Protein AF-A0A2E2U931-F1 (afdb_monomer_lite)

Secondary structure (DSSP, 8-state):
-----------PPPP----------PPPP--------------------HHHHHHHHHHHHHHHHHHHSPPPTT-EEEE-SB-TTS-BB-EEEEE-SSSEEEEEEEEEEEE-TT-TTHHHHHHHHHHHHHHHHHHHT-B-TT--EEEEEEE-HHHHHTS-GGGPPPEEEEEE-SSSPPBTTEE-TT--HHHHHHHHHHTBT----S--TTSEEEEEE-TTT--EEEEE-HHHHHHS-HHHHHHHHT-TTEEEEE-B-TT----SS--HHHHHHHHHHHHS-EEEEEEESSTTHHHHHHTS-HHHHHHHHHHHHHHHHHHTTTTTEEEEEEEEEEEE--TT-THHHH--SEEEEEEETTEEEEEEEEEEEETTTTEEEEEEEEEEEE--TT-HHHHHHHHHHHHHHHHSS-SS----PPTTEEEE--S---HHHHHT--TTTEEEEEE--SS---SS-HHHHHHHHSTT-GGGSHHHHHHHTTTT-BTT--GGGS-GGGGSTHHHH---

Structure (mmCIF, N/CA/C/O backbone):
data_AF-A0A2E2U931-F1
#
_entry.id   AF-A0A2E2U931-F1
#
loop_
_atom_site.group_PDB
_atom_site.id
_atom_site.type_symbol
_atom_site.label_atom_id
_atom_site.label_alt_id
_atom_site.label_comp_id
_atom_site.label_asym_id
_atom_site.label_entity_id
_atom_site.label_seq_id
_atom_site.pdbx_PDB_ins_code
_atom_site.Cartn_x
_atom_site.Cartn_y
_atom_site.Cartn_z
_atom_site.occupancy
_atom_site.B_iso_or_equiv
_atom_site.auth_seq_id
_atom_site.auth_comp_id
_atom_site.auth_asym_id
_atom_site.auth_atom_id
_atom_site.pdbx_PDB_model_num
ATOM 1 N N . MET A 1 1 ? -16.164 47.206 23.983 1.00 39.41 1 MET A N 1
ATOM 2 C CA . MET A 1 1 ? -15.256 47.864 24.946 1.00 39.41 1 MET A CA 1
ATOM 3 C C . MET A 1 1 ? -15.519 47.291 26.338 1.00 39.41 1 MET A C 1
ATOM 5 O O . MET A 1 1 ? -16.489 47.682 26.968 1.00 39.41 1 MET A O 1
ATOM 9 N N . LYS A 1 2 ? -14.732 46.284 26.739 1.00 32.84 2 LYS A N 1
ATOM 10 C CA . LYS A 1 2 ? -14.487 45.797 28.114 1.00 32.84 2 LYS A CA 1
ATOM 11 C C . LYS A 1 2 ? -13.520 44.616 27.976 1.00 32.84 2 LYS A C 1
ATOM 13 O O . LYS A 1 2 ? -13.927 43.493 27.707 1.00 32.84 2 LYS A O 1
ATOM 18 N N . LEU A 1 3 ? -12.233 44.949 28.019 1.00 25.91 3 LEU A N 1
ATOM 19 C CA . LEU A 1 3 ? -11.108 44.021 28.019 1.00 25.91 3 LEU A CA 1
ATOM 20 C C . LEU A 1 3 ? -10.835 43.662 29.486 1.00 25.91 3 LEU A C 1
ATOM 22 O O . LEU A 1 3 ? -10.627 44.568 30.293 1.00 25.91 3 LEU A O 1
ATOM 26 N N . LEU A 1 4 ? -10.860 42.376 29.831 1.00 26.67 4 LEU A N 1
ATOM 27 C CA . LEU A 1 4 ? -10.372 41.875 31.114 1.00 26.67 4 LEU A CA 1
ATOM 28 C C . LEU A 1 4 ? -8.997 41.253 30.853 1.00 26.67 4 LEU A C 1
ATOM 30 O O . LEU A 1 4 ? -8.890 40.252 30.150 1.00 26.67 4 LEU A O 1
ATOM 34 N N . VAL A 1 5 ? -7.949 41.892 31.368 1.00 26.77 5 VAL A N 1
ATOM 35 C CA . VAL A 1 5 ? -6.565 41.410 31.314 1.00 26.77 5 VAL A CA 1
ATOM 36 C C . VAL A 1 5 ? -6.304 40.645 32.607 1.00 26.77 5 VAL A C 1
ATOM 38 O O . VAL A 1 5 ? -6.325 41.235 33.686 1.00 26.77 5 VAL A O 1
ATOM 41 N N . MET A 1 6 ? -6.084 39.334 32.503 1.00 26.05 6 MET A N 1
ATOM 42 C CA . MET A 1 6 ? -5.569 38.508 33.595 1.00 26.05 6 MET A CA 1
ATOM 43 C C . MET A 1 6 ? -4.050 38.399 33.467 1.00 26.05 6 MET A C 1
ATOM 45 O O . MET A 1 6 ? -3.524 37.950 32.452 1.00 26.05 6 MET A O 1
ATOM 49 N N . VAL A 1 7 ? -3.369 38.834 34.522 1.00 25.05 7 VAL A N 1
ATOM 50 C CA . VAL A 1 7 ? -1.927 38.723 34.741 1.00 25.05 7 VAL A CA 1
ATOM 51 C C . VAL A 1 7 ? -1.658 37.375 35.409 1.00 25.05 7 VAL A C 1
ATOM 53 O O . VAL A 1 7 ? -2.205 37.117 36.478 1.00 25.05 7 VAL A O 1
ATOM 56 N N . PHE A 1 8 ? -0.802 36.539 34.817 1.00 27.98 8 PHE A N 1
ATOM 57 C CA . PHE A 1 8 ? -0.220 35.381 35.498 1.00 27.98 8 PHE A CA 1
ATOM 58 C C . PHE A 1 8 ? 1.285 35.581 35.681 1.00 27.98 8 PHE A C 1
ATOM 60 O O . PHE A 1 8 ? 2.025 35.853 34.738 1.00 27.98 8 PHE A O 1
ATOM 67 N N . LEU A 1 9 ? 1.695 35.469 36.944 1.00 27.62 9 LEU A N 1
ATOM 68 C CA . LEU A 1 9 ? 3.065 35.483 37.439 1.00 27.62 9 LEU A CA 1
ATOM 69 C C . LEU A 1 9 ? 3.806 34.222 36.975 1.00 27.62 9 LEU A C 1
ATOM 71 O O . LEU A 1 9 ? 3.361 33.105 37.234 1.00 27.62 9 LEU A O 1
ATOM 75 N N . VAL A 1 10 ? 4.954 34.416 36.328 1.00 30.61 10 VAL A N 1
ATOM 76 C CA . VAL A 1 10 ? 5.904 33.356 35.972 1.00 30.61 10 VAL A CA 1
ATOM 77 C C . VAL A 1 10 ? 6.866 33.155 37.143 1.00 30.61 10 VAL A C 1
ATOM 79 O O . VAL A 1 10 ? 7.601 34.069 37.511 1.00 30.61 10 VAL A O 1
ATOM 82 N N . TYR A 1 11 ? 6.861 31.954 37.721 1.00 30.12 11 TYR A N 1
ATOM 83 C CA . TYR A 1 11 ? 7.889 31.475 38.644 1.00 30.12 11 TYR A CA 1
ATOM 84 C C . TYR A 1 11 ? 8.982 30.751 37.845 1.00 30.12 11 TYR A C 1
ATOM 86 O O . TYR A 1 11 ? 8.728 29.710 37.243 1.00 30.12 11 TYR A O 1
ATOM 94 N N . SER A 1 12 ? 10.199 31.297 37.860 1.00 30.75 12 SER A N 1
ATOM 95 C CA . SER A 1 12 ? 11.424 30.611 37.428 1.00 30.75 12 SER A CA 1
ATOM 96 C C . SER A 1 12 ? 11.946 29.697 38.540 1.00 30.75 12 SER A C 1
ATOM 98 O O . SER A 1 12 ? 12.056 30.161 39.677 1.00 30.75 12 SER A O 1
ATOM 100 N N . PRO A 1 13 ? 12.392 28.463 38.247 1.00 40.00 13 PRO A N 1
ATOM 101 C CA . PRO A 1 13 ? 13.339 27.769 39.098 1.00 40.00 13 PRO A CA 1
ATOM 102 C C . PRO A 1 13 ? 14.777 27.991 38.618 1.00 40.00 13 PRO A C 1
ATOM 104 O O . PRO A 1 13 ? 15.112 27.887 37.439 1.00 40.00 13 PRO A O 1
ATOM 107 N N . LEU A 1 14 ? 15.608 28.322 39.602 1.00 32.38 14 LEU A N 1
ATOM 108 C CA . LEU A 1 14 ? 17.047 28.518 39.537 1.00 32.38 14 LEU A CA 1
ATOM 109 C C . LEU A 1 14 ? 17.797 27.281 39.028 1.00 32.38 14 LEU A C 1
ATOM 111 O O . LEU A 1 14 ? 17.578 26.157 39.475 1.00 32.38 14 LEU A O 1
ATOM 115 N N . VAL A 1 15 ? 18.767 27.557 38.161 1.00 33.50 15 VAL A N 1
ATOM 116 C CA . VAL A 1 15 ? 19.855 26.670 37.749 1.00 33.50 15 VAL A CA 1
ATOM 117 C C . VAL A 1 15 ? 20.831 26.511 38.919 1.00 33.50 15 VAL A C 1
ATOM 119 O O . VAL A 1 15 ? 21.451 27.488 39.338 1.00 33.50 15 VAL A O 1
ATOM 122 N N . PHE A 1 16 ? 21.006 25.288 39.423 1.00 33.59 16 PHE A N 1
ATOM 123 C CA . PHE A 1 16 ? 22.144 24.930 40.273 1.00 33.59 16 PHE A CA 1
ATOM 124 C C . PHE A 1 16 ? 23.172 24.159 39.444 1.00 33.59 16 PHE A C 1
ATOM 126 O O . PHE A 1 16 ? 22.945 23.027 39.027 1.00 33.59 16 PHE A O 1
ATOM 133 N N . SER A 1 17 ? 24.314 24.806 39.218 1.00 33.59 17 SER A N 1
ATOM 134 C CA . SER A 1 17 ? 25.535 24.196 38.702 1.00 33.59 17 SER A CA 1
ATOM 135 C C . SER A 1 17 ? 26.338 23.648 39.881 1.00 33.59 17 SER A C 1
ATOM 137 O O . SER A 1 17 ? 26.719 24.409 40.770 1.00 33.59 17 SER A O 1
ATOM 139 N N . PHE A 1 18 ? 26.605 22.342 39.892 1.00 38.25 18 PHE A N 1
ATOM 140 C CA . PHE A 1 18 ? 27.620 21.740 40.754 1.00 38.25 18 PHE A CA 1
ATOM 141 C C . PHE A 1 18 ? 28.687 21.081 39.884 1.00 38.25 18 PHE A C 1
ATOM 143 O O . PHE A 1 18 ? 28.498 20.002 39.328 1.00 38.25 18 PHE A O 1
ATOM 150 N N . GLY A 1 19 ? 29.832 21.755 39.790 1.00 36.78 19 GLY A N 1
ATOM 151 C CA . GLY A 1 19 ? 31.088 21.145 39.381 1.00 36.78 19 GLY A CA 1
ATOM 152 C C . GLY A 1 19 ? 31.621 20.248 40.498 1.00 36.78 19 GLY A C 1
ATOM 153 O O . GLY A 1 19 ? 31.734 20.675 41.646 1.00 36.78 19 GLY A O 1
ATOM 154 N N . GLY A 1 20 ? 31.974 19.010 40.158 1.00 36.03 20 GLY A N 1
ATOM 155 C CA . GLY A 1 20 ? 32.554 18.035 41.078 1.00 36.03 20 GLY A CA 1
ATOM 156 C C . GLY A 1 20 ? 33.670 17.254 40.398 1.00 36.03 20 GLY A C 1
ATOM 157 O O . GLY A 1 20 ? 33.433 16.483 39.476 1.00 36.03 20 GLY A O 1
ATOM 158 N N . ARG A 1 21 ? 34.900 17.511 40.843 1.00 39.47 21 ARG A N 1
ATOM 159 C CA . ARG A 1 21 ? 36.171 16.961 40.356 1.00 39.47 21 ARG A CA 1
ATOM 160 C C . ARG A 1 21 ? 36.221 15.430 40.384 1.00 39.47 21 ARG A C 1
ATOM 162 O O . ARG A 1 21 ? 35.921 14.808 41.397 1.00 39.47 21 ARG A O 1
ATOM 169 N N . SER A 1 22 ? 36.758 14.868 39.303 1.00 41.06 22 SER A N 1
ATOM 170 C CA . SER A 1 22 ? 37.237 13.488 39.209 1.00 41.06 22 SER A CA 1
ATOM 171 C C . SER A 1 22 ? 38.433 13.269 40.144 1.00 41.06 22 SER A C 1
ATOM 173 O O . SER A 1 22 ? 39.433 13.987 40.064 1.00 41.06 22 SER A O 1
ATOM 175 N N . ARG A 1 23 ? 38.332 12.283 41.042 1.00 43.75 23 ARG A N 1
ATOM 176 C CA . ARG A 1 23 ? 39.439 11.789 41.869 1.00 43.75 23 ARG A CA 1
ATOM 177 C C . ARG A 1 23 ? 39.557 10.286 41.625 1.00 43.75 23 ARG A C 1
ATOM 179 O O . ARG A 1 23 ? 38.701 9.521 42.052 1.00 43.75 23 ARG A O 1
ATOM 186 N N . LYS A 1 24 ? 40.611 9.886 40.908 1.00 50.19 24 LYS A N 1
ATOM 187 C CA . LYS A 1 24 ? 41.070 8.494 40.844 1.00 50.19 24 LYS A CA 1
ATOM 188 C C . LYS A 1 24 ? 41.458 8.065 42.257 1.00 50.19 24 LYS A C 1
ATOM 190 O O . LYS A 1 24 ? 42.284 8.727 42.883 1.00 50.19 24 LYS A O 1
ATOM 195 N N . GLN A 1 25 ? 40.858 6.987 42.742 1.00 41.16 25 GLN A N 1
ATOM 196 C CA . GLN A 1 25 ? 41.272 6.321 43.967 1.00 41.16 25 GLN A CA 1
ATOM 197 C C . GLN A 1 25 ? 41.581 4.869 43.608 1.00 41.16 25 GLN A C 1
ATOM 199 O O . GLN A 1 25 ? 40.703 4.122 43.185 1.00 41.16 25 GLN A O 1
ATOM 204 N N . GLU A 1 26 ? 42.864 4.534 43.697 1.00 50.62 26 GLU A N 1
ATOM 205 C CA . GLU A 1 26 ? 43.392 3.177 43.622 1.00 50.62 26 GLU A CA 1
ATOM 206 C C . GLU A 1 26 ? 42.851 2.376 44.810 1.00 50.62 26 GLU A C 1
ATOM 208 O O . GLU A 1 26 ? 42.974 2.791 45.965 1.00 50.62 26 GLU A O 1
ATOM 213 N N . THR A 1 27 ? 42.224 1.239 44.529 1.00 41.94 27 THR A N 1
ATOM 214 C CA . THR A 1 27 ? 41.834 0.257 45.542 1.00 41.94 27 THR A CA 1
ATOM 215 C C . THR A 1 27 ? 42.960 -0.757 45.749 1.00 41.94 27 THR A C 1
ATOM 217 O O . THR A 1 27 ? 43.464 -1.287 44.758 1.00 41.94 27 THR A O 1
ATOM 220 N N . PRO A 1 28 ? 43.337 -1.065 47.003 1.00 48.62 28 PRO A N 1
ATOM 221 C CA . PRO A 1 28 ? 44.331 -2.082 47.308 1.00 48.62 28 PRO A CA 1
ATOM 222 C C . PRO A 1 28 ? 43.729 -3.489 47.216 1.00 48.62 28 PRO A C 1
ATOM 224 O O . PRO A 1 28 ? 42.587 -3.723 47.619 1.00 48.62 28 PRO A O 1
ATOM 227 N N . GLU A 1 29 ? 44.538 -4.431 46.733 1.00 48.88 29 GLU A N 1
ATOM 228 C CA . GLU A 1 29 ? 44.297 -5.868 46.832 1.00 48.88 29 GLU A CA 1
ATOM 229 C C . GLU A 1 29 ? 44.112 -6.266 48.303 1.00 48.88 29 GLU A C 1
ATOM 231 O O . GLU A 1 29 ? 45.015 -6.129 49.131 1.00 48.88 29 GLU A O 1
ATOM 236 N N . ARG A 1 30 ? 42.919 -6.766 48.637 1.00 42.91 30 ARG A N 1
ATOM 237 C CA . ARG A 1 30 ? 42.651 -7.478 49.887 1.00 42.91 30 ARG A CA 1
ATOM 238 C C . ARG A 1 30 ? 42.214 -8.894 49.547 1.00 42.91 30 ARG A C 1
ATOM 240 O O . ARG A 1 30 ? 41.118 -9.115 49.040 1.00 42.91 30 ARG A O 1
ATOM 247 N N . SER A 1 31 ? 43.097 -9.835 49.854 1.00 51.81 31 SER A N 1
ATOM 248 C CA . SER A 1 31 ? 42.817 -11.260 49.973 1.00 51.81 31 SER A CA 1
ATOM 249 C C . SER A 1 31 ? 41.702 -11.484 50.999 1.00 51.81 31 SER A C 1
ATOM 251 O O . SER A 1 31 ? 41.895 -11.203 52.183 1.00 51.81 31 SER A O 1
ATOM 253 N N . PHE A 1 32 ? 40.549 -11.979 50.549 1.00 43.22 32 PHE A N 1
ATOM 254 C CA . PHE A 1 32 ? 39.515 -12.516 51.430 1.00 43.22 32 PHE A CA 1
ATOM 255 C C . PHE A 1 32 ? 39.615 -14.039 51.450 1.00 43.22 32 PHE A C 1
ATOM 257 O O . PHE A 1 32 ? 39.385 -14.718 50.449 1.00 43.22 32 PHE A O 1
ATOM 264 N N . GLU A 1 33 ? 39.999 -14.541 52.618 1.00 50.69 33 GLU A N 1
ATOM 265 C CA . GLU A 1 33 ? 39.883 -15.933 53.018 1.00 50.69 33 GLU A CA 1
ATOM 266 C C . GLU A 1 33 ? 38.402 -16.333 53.139 1.00 50.69 33 GLU A C 1
ATOM 268 O O . GLU A 1 33 ? 37.569 -15.589 53.648 1.00 50.69 33 GLU A O 1
ATOM 273 N N . THR A 1 34 ? 38.118 -17.531 52.628 1.00 58.47 34 THR A N 1
ATOM 274 C CA . THR A 1 34 ? 37.073 -18.491 53.023 1.00 58.47 34 THR A CA 1
ATOM 275 C C . THR A 1 34 ? 35.973 -18.034 53.993 1.00 58.47 34 THR A C 1
ATOM 277 O O . THR A 1 34 ? 36.130 -18.177 55.201 1.00 58.47 34 THR A O 1
ATOM 280 N N . GLU A 1 35 ? 34.784 -17.720 53.464 1.00 46.97 35 GLU A N 1
ATOM 281 C CA . GLU A 1 35 ? 33.516 -17.850 54.198 1.00 46.97 35 GLU A CA 1
ATOM 282 C C . GLU A 1 35 ? 32.407 -18.476 53.327 1.00 46.97 35 GLU A C 1
ATOM 284 O O . GLU A 1 35 ? 32.108 -18.040 52.219 1.00 46.97 35 GLU A O 1
ATOM 289 N N . SER A 1 36 ? 31.842 -19.562 53.867 1.00 49.22 36 SER A N 1
ATOM 290 C CA . SER A 1 36 ? 30.553 -20.212 53.581 1.00 49.22 36 SER A CA 1
ATOM 291 C C . SER A 1 36 ? 30.035 -20.272 52.133 1.00 49.22 36 SER A C 1
ATOM 293 O O . SER A 1 36 ? 29.427 -19.340 51.610 1.00 49.22 36 SER A O 1
ATOM 295 N N . ARG A 1 37 ? 30.109 -21.475 51.542 1.00 45.47 37 ARG A N 1
ATOM 296 C CA . ARG A 1 37 ? 29.261 -21.891 50.414 1.00 45.47 37 ARG A CA 1
ATOM 297 C C . ARG A 1 37 ? 27.787 -21.801 50.822 1.00 45.47 37 ARG A C 1
ATOM 299 O O . ARG A 1 37 ? 27.275 -22.708 51.475 1.00 45.47 37 ARG A O 1
ATOM 306 N N . ILE A 1 38 ? 27.099 -20.745 50.399 1.00 44.59 38 ILE A N 1
ATOM 307 C CA . ILE A 1 38 ? 25.638 -20.741 50.319 1.00 44.59 38 ILE A CA 1
ATOM 308 C C . ILE A 1 38 ? 25.278 -21.795 49.270 1.00 44.59 38 ILE A C 1
ATOM 310 O O . ILE A 1 38 ? 25.551 -21.626 48.083 1.00 44.59 38 ILE A O 1
ATOM 314 N N . GLN A 1 39 ? 24.735 -22.929 49.715 1.00 49.03 39 GLN A N 1
ATOM 315 C CA . GLN A 1 39 ? 24.112 -23.878 48.805 1.00 49.03 39 GLN A CA 1
ATOM 316 C C . GLN A 1 39 ? 22.917 -23.173 48.166 1.00 49.03 39 GLN A C 1
ATOM 318 O O . GLN A 1 39 ? 21.953 -22.837 48.853 1.00 49.03 39 GLN A O 1
ATOM 323 N N . CYS A 1 40 ? 22.987 -22.937 46.857 1.00 51.66 40 CYS A N 1
ATOM 324 C CA . CYS A 1 40 ? 21.820 -22.575 46.072 1.00 51.66 40 CYS A CA 1
ATOM 325 C C . CYS A 1 40 ? 20.788 -23.692 46.252 1.00 51.66 40 CYS A C 1
ATOM 327 O O . CYS A 1 40 ? 20.960 -24.798 45.737 1.00 51.66 40 CYS A O 1
ATOM 329 N N . VAL A 1 41 ? 19.741 -23.422 47.029 1.00 41.81 41 VAL A N 1
ATOM 330 C CA . VAL A 1 41 ? 18.572 -24.292 47.094 1.00 41.81 41 VAL A CA 1
ATOM 331 C C . VAL A 1 41 ? 17.957 -24.237 45.703 1.00 41.81 41 VAL A C 1
ATOM 333 O O . VAL A 1 41 ? 17.505 -23.178 45.271 1.00 41.81 41 VAL A O 1
ATOM 336 N N . ASN A 1 42 ? 18.002 -25.357 44.976 1.00 50.03 42 ASN A N 1
ATOM 337 C CA . ASN A 1 42 ? 17.232 -25.506 43.746 1.00 50.03 42 ASN A CA 1
ATOM 338 C C . ASN A 1 42 ? 15.790 -25.111 44.081 1.00 50.03 42 ASN A C 1
ATOM 340 O O . ASN A 1 42 ? 15.228 -25.735 44.988 1.00 50.03 42 ASN A O 1
ATOM 344 N N . PRO A 1 43 ? 15.201 -24.094 43.422 1.00 49.97 43 PRO A N 1
ATOM 345 C CA . PRO A 1 43 ? 13.805 -23.770 43.646 1.00 49.97 43 PRO A CA 1
ATOM 346 C C . PRO A 1 43 ? 13.032 -25.062 43.427 1.00 49.97 43 PRO A C 1
ATOM 348 O O . PRO A 1 43 ? 13.134 -25.687 42.367 1.00 49.97 43 PRO A O 1
ATOM 351 N N . ILE A 1 44 ? 12.356 -25.515 44.484 1.00 47.94 44 ILE A N 1
ATOM 352 C CA . ILE A 1 44 ? 11.460 -26.657 44.420 1.00 47.94 44 ILE A CA 1
ATOM 353 C C . ILE A 1 44 ? 10.552 -26.347 43.243 1.00 47.94 44 ILE A C 1
ATOM 355 O O . ILE A 1 44 ? 9.863 -25.329 43.234 1.00 47.94 44 ILE A O 1
ATOM 359 N N . ARG A 1 45 ? 10.653 -27.175 42.204 1.00 49.16 45 ARG A N 1
ATOM 360 C CA . ARG A 1 45 ? 9.794 -27.136 41.032 1.00 49.16 45 ARG A CA 1
ATOM 361 C C . ARG A 1 45 ? 8.406 -27.465 41.570 1.00 49.16 45 ARG A C 1
ATOM 363 O O . ARG A 1 45 ? 8.059 -28.640 41.658 1.00 49.16 45 ARG A O 1
ATOM 370 N N . GLU A 1 46 ? 7.694 -26.450 42.064 1.00 57.44 46 GLU A N 1
ATOM 371 C CA . GLU A 1 46 ? 6.309 -26.565 42.494 1.00 57.44 46 GLU A CA 1
ATOM 372 C C . GLU A 1 46 ? 5.583 -27.193 41.316 1.00 57.44 46 GLU A C 1
ATOM 374 O O . GLU A 1 46 ? 5.456 -26.596 40.246 1.00 57.44 46 GLU A O 1
ATOM 379 N N . GLN A 1 47 ? 5.214 -28.464 41.475 1.00 60.00 47 GLN A N 1
ATOM 380 C CA . GLN A 1 47 ? 4.315 -29.115 40.548 1.00 60.00 47 GLN A CA 1
ATOM 381 C C . GLN A 1 47 ? 3.049 -28.277 40.602 1.00 60.00 47 GLN A C 1
ATOM 383 O O . GLN A 1 47 ? 2.340 -28.294 41.609 1.00 60.00 47 GLN A O 1
ATOM 388 N N . SER A 1 48 ? 2.826 -27.480 39.557 1.00 60.66 48 SER A N 1
ATOM 389 C CA . SER A 1 48 ? 1.608 -26.707 39.390 1.00 60.66 48 SER A CA 1
ATOM 390 C C . SER A 1 48 ? 0.451 -27.658 39.651 1.00 60.66 48 SER A C 1
ATOM 392 O O . SER A 1 48 ? 0.302 -28.653 38.936 1.00 60.66 48 SER A O 1
ATOM 394 N N . SER A 1 49 ? -0.296 -27.410 40.730 1.00 79.81 49 SER A N 1
ATOM 395 C CA . SER A 1 49 ? -1.419 -28.260 41.112 1.00 79.81 49 SER A CA 1
ATOM 396 C C . SER A 1 49 ? -2.304 -28.481 39.879 1.00 79.81 49 SER A C 1
ATOM 398 O O . SER A 1 49 ? -2.569 -27.508 39.167 1.00 79.81 49 SER A O 1
ATOM 400 N N . PRO A 1 50 ? -2.794 -29.706 39.617 1.00 82.50 50 PRO A N 1
ATOM 401 C CA . PRO A 1 50 ? -3.709 -29.983 38.507 1.00 82.50 50 PRO A CA 1
ATOM 402 C C . PRO A 1 50 ? -4.892 -29.003 38.430 1.00 82.50 50 PRO A C 1
ATOM 404 O O . PRO A 1 50 ? -5.397 -28.721 37.346 1.00 82.50 50 PRO A O 1
ATOM 407 N N . ALA A 1 51 ? -5.298 -28.430 39.570 1.00 82.69 51 ALA A N 1
ATOM 408 C CA . ALA A 1 51 ? -6.318 -27.389 39.648 1.00 82.69 51 ALA A CA 1
ATOM 409 C C . ALA A 1 51 ? -5.906 -26.063 38.974 1.00 82.69 51 ALA A C 1
ATOM 411 O O . ALA A 1 51 ? -6.733 -25.444 38.311 1.00 82.69 51 ALA A O 1
ATOM 412 N N . ILE A 1 52 ? -4.642 -25.638 39.100 1.00 81.38 52 ILE A N 1
ATOM 413 C CA . ILE A 1 52 ? -4.121 -24.413 38.468 1.00 81.38 52 ILE A CA 1
ATOM 414 C C . ILE A 1 52 ? -4.041 -24.602 36.951 1.00 81.38 52 ILE A C 1
ATOM 416 O O . ILE A 1 52 ? -4.478 -23.730 36.205 1.00 81.38 52 ILE A O 1
ATOM 420 N N . SER A 1 53 ? -3.552 -25.757 36.489 1.00 81.06 53 SER A N 1
ATOM 421 C CA . SER A 1 53 ? -3.521 -26.086 35.057 1.00 81.06 53 SER A CA 1
ATOM 422 C C . SER A 1 53 ? -4.928 -26.171 34.456 1.00 81.06 53 SER A C 1
ATOM 424 O O . SER A 1 53 ? -5.161 -25.648 33.373 1.00 81.06 53 SER A O 1
ATOM 426 N N . SER A 1 54 ? -5.887 -26.767 35.174 1.00 84.62 54 SER A N 1
ATOM 427 C CA . SER A 1 54 ? -7.291 -26.826 34.746 1.00 84.62 54 SER A CA 1
ATOM 428 C C . SER A 1 54 ? -7.934 -25.436 34.658 1.00 84.62 54 SER A C 1
ATOM 430 O O . SER A 1 54 ? -8.571 -25.111 33.659 1.00 84.62 54 SER A O 1
ATOM 432 N N . LEU A 1 55 ? -7.708 -24.568 35.653 1.00 84.94 55 LEU A N 1
ATOM 433 C CA . LEU A 1 55 ? -8.199 -23.188 35.621 1.00 84.94 55 LEU A CA 1
ATOM 434 C C . LEU A 1 55 ? -7.592 -22.387 34.461 1.00 84.94 55 LEU A C 1
ATOM 436 O O . LEU A 1 55 ? -8.317 -21.658 33.788 1.00 84.94 55 LEU A O 1
ATOM 440 N N . ALA A 1 56 ? -6.289 -22.536 34.210 1.00 82.44 56 ALA A N 1
ATOM 441 C CA . ALA A 1 56 ? -5.620 -21.887 33.087 1.00 82.44 56 ALA A CA 1
ATOM 442 C C . ALA A 1 56 ? -6.212 -22.329 31.738 1.00 82.44 56 ALA A C 1
ATOM 444 O O . ALA A 1 56 ? -6.510 -21.478 30.903 1.00 82.44 56 ALA A O 1
ATOM 445 N N . ASN A 1 57 ? -6.466 -23.631 31.562 1.00 81.62 57 ASN A N 1
ATOM 446 C CA . ASN A 1 57 ? -7.104 -24.162 30.355 1.00 81.62 57 ASN A CA 1
ATOM 447 C C . ASN A 1 57 ? -8.528 -23.616 30.177 1.00 81.62 57 ASN A C 1
ATOM 449 O O . ASN A 1 57 ? -8.864 -23.139 29.099 1.00 81.62 57 ASN A O 1
ATOM 453 N N . ASN A 1 58 ? -9.342 -23.598 31.239 1.00 84.00 58 ASN A N 1
ATOM 454 C CA . ASN A 1 58 ? -10.704 -23.057 31.175 1.00 84.00 58 ASN A CA 1
ATOM 455 C C . ASN A 1 58 ? -10.714 -21.553 30.848 1.00 84.00 58 ASN A C 1
ATOM 457 O O . ASN A 1 58 ? -11.550 -21.091 30.077 1.00 84.00 58 ASN A O 1
ATOM 461 N N . LEU A 1 59 ? -9.782 -20.774 31.411 1.00 83.88 59 LEU A N 1
ATOM 462 C CA . LEU A 1 59 ? -9.638 -19.351 31.084 1.00 83.88 59 LEU A CA 1
ATOM 463 C C . LEU A 1 59 ? -9.235 -19.151 29.621 1.00 83.88 59 LEU A C 1
ATOM 465 O O . LEU A 1 59 ? -9.783 -18.273 28.955 1.00 83.88 59 LEU A O 1
ATOM 469 N N . GLN A 1 60 ? -8.327 -19.980 29.109 1.00 80.38 60 GLN A N 1
ATOM 470 C CA . GLN A 1 60 ? -7.936 -19.957 27.704 1.00 80.38 60 GLN A CA 1
ATOM 471 C C . GLN A 1 60 ? -9.109 -20.332 26.783 1.00 80.38 60 GLN A C 1
ATOM 473 O O . GLN A 1 60 ? -9.300 -19.689 25.751 1.00 80.38 60 GLN A O 1
ATOM 478 N N . GLU A 1 61 ? -9.936 -21.308 27.167 1.00 81.75 61 GLU A N 1
ATOM 479 C CA . GLU A 1 61 ? -11.150 -21.672 26.430 1.00 81.75 61 GLU A CA 1
ATOM 480 C C . GLU A 1 61 ? -12.160 -20.520 26.394 1.00 81.75 61 GLU A C 1
ATOM 482 O O . GLU A 1 61 ? -12.639 -20.168 25.315 1.00 81.75 61 GLU A O 1
ATOM 487 N N . VAL A 1 62 ? -12.432 -19.868 27.530 1.00 84.38 62 VAL A N 1
ATOM 488 C CA . VAL A 1 62 ? -13.335 -18.703 27.591 1.00 84.38 62 VAL A CA 1
ATOM 489 C C . VAL A 1 62 ? -12.815 -17.559 26.720 1.00 84.38 62 VAL A C 1
ATOM 491 O O . VAL A 1 62 ? -13.569 -17.019 25.910 1.00 84.38 62 VAL A O 1
ATOM 494 N N . GLN A 1 63 ? -11.522 -17.237 26.812 1.00 83.38 63 GLN A N 1
ATOM 495 C CA . GLN A 1 63 ? -10.893 -16.220 25.965 1.00 83.38 63 GLN A CA 1
ATOM 496 C C . GLN A 1 63 ? -10.997 -16.572 24.476 1.00 83.38 63 GLN A C 1
ATOM 498 O O . GLN A 1 63 ? -11.288 -15.702 23.654 1.00 83.38 63 GLN A O 1
ATOM 503 N N . SER A 1 64 ? -10.809 -17.847 24.118 1.00 83.38 64 SER A N 1
ATOM 504 C CA . SER A 1 64 ? -10.962 -18.307 22.735 1.00 83.38 64 SER A CA 1
ATOM 505 C C . SER A 1 64 ? -12.412 -18.182 22.251 1.00 83.38 64 SER A C 1
ATOM 507 O O . SER A 1 64 ? -12.660 -17.747 21.127 1.00 83.38 64 SER A O 1
ATOM 509 N N . HIS A 1 65 ? -13.386 -18.470 23.117 1.00 88.75 65 HIS A N 1
ATOM 510 C CA . HIS A 1 65 ? -14.801 -18.373 22.789 1.00 88.75 65 HIS A CA 1
ATOM 511 C C . HIS A 1 65 ? -15.241 -16.912 22.594 1.00 88.75 65 HIS A C 1
ATOM 513 O O . HIS A 1 65 ? -15.947 -16.598 21.632 1.00 88.75 65 HIS A O 1
ATOM 519 N N . GLU A 1 66 ? -14.789 -15.992 23.452 1.00 90.25 66 GLU A N 1
ATOM 520 C CA . GLU A 1 66 ? -15.059 -14.555 23.299 1.00 90.25 66 GLU A CA 1
ATOM 521 C C . GLU A 1 66 ? -14.412 -13.962 22.042 1.00 90.25 66 GLU A C 1
ATOM 523 O O . GLU A 1 66 ? -15.037 -13.156 21.344 1.00 90.25 66 GLU A O 1
ATOM 528 N N . ALA A 1 67 ? -13.194 -14.400 21.711 1.00 90.19 67 ALA A N 1
ATOM 529 C CA . ALA A 1 67 ? -12.495 -14.033 20.483 1.00 90.19 67 ALA A CA 1
ATOM 530 C C . ALA A 1 67 ? -13.249 -14.480 19.215 1.00 90.19 67 ALA A C 1
ATOM 532 O O . ALA A 1 67 ? -13.270 -13.764 18.213 1.00 90.19 67 ALA A O 1
ATOM 533 N N . CYS A 1 68 ? -13.909 -15.640 19.263 1.00 94.88 68 CYS A N 1
ATOM 534 C CA . CYS A 1 68 ? -14.624 -16.233 18.130 1.00 94.88 68 CYS A CA 1
ATOM 535 C C . CYS A 1 68 ? -16.069 -15.748 17.936 1.00 94.88 68 CYS A C 1
ATOM 537 O O . CYS A 1 68 ? -16.677 -16.008 16.884 1.00 94.88 68 CYS A O 1
ATOM 539 N N . ARG A 1 69 ? -16.648 -15.068 18.932 1.00 96.44 69 ARG A N 1
ATOM 540 C CA . ARG A 1 69 ? -18.035 -14.595 18.867 1.00 96.44 69 ARG A CA 1
ATOM 541 C C . ARG A 1 69 ? -18.186 -13.440 17.860 1.00 96.44 69 ARG A C 1
ATOM 543 O O . ARG A 1 69 ? -17.339 -12.548 17.833 1.00 96.44 69 ARG A O 1
ATOM 550 N N . PRO A 1 70 ? -19.248 -13.398 17.038 1.00 96.94 70 PRO A N 1
ATOM 551 C CA . PRO A 1 70 ? -19.550 -12.222 16.220 1.00 96.94 70 PRO A CA 1
ATOM 552 C C . PRO A 1 70 ? -19.793 -10.980 17.082 1.00 96.94 70 PRO A C 1
ATOM 554 O O . PRO A 1 70 ? -20.404 -11.077 18.145 1.00 96.94 70 PRO A O 1
ATOM 557 N N . LEU A 1 71 ? -19.332 -9.822 16.608 1.00 97.62 71 LEU A N 1
ATOM 558 C CA . LEU A 1 71 ? -19.653 -8.535 17.224 1.00 97.62 71 LEU A CA 1
ATOM 559 C C . LEU A 1 71 ? -21.082 -8.114 16.878 1.00 97.62 71 LEU A C 1
ATOM 561 O O . LEU A 1 71 ? -21.507 -8.222 15.717 1.00 97.62 71 LEU A O 1
ATOM 565 N N . GLU A 1 72 ? -21.786 -7.575 17.866 1.00 98.00 72 GLU A N 1
ATOM 566 C CA . GLU A 1 72 ? -23.030 -6.835 17.662 1.00 98.00 72 GLU A CA 1
ATOM 567 C C . GLU A 1 72 ? -22.751 -5.399 17.195 1.00 98.00 72 GLU A C 1
ATOM 569 O O . GLU A 1 72 ? -21.650 -4.874 17.359 1.00 98.00 72 GLU A O 1
ATOM 574 N N . ILE A 1 73 ? -23.731 -4.738 16.569 1.00 98.44 73 ILE A N 1
ATOM 575 C CA . ILE A 1 73 ? -23.554 -3.343 16.130 1.00 98.44 73 ILE A CA 1
ATOM 576 C C . ILE A 1 73 ? -23.362 -2.441 17.359 1.00 98.44 73 ILE A C 1
ATOM 578 O O . ILE A 1 73 ? -24.169 -2.457 18.284 1.00 98.44 73 ILE A O 1
ATOM 582 N N . GLY A 1 74 ? -22.299 -1.637 17.341 1.00 98.06 74 GLY A N 1
ATOM 583 C CA . GLY A 1 74 ? -21.849 -0.793 18.448 1.00 98.06 74 GLY A CA 1
ATOM 584 C C . GLY A 1 74 ? -20.919 -1.505 19.431 1.00 98.06 74 GLY A C 1
ATOM 585 O O . GLY A 1 74 ? -20.343 -0.849 20.294 1.00 98.06 74 GLY A O 1
ATOM 586 N N . GLU A 1 75 ? -20.745 -2.819 19.302 1.00 98.19 75 GLU A N 1
ATOM 587 C CA . GLU A 1 75 ? -19.838 -3.581 20.147 1.00 98.19 75 GLU A CA 1
ATOM 588 C C . GLU A 1 75 ? -18.384 -3.400 19.694 1.00 98.19 75 GLU A C 1
ATOM 590 O O . GLU A 1 75 ? -18.085 -3.450 18.495 1.00 98.19 75 GLU A O 1
ATOM 595 N N . THR A 1 76 ? -17.485 -3.231 20.666 1.00 98.31 76 THR A N 1
ATOM 596 C CA . THR A 1 76 ? -16.038 -3.137 20.463 1.00 98.31 76 THR A CA 1
ATOM 597 C C . THR A 1 76 ? -15.337 -4.317 21.120 1.00 98.31 76 THR A C 1
ATOM 599 O O . THR A 1 76 ? -15.620 -4.657 22.267 1.00 98.31 76 THR A O 1
ATOM 602 N N . ARG A 1 77 ? -14.358 -4.887 20.420 1.00 97.38 77 ARG A N 1
ATOM 603 C CA . ARG A 1 77 ? -13.387 -5.836 20.971 1.00 97.38 77 ARG A CA 1
ATOM 604 C C . ARG A 1 77 ? -12.015 -5.185 21.011 1.00 97.38 77 ARG A C 1
ATOM 606 O O . ARG A 1 77 ? -11.554 -4.679 19.993 1.00 97.38 77 ARG A O 1
ATOM 613 N N . VAL A 1 78 ? -11.355 -5.230 22.163 1.00 97.19 78 VAL A N 1
ATOM 614 C CA . VAL A 1 78 ? -9.961 -4.798 22.332 1.00 97.19 78 VAL A CA 1
ATOM 615 C C . VAL A 1 78 ? -9.062 -6.029 22.299 1.00 97.19 78 VAL A C 1
ATOM 617 O O . VAL A 1 78 ? -9.365 -7.035 22.937 1.00 97.19 78 VAL A O 1
ATOM 620 N N . THR A 1 79 ? -7.971 -5.961 21.541 1.00 94.94 79 THR A N 1
ATOM 621 C CA . THR A 1 79 ? -6.968 -7.027 21.442 1.00 94.94 79 THR A CA 1
ATOM 622 C C . THR A 1 79 ? -5.594 -6.461 21.749 1.00 94.94 79 THR A C 1
ATOM 624 O O . THR A 1 79 ? -5.214 -5.440 21.180 1.00 94.94 79 THR A O 1
ATOM 627 N N . GLU A 1 80 ? -4.864 -7.140 22.632 1.00 94.44 80 GLU A N 1
ATOM 628 C CA . GLU A 1 80 ? -3.508 -6.773 23.042 1.00 94.44 80 GLU A CA 1
ATOM 629 C C . GLU A 1 80 ? -2.612 -8.001 23.164 1.00 94.44 80 GLU A C 1
ATOM 631 O O . GLU A 1 80 ? -2.992 -8.977 23.818 1.00 94.44 80 GLU A O 1
ATOM 636 N N . GLY A 1 81 ? -1.401 -7.924 22.613 1.00 88.81 81 GLY A N 1
ATOM 637 C CA . GLY A 1 81 ? -0.338 -8.920 22.757 1.00 88.81 81 GLY A CA 1
ATOM 638 C C . GLY A 1 81 ? -0.053 -9.674 21.463 1.00 88.81 81 GLY A C 1
ATOM 639 O O . GLY A 1 81 ? -0.563 -9.339 20.401 1.00 88.81 81 GLY A O 1
ATOM 640 N N . GLN A 1 82 ? 0.777 -10.712 21.522 1.00 81.25 82 GLN A N 1
ATOM 641 C CA . GLN A 1 82 ? 1.106 -11.497 20.330 1.00 81.25 82 GLN A CA 1
ATOM 642 C C . GLN A 1 82 ? -0.051 -12.432 19.943 1.00 81.25 82 GLN A C 1
ATOM 644 O O . GLN A 1 82 ? -0.763 -12.965 20.799 1.00 81.25 82 GLN A O 1
ATOM 649 N N . ALA A 1 83 ? -0.258 -12.610 18.641 1.00 75.06 83 ALA A N 1
ATOM 650 C CA . ALA A 1 83 ? -0.975 -13.749 18.091 1.00 75.06 83 ALA A CA 1
ATOM 651 C C . ALA A 1 83 ? -0.149 -15.029 18.293 1.00 75.06 83 ALA A C 1
ATOM 653 O O . ALA A 1 83 ? 1.048 -14.984 18.581 1.00 75.06 83 ALA A O 1
ATOM 654 N N . LEU A 1 84 ? -0.784 -16.186 18.092 1.00 66.81 84 LEU A N 1
ATOM 655 C CA . LEU A 1 84 ? -0.158 -17.506 18.255 1.00 66.81 84 LEU A CA 1
ATOM 656 C C . LEU A 1 84 ? 1.079 -17.724 17.358 1.00 66.81 84 LEU A C 1
ATOM 658 O O . LEU A 1 84 ? 1.886 -18.602 17.633 1.00 66.81 84 LEU A O 1
ATOM 662 N N . ASN A 1 85 ? 1.252 -16.903 16.324 1.00 72.25 85 ASN A N 1
ATOM 663 C CA . ASN A 1 85 ? 2.346 -16.933 15.351 1.00 72.25 85 ASN A CA 1
ATOM 664 C C . ASN A 1 85 ? 3.364 -15.785 15.514 1.00 72.25 85 ASN A C 1
ATOM 666 O O . ASN A 1 85 ? 4.195 -15.573 14.636 1.00 72.25 85 ASN A O 1
ATOM 670 N N . GLY A 1 86 ? 3.335 -15.052 16.633 1.00 78.62 86 GLY A N 1
ATOM 671 C CA . GLY A 1 86 ? 4.369 -14.069 16.989 1.00 78.62 86 GLY A CA 1
ATOM 672 C C . GLY A 1 86 ? 4.156 -12.650 16.452 1.00 78.62 86 GLY A C 1
ATOM 673 O O . GLY A 1 86 ? 4.894 -11.746 16.841 1.00 78.62 86 GLY A O 1
ATOM 674 N N . VAL A 1 87 ? 3.129 -12.413 15.629 1.00 86.25 87 VAL A N 1
ATOM 675 C CA . VAL A 1 87 ? 2.753 -11.057 15.190 1.00 86.25 87 VAL A CA 1
ATOM 676 C C . VAL A 1 87 ? 1.919 -10.372 16.258 1.00 86.25 87 VAL A C 1
ATOM 678 O O . VAL A 1 87 ? 0.991 -10.965 16.802 1.00 86.25 87 VAL A O 1
ATOM 681 N N . ALA A 1 88 ? 2.233 -9.118 16.564 1.00 88.69 88 ALA A N 1
ATOM 682 C CA . ALA A 1 88 ? 1.464 -8.335 17.519 1.00 88.69 88 ALA A CA 1
ATOM 683 C C . ALA A 1 88 ? 0.022 -8.090 17.034 1.00 88.69 88 ALA A C 1
ATOM 685 O O . ALA A 1 88 ? -0.223 -7.822 15.864 1.00 88.69 88 ALA A O 1
ATOM 686 N N . GLN A 1 89 ? -0.934 -8.149 17.954 1.00 93.56 89 GLN A N 1
ATOM 687 C CA . GLN A 1 89 ? -2.320 -7.749 17.755 1.00 93.56 89 GLN A CA 1
ATOM 688 C C . GLN A 1 89 ? -2.654 -6.688 18.799 1.00 93.56 89 GLN A C 1
ATOM 690 O O . GLN A 1 89 ? -3.014 -7.025 19.923 1.00 93.56 89 GLN A O 1
ATOM 695 N N . ASN A 1 90 ? -2.485 -5.418 18.432 1.00 96.62 90 ASN A N 1
ATOM 696 C CA . ASN A 1 90 ? -2.613 -4.270 19.332 1.00 96.62 90 ASN A CA 1
ATOM 697 C C . ASN A 1 90 ? -3.567 -3.235 18.725 1.00 96.62 90 ASN A C 1
ATOM 699 O O . ASN A 1 90 ? -3.141 -2.240 18.138 1.00 96.62 90 ASN A O 1
ATOM 703 N N . TYR A 1 91 ? -4.868 -3.499 18.825 1.00 98.12 91 TYR A N 1
ATOM 704 C CA . TYR A 1 91 ? -5.917 -2.647 18.263 1.00 98.12 91 TYR A CA 1
ATOM 705 C C . TYR A 1 91 ? -7.255 -2.898 18.960 1.00 98.12 91 TYR A C 1
ATOM 707 O O . TYR A 1 91 ? -7.425 -3.875 19.693 1.00 98.12 91 TYR A O 1
ATOM 715 N N . SER A 1 92 ? -8.230 -2.028 18.720 1.00 98.31 92 SER A N 1
ATOM 716 C CA . SER A 1 92 ? -9.635 -2.342 18.974 1.00 98.31 92 SER A CA 1
ATOM 717 C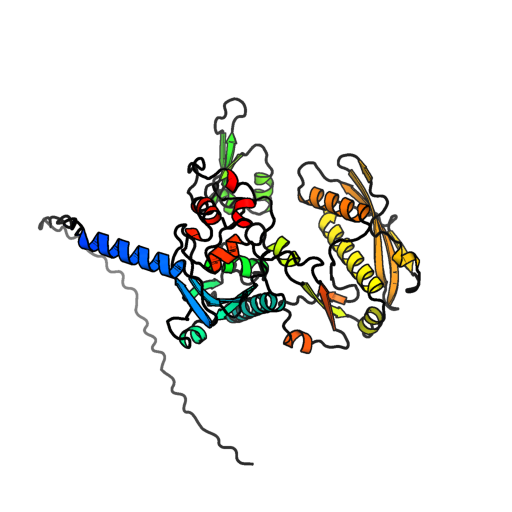 C . SER A 1 92 ? -10.407 -2.398 17.664 1.00 98.31 92 SER A C 1
ATOM 719 O O . SER A 1 92 ? -10.029 -1.748 16.696 1.00 98.31 92 SER A O 1
ATOM 721 N N . ILE A 1 93 ? -11.478 -3.183 17.600 1.00 98.38 93 ILE A N 1
ATOM 722 C CA . ILE A 1 93 ? -12.359 -3.233 16.435 1.00 98.38 93 ILE A CA 1
ATOM 723 C C . ILE A 1 93 ? -13.812 -3.123 16.865 1.00 98.38 93 ILE A C 1
ATOM 725 O O . ILE A 1 93 ? -14.270 -3.851 17.744 1.00 98.38 93 ILE A O 1
ATOM 729 N N . THR A 1 94 ? -14.525 -2.181 16.253 1.00 98.56 94 THR A N 1
ATOM 730 C CA . THR A 1 94 ? -15.933 -1.890 16.536 1.00 98.56 94 THR A CA 1
ATOM 731 C C . THR A 1 94 ? -16.776 -2.189 15.312 1.00 98.56 94 THR A C 1
ATOM 733 O O . THR A 1 94 ? -16.444 -1.737 14.218 1.00 98.56 94 THR A O 1
ATOM 736 N N . LYS A 1 95 ? -17.896 -2.896 15.470 1.00 98.62 95 LYS A N 1
ATOM 737 C CA . LYS A 1 95 ? -18.851 -3.079 14.369 1.00 98.62 95 LYS A CA 1
ATOM 738 C C . LYS A 1 95 ? -19.768 -1.861 14.280 1.00 98.62 95 LYS A C 1
ATOM 740 O O . LYS A 1 95 ? -20.632 -1.664 15.126 1.00 98.62 95 LYS A O 1
ATOM 745 N N . THR A 1 96 ? -19.588 -1.025 13.264 1.00 98.38 96 THR A N 1
ATOM 746 C CA . THR A 1 96 ? -20.320 0.246 13.101 1.00 98.38 96 THR A CA 1
ATOM 747 C C . THR A 1 96 ? -21.551 0.126 12.201 1.00 98.38 96 THR A C 1
ATOM 749 O O . THR A 1 96 ? -22.393 1.021 12.179 1.00 98.38 96 THR A O 1
ATOM 752 N N . GLY A 1 97 ? -21.695 -0.990 11.482 1.00 97.88 97 GLY A N 1
ATOM 753 C CA . GLY A 1 97 ? -22.862 -1.311 10.661 1.00 97.88 97 GLY A CA 1
ATOM 754 C C . GLY A 1 97 ? -22.968 -2.812 10.393 1.00 97.88 97 GLY A C 1
ATOM 755 O O . GLY A 1 97 ? -22.206 -3.601 10.946 1.00 97.88 97 GLY A O 1
ATOM 756 N N . SER A 1 98 ? -23.897 -3.229 9.530 1.00 97.38 98 SER A N 1
ATOM 757 C CA . SER A 1 98 ? -24.076 -4.652 9.191 1.00 97.38 98 SER A CA 1
ATOM 758 C C . SER A 1 98 ? -22.795 -5.285 8.634 1.00 97.38 98 SER A C 1
ATOM 760 O O . SER A 1 98 ? -22.378 -6.329 9.129 1.00 97.38 98 SER A O 1
ATOM 762 N N . ASN A 1 99 ? -22.145 -4.597 7.689 1.00 97.12 99 ASN A N 1
ATOM 763 C CA . ASN A 1 99 ? -20.903 -5.009 7.023 1.00 97.12 99 ASN A CA 1
ATOM 764 C C . ASN A 1 99 ? -19.789 -3.956 7.167 1.00 97.12 99 ASN A C 1
ATOM 766 O O . ASN A 1 99 ? -18.939 -3.835 6.289 1.00 97.12 99 ASN A O 1
ATOM 770 N N . ARG A 1 100 ? -19.813 -3.138 8.227 1.00 98.31 100 ARG A N 1
ATOM 771 C CA . ARG A 1 100 ? -18.830 -2.063 8.428 1.00 98.31 100 ARG A CA 1
ATOM 772 C C . ARG A 1 100 ? -18.196 -2.156 9.805 1.00 98.31 100 ARG A C 1
ATOM 774 O O . ARG A 1 100 ? -18.901 -2.297 10.806 1.00 98.31 100 ARG A O 1
ATOM 781 N N . PHE A 1 101 ? -16.877 -2.044 9.829 1.00 98.50 101 PHE A N 1
ATOM 782 C CA . PHE A 1 101 ? -16.047 -2.129 11.019 1.00 98.50 101 PHE A CA 1
ATOM 783 C C . PHE A 1 101 ? -15.114 -0.914 11.088 1.00 98.50 101 PHE A C 1
ATOM 785 O O . PHE A 1 101 ? -14.698 -0.395 10.055 1.00 98.50 101 PHE A O 1
ATOM 792 N N . GLU A 1 102 ? -14.795 -0.455 12.295 1.00 98.44 102 GLU A N 1
ATOM 793 C CA . GLU A 1 102 ? -13.784 0.577 12.561 1.00 98.44 102 GLU A CA 1
ATOM 794 C C . GLU A 1 102 ? -12.692 -0.034 13.448 1.00 98.44 102 GLU A C 1
ATOM 796 O O . GLU A 1 102 ? -12.967 -0.419 14.587 1.00 98.44 102 GLU A O 1
ATOM 801 N N . ALA A 1 103 ? -11.474 -0.142 12.917 1.00 98.44 103 ALA A N 1
ATOM 802 C CA . ALA A 1 103 ? -10.284 -0.565 13.641 1.00 98.44 103 ALA A CA 1
ATOM 803 C C . ALA A 1 103 ? -9.564 0.659 14.231 1.00 98.44 103 ALA A C 1
ATOM 805 O O . ALA A 1 103 ? -9.121 1.550 13.503 1.00 98.44 103 ALA A O 1
ATOM 806 N N . GLY A 1 104 ? -9.470 0.713 15.558 1.00 98.38 104 GLY A N 1
ATOM 807 C CA . GLY A 1 104 ? -8.818 1.771 16.317 1.00 98.38 104 GLY A CA 1
ATOM 808 C C . GLY A 1 104 ? -7.400 1.395 16.742 1.00 98.38 104 GLY A C 1
ATOM 809 O O . GLY A 1 104 ? -7.181 0.309 17.273 1.00 98.38 104 GLY A O 1
ATOM 810 N N . PHE A 1 105 ? -6.460 2.325 16.586 1.00 98.50 105 PHE A N 1
ATOM 811 C CA . PHE A 1 105 ? -5.052 2.164 16.958 1.00 98.50 105 PHE A CA 1
ATOM 812 C C . PHE A 1 105 ? -4.593 3.332 17.825 1.00 98.50 105 PHE A C 1
ATOM 814 O O . PHE A 1 105 ? -4.782 4.486 17.440 1.00 98.50 105 PHE A O 1
ATOM 821 N N . THR A 1 106 ? -3.953 3.059 18.961 1.00 98.56 106 THR A N 1
ATOM 822 C CA . THR A 1 106 ? -3.291 4.099 19.758 1.00 98.56 106 THR A CA 1
ATOM 823 C C . THR A 1 106 ? -1.815 4.120 19.381 1.00 98.56 106 THR A C 1
ATOM 825 O O . THR A 1 106 ? -1.039 3.313 19.884 1.00 98.56 106 THR A O 1
ATOM 828 N N . LEU A 1 107 ? -1.419 5.016 18.477 1.00 98.25 107 LEU A N 1
ATOM 829 C CA . LEU A 1 107 ? -0.043 5.082 17.976 1.00 98.25 107 LEU A CA 1
ATOM 830 C C . LEU A 1 107 ? 0.718 6.202 18.684 1.00 98.25 107 LEU A C 1
ATOM 832 O O . LEU A 1 107 ? 0.314 7.365 18.647 1.00 98.25 107 LEU A O 1
ATOM 836 N N . ASN A 1 108 ? 1.824 5.856 19.337 1.00 98.19 108 ASN A N 1
ATOM 837 C CA . ASN A 1 108 ? 2.712 6.812 19.978 1.00 98.19 108 ASN A CA 1
ATOM 838 C C . ASN A 1 108 ? 4.010 6.934 19.184 1.00 98.19 108 ASN A C 1
ATOM 840 O O . ASN A 1 108 ? 4.932 6.138 19.343 1.00 98.19 108 ASN A O 1
ATOM 844 N N . PHE A 1 109 ? 4.100 7.966 18.352 1.00 97.81 109 PHE A N 1
ATOM 845 C CA . PHE A 1 109 ? 5.338 8.241 17.639 1.00 97.81 109 PHE A CA 1
ATOM 846 C C . PHE A 1 109 ? 6.372 8.865 18.580 1.00 97.81 109 PHE A C 1
ATOM 848 O O . PHE A 1 109 ? 6.106 9.879 19.242 1.00 97.81 109 PHE A O 1
ATOM 855 N N . ILE A 1 110 ? 7.549 8.249 18.626 1.00 97.25 110 ILE A N 1
ATOM 856 C CA . ILE A 1 110 ? 8.720 8.688 19.381 1.00 97.25 110 ILE A CA 1
ATOM 857 C C . ILE A 1 110 ? 9.685 9.317 18.366 1.00 97.25 110 ILE A C 1
ATOM 859 O O . ILE A 1 110 ? 10.317 8.586 17.598 1.00 97.25 110 ILE A O 1
ATOM 863 N N . PRO A 1 111 ? 9.757 10.659 18.283 1.00 95.00 111 PRO A N 1
ATOM 864 C CA . PRO A 1 111 ? 10.617 11.327 17.318 1.00 95.00 111 PRO A CA 1
ATOM 865 C C . PRO A 1 111 ? 12.087 11.148 17.695 1.00 95.00 111 PRO A C 1
ATOM 867 O O . PRO A 1 111 ? 12.427 11.072 18.876 1.00 95.00 111 PRO A O 1
ATOM 870 N N . ASN A 1 112 ? 12.962 11.162 16.693 1.00 90.00 112 ASN A N 1
ATOM 871 C CA . ASN A 1 112 ? 14.383 11.352 16.940 1.00 90.00 112 ASN A CA 1
ATOM 872 C C . ASN A 1 112 ? 14.641 12.772 17.489 1.00 90.00 112 ASN A C 1
ATOM 874 O O . ASN A 1 112 ? 13.983 13.728 17.064 1.00 90.00 112 ASN A O 1
ATOM 878 N N . GLU A 1 113 ? 15.595 12.930 18.411 1.00 90.56 113 GLU A N 1
ATOM 879 C CA . GLU A 1 113 ? 15.857 14.199 19.115 1.00 90.56 113 GLU A CA 1
ATOM 880 C C . GLU A 1 113 ? 16.169 15.359 18.155 1.00 90.56 113 GLU A C 1
ATOM 882 O O . GLU A 1 113 ? 15.836 16.511 18.433 1.00 90.56 113 GLU A O 1
ATOM 887 N N . GLN A 1 114 ? 16.759 15.064 16.994 1.00 91.00 114 GLN A N 1
ATOM 888 C CA . GLN A 1 114 ? 17.128 16.064 15.991 1.00 91.00 114 GLN A CA 1
ATOM 889 C C . GLN A 1 114 ? 15.933 16.559 15.159 1.00 91.00 114 GLN A C 1
ATOM 891 O O . GLN A 1 114 ? 16.057 17.578 14.482 1.00 91.00 114 GLN A O 1
ATOM 896 N N . ASN A 1 115 ? 14.777 15.882 15.195 1.00 91.12 115 ASN A N 1
ATOM 897 C CA . ASN A 1 115 ? 13.591 16.272 14.427 1.00 91.12 115 ASN A CA 1
ATOM 898 C C . ASN A 1 115 ? 12.286 16.121 15.238 1.00 91.12 115 ASN A C 1
ATOM 900 O O . ASN A 1 115 ? 11.466 15.241 14.958 1.00 91.12 115 ASN A O 1
ATOM 904 N N . PRO A 1 116 ? 12.023 17.014 16.210 1.00 90.62 116 PRO A N 1
ATOM 905 C CA . PRO A 1 116 ? 10.803 16.962 17.019 1.00 90.62 116 PRO A CA 1
ATOM 906 C C . PRO A 1 116 ? 9.513 17.151 16.200 1.00 90.62 116 PRO A C 1
ATOM 908 O O . PRO A 1 116 ? 8.448 16.713 16.630 1.00 90.62 116 PRO A O 1
ATOM 911 N N . GLN A 1 117 ? 9.592 17.762 15.010 1.00 93.12 117 GLN A N 1
ATOM 912 C CA . GLN A 1 117 ? 8.444 17.928 14.109 1.00 93.12 117 GLN A CA 1
ATOM 913 C C . GLN A 1 117 ? 8.054 16.625 13.395 1.00 93.12 117 GLN A C 1
ATOM 915 O O . GLN A 1 117 ? 6.947 16.528 12.869 1.00 93.12 117 GLN A O 1
ATOM 920 N N . ALA A 1 118 ? 8.909 15.596 13.415 1.00 92.88 118 ALA A N 1
ATOM 921 C CA . ALA A 1 118 ? 8.601 14.306 12.805 1.00 92.88 118 ALA A CA 1
ATOM 922 C C . ALA A 1 118 ? 7.338 13.666 13.405 1.00 92.88 118 ALA A C 1
ATOM 924 O O . ALA A 1 118 ? 6.544 13.086 12.668 1.00 92.88 118 ALA A O 1
ATOM 925 N N . LYS A 1 119 ? 7.112 13.826 14.719 1.00 95.12 119 LYS A N 1
ATOM 926 C CA . LYS A 1 119 ? 5.930 13.293 15.413 1.00 95.12 119 LYS A CA 1
ATOM 927 C C . LYS A 1 119 ? 4.612 13.871 14.878 1.00 95.12 119 LYS A C 1
ATOM 929 O O . LYS A 1 119 ? 3.838 13.091 14.331 1.00 95.12 119 LYS A O 1
ATOM 934 N N . PRO A 1 120 ? 4.332 15.185 14.996 1.00 95.56 120 PRO A N 1
ATOM 935 C CA . PRO A 1 120 ? 3.066 15.738 14.515 1.00 95.56 120 PRO A CA 1
ATOM 936 C C . PRO A 1 120 ? 2.886 15.545 13.003 1.00 95.56 120 PRO A C 1
ATOM 938 O O . PRO A 1 120 ? 1.769 15.315 12.547 1.00 95.56 120 PRO A O 1
ATOM 941 N N . ASN A 1 121 ? 3.975 15.563 12.225 1.00 92.38 121 ASN A N 1
ATOM 942 C CA . ASN A 1 121 ? 3.913 15.289 10.790 1.00 92.38 121 ASN A CA 1
ATOM 943 C C . ASN A 1 121 ? 3.462 13.851 10.498 1.00 92.38 121 ASN A C 1
ATOM 945 O O . ASN A 1 121 ? 2.575 13.653 9.670 1.00 92.38 121 ASN A O 1
ATOM 949 N N . MET A 1 122 ? 4.032 12.854 11.185 1.00 95.31 122 MET A N 1
ATOM 950 C CA . MET A 1 122 ? 3.638 11.454 11.008 1.00 95.31 122 MET A CA 1
ATOM 951 C C . MET A 1 122 ? 2.226 11.183 11.542 1.00 95.31 122 MET A C 1
ATOM 953 O O . MET A 1 122 ? 1.453 10.492 10.883 1.00 95.31 122 MET A O 1
ATOM 957 N N . GLU A 1 123 ? 1.850 11.770 12.684 1.00 96.25 123 GLU A N 1
ATOM 958 C CA . GLU A 1 123 ? 0.486 11.678 13.225 1.00 96.25 123 GLU A CA 1
ATOM 959 C C . GLU A 1 123 ? -0.552 12.189 12.218 1.00 96.25 123 GLU A C 1
ATOM 961 O O . GLU A 1 123 ? -1.542 11.507 11.944 1.00 96.25 123 GLU A O 1
ATOM 966 N N . ASN A 1 124 ? -0.315 13.364 11.630 1.00 93.38 124 ASN A N 1
ATOM 967 C CA . ASN A 1 124 ? -1.192 13.920 10.602 1.00 93.38 124 ASN A CA 1
ATOM 968 C C . ASN A 1 124 ? -1.221 13.026 9.361 1.00 93.38 124 ASN A C 1
ATOM 970 O O . ASN A 1 124 ? -2.303 12.651 8.912 1.00 93.38 124 ASN A O 1
ATOM 974 N N . LYS A 1 125 ? -0.052 12.593 8.876 1.00 92.19 125 LYS A N 1
ATOM 975 C CA . LYS A 1 125 ? 0.052 11.734 7.694 1.00 92.19 125 LYS A CA 1
ATOM 976 C C . LYS A 1 125 ? -0.737 10.436 7.850 1.00 92.19 125 LYS A C 1
ATOM 978 O O . LYS A 1 125 ? -1.496 10.077 6.957 1.00 92.19 125 LYS A O 1
ATOM 983 N N . VAL A 1 126 ? -0.622 9.758 8.993 1.00 95.38 126 VAL A N 1
ATOM 984 C CA . VAL A 1 126 ? -1.360 8.515 9.274 1.00 95.38 126 VAL A CA 1
ATOM 985 C C . VAL A 1 126 ? -2.868 8.762 9.305 1.00 95.38 126 VAL A C 1
ATOM 987 O O . VAL A 1 126 ? -3.621 8.014 8.677 1.00 95.38 126 VAL A O 1
ATOM 990 N N . ARG A 1 127 ? -3.329 9.827 9.982 1.00 94.94 127 ARG A N 1
ATOM 991 C CA . ARG A 1 127 ? -4.757 10.198 9.996 1.00 94.94 127 ARG A CA 1
ATOM 992 C C . ARG A 1 127 ? -5.292 10.439 8.597 1.00 94.94 127 ARG A C 1
ATOM 994 O O . ARG A 1 127 ? -6.393 10.000 8.276 1.00 94.94 127 ARG A O 1
ATOM 1001 N N . GLU A 1 128 ? -4.524 11.134 7.777 1.00 87.12 128 GLU A N 1
ATOM 1002 C CA . GLU A 1 128 ? -4.916 11.447 6.418 1.00 87.12 128 GLU A CA 1
ATOM 1003 C C . GLU A 1 128 ? -4.949 10.193 5.528 1.00 87.12 128 GLU A C 1
ATOM 1005 O O . GLU A 1 128 ? -5.936 9.995 4.816 1.00 87.12 128 GLU A O 1
ATOM 1010 N N . CYS A 1 129 ? -3.967 9.288 5.639 1.00 90.94 129 CYS A N 1
ATOM 1011 C CA . CYS A 1 129 ? -3.995 7.994 4.949 1.00 90.94 129 CYS A CA 1
ATOM 1012 C C . CYS A 1 129 ? -5.254 7.188 5.322 1.00 90.94 129 CYS A C 1
ATOM 1014 O O . CYS A 1 129 ? -5.952 6.665 4.449 1.00 90.94 129 CYS A O 1
ATOM 1016 N N . PHE A 1 130 ? -5.590 7.133 6.615 1.00 94.75 130 PHE A N 1
ATOM 1017 C CA . PHE A 1 130 ? -6.780 6.437 7.114 1.00 94.75 130 PHE A CA 1
ATOM 1018 C C . PHE A 1 130 ? -8.084 7.098 6.652 1.00 94.75 130 PHE A C 1
ATOM 1020 O O . PHE A 1 130 ? -9.032 6.408 6.272 1.00 94.75 130 PHE A O 1
ATOM 1027 N N . GLN A 1 131 ? -8.136 8.432 6.619 1.00 88.38 131 GLN A N 1
ATOM 1028 C CA . GLN A 1 131 ? -9.283 9.158 6.076 1.00 88.38 131 GLN A CA 1
ATOM 1029 C C . GLN A 1 131 ? -9.460 8.879 4.578 1.00 88.38 131 GLN A C 1
ATOM 1031 O O . GLN A 1 131 ? -10.590 8.692 4.123 1.00 88.38 131 GLN A O 1
ATOM 1036 N N . GLY A 1 132 ? -8.359 8.797 3.825 1.00 85.06 132 GLY A N 1
ATOM 1037 C CA . GLY A 1 132 ? -8.363 8.358 2.434 1.00 85.06 132 GLY A CA 1
ATOM 1038 C C . GLY A 1 132 ? -9.021 6.986 2.287 1.00 85.06 132 GLY A C 1
ATOM 1039 O O . GLY A 1 132 ? -9.978 6.850 1.527 1.00 85.06 132 GLY A O 1
ATOM 1040 N N . MET A 1 133 ? -8.580 5.989 3.062 1.00 89.81 133 MET A N 1
ATOM 1041 C CA . MET A 1 133 ? -9.164 4.635 3.049 1.00 89.81 133 MET A CA 1
ATOM 1042 C C . MET A 1 133 ? -10.662 4.632 3.378 1.00 89.81 133 MET A C 1
ATOM 1044 O O . MET A 1 133 ? -11.461 3.956 2.725 1.00 89.81 133 MET A O 1
ATOM 1048 N N . ARG A 1 134 ? -11.064 5.429 4.371 1.00 89.50 134 ARG A N 1
ATOM 1049 C CA . ARG A 1 134 ? -12.465 5.559 4.779 1.00 89.50 134 ARG A CA 1
ATOM 1050 C C . ARG A 1 134 ? -13.350 6.129 3.673 1.00 89.50 134 ARG A C 1
ATOM 1052 O O . ARG A 1 134 ? -14.485 5.680 3.503 1.00 89.50 134 ARG A O 1
ATOM 1059 N N . ASN A 1 135 ? -12.847 7.113 2.927 1.00 83.69 135 ASN A N 1
ATOM 1060 C CA . ASN A 1 135 ? -13.588 7.752 1.837 1.00 83.69 135 ASN A CA 1
ATOM 1061 C C . ASN A 1 135 ? -13.892 6.774 0.693 1.00 83.69 135 ASN A C 1
ATOM 1063 O O . ASN A 1 135 ? -14.916 6.911 0.026 1.00 83.69 135 ASN A O 1
ATOM 1067 N N . VAL A 1 136 ? -13.025 5.782 0.478 1.00 84.12 136 VAL A N 1
ATOM 1068 C CA . VAL A 1 136 ? -13.166 4.818 -0.625 1.00 84.12 136 VAL A CA 1
ATOM 1069 C C . VAL A 1 136 ? -13.971 3.584 -0.231 1.00 84.12 136 VAL A C 1
ATOM 1071 O O . VAL A 1 136 ? -14.506 2.899 -1.101 1.00 84.12 136 VAL A O 1
ATOM 1074 N N . GLY A 1 137 ? -14.075 3.311 1.074 1.00 87.50 137 GLY A N 1
ATOM 1075 C CA . GLY A 1 137 ? -14.676 2.091 1.601 1.00 87.50 137 GLY A CA 1
ATOM 1076 C C . GLY A 1 137 ? -13.795 0.873 1.338 1.00 87.50 137 GLY A C 1
ATOM 1077 O O . GLY A 1 137 ? -14.217 -0.047 0.634 1.00 87.50 137 GLY A O 1
ATOM 1078 N N . ALA A 1 138 ? -12.576 0.881 1.894 1.00 91.19 138 ALA A N 1
ATOM 1079 C CA . ALA A 1 138 ? -11.645 -0.244 1.827 1.00 91.19 138 ALA A CA 1
ATOM 1080 C C . ALA A 1 138 ? -12.343 -1.540 2.267 1.00 91.19 138 ALA A C 1
ATOM 1082 O O . ALA A 1 138 ? -12.756 -1.680 3.421 1.00 91.19 138 ALA A O 1
ATOM 1083 N N . SER A 1 139 ? -12.536 -2.450 1.314 1.00 95.19 139 SER A N 1
ATOM 1084 C CA . SER A 1 139 ? -13.379 -3.636 1.467 1.00 95.19 139 SER A CA 1
ATOM 1085 C C . SER A 1 139 ? -12.704 -4.903 0.967 1.00 95.19 139 SER A C 1
ATOM 1087 O O . SER A 1 139 ? -11.679 -4.833 0.285 1.00 95.19 139 SER A O 1
ATOM 1089 N N . ASP A 1 140 ? -13.280 -6.045 1.333 1.00 96.12 140 ASP A N 1
ATOM 1090 C CA . ASP A 1 140 ? -13.005 -7.348 0.727 1.00 96.12 140 ASP A CA 1
ATOM 1091 C C . ASP A 1 140 ? -14.032 -7.735 -0.354 1.00 96.12 140 ASP A C 1
ATOM 1093 O O . ASP A 1 140 ? -14.977 -6.992 -0.635 1.00 96.12 140 ASP A O 1
ATOM 1097 N N . ASP A 1 141 ? -13.854 -8.912 -0.961 1.00 94.12 141 ASP A N 1
ATOM 1098 C CA . ASP A 1 141 ? -14.758 -9.453 -1.988 1.00 94.12 141 ASP A CA 1
ATOM 1099 C C . ASP A 1 141 ? -16.178 -9.732 -1.454 1.00 94.12 141 ASP A C 1
ATOM 1101 O O . ASP A 1 141 ? -17.138 -9.788 -2.223 1.00 94.12 141 ASP A O 1
ATOM 1105 N N . MET A 1 142 ? -16.344 -9.869 -0.133 1.00 95.50 142 MET A N 1
ATOM 1106 C CA . MET A 1 142 ? -17.648 -10.019 0.528 1.00 95.50 142 MET A CA 1
ATOM 1107 C C . MET A 1 142 ? -18.347 -8.675 0.801 1.00 95.50 142 MET A C 1
ATOM 1109 O O . MET A 1 142 ? -19.456 -8.651 1.344 1.00 95.50 142 MET A O 1
ATOM 1113 N N . GLY A 1 143 ? -17.722 -7.549 0.445 1.00 95.75 143 GLY A N 1
ATOM 1114 C CA . GLY A 1 143 ? -18.257 -6.207 0.664 1.00 95.75 143 GLY A CA 1
ATOM 1115 C C . GLY A 1 143 ? -18.206 -5.751 2.124 1.00 95.75 143 GLY A C 1
ATOM 1116 O O . GLY A 1 143 ? -18.923 -4.818 2.500 1.00 95.75 143 GLY A O 1
ATOM 1117 N N . ARG A 1 144 ? -17.389 -6.396 2.965 1.00 97.44 144 ARG A N 1
ATOM 1118 C CA . ARG A 1 144 ? -17.126 -5.952 4.337 1.00 97.44 144 ARG A CA 1
ATOM 1119 C C . ARG A 1 144 ? -16.118 -4.818 4.294 1.00 97.44 144 ARG A C 1
ATOM 1121 O O . ARG A 1 144 ? -15.051 -4.967 3.716 1.00 97.44 144 ARG A O 1
ATOM 1128 N N . ILE A 1 145 ? -16.457 -3.693 4.910 1.00 97.25 145 ILE A N 1
ATOM 1129 C CA . ILE A 1 145 ? -15.626 -2.487 4.940 1.00 97.25 145 ILE A CA 1
ATOM 1130 C C . ILE A 1 145 ? -14.920 -2.398 6.290 1.00 97.25 145 ILE A C 1
ATOM 1132 O O . ILE A 1 145 ? -15.576 -2.505 7.330 1.00 97.25 145 ILE A O 1
ATOM 1136 N N . VAL A 1 146 ? -13.612 -2.141 6.272 1.00 97.69 146 VAL A N 1
ATOM 1137 C CA . VAL A 1 146 ? -12.819 -1.877 7.480 1.00 97.69 146 VAL A CA 1
ATOM 1138 C C . VAL A 1 146 ? -12.208 -0.482 7.380 1.00 97.69 146 VAL A C 1
ATOM 1140 O O . VAL A 1 146 ? -11.296 -0.243 6.592 1.00 97.69 146 VAL A O 1
ATOM 1143 N N . ASP A 1 147 ? -12.722 0.446 8.184 1.00 97.56 147 ASP A N 1
ATOM 1144 C CA . ASP A 1 147 ? -12.147 1.780 8.343 1.00 97.56 147 ASP A CA 1
ATOM 1145 C C . ASP A 1 147 ? -11.051 1.749 9.405 1.00 97.56 147 ASP A C 1
ATOM 1147 O O . ASP A 1 147 ? -11.198 1.089 10.434 1.00 97.56 147 ASP A O 1
ATOM 1151 N N . PHE A 1 148 ? -9.974 2.503 9.199 1.00 97.56 148 PHE A N 1
ATOM 1152 C CA . PHE A 1 148 ? -8.920 2.660 10.199 1.00 97.56 148 PHE A CA 1
ATOM 1153 C C . PHE A 1 148 ? -9.057 3.998 10.921 1.00 97.56 148 PHE A C 1
ATOM 1155 O O . PHE A 1 148 ? -9.479 5.003 10.344 1.00 97.56 148 PHE A O 1
ATOM 1162 N N . LYS A 1 149 ? -8.681 4.021 12.199 1.00 98.12 149 LYS A N 1
ATOM 1163 C CA . LYS A 1 149 ? -8.707 5.218 13.035 1.00 98.12 149 LYS A CA 1
ATOM 1164 C C . LYS A 1 149 ? -7.515 5.254 13.971 1.00 98.12 149 LYS A C 1
ATOM 1166 O O . LYS A 1 149 ? -7.246 4.301 14.694 1.00 98.12 149 LYS A O 1
ATOM 1171 N N . MET A 1 150 ? -6.830 6.390 13.986 1.00 98.06 150 MET A N 1
ATOM 1172 C CA . MET A 1 150 ? -5.700 6.628 14.875 1.00 98.06 150 MET A CA 1
ATOM 1173 C C . MET A 1 150 ? -6.127 7.477 16.075 1.00 98.06 150 MET A C 1
ATOM 1175 O O . MET A 1 150 ? -6.831 8.479 15.922 1.00 98.06 150 MET A O 1
ATOM 1179 N N . TYR A 1 151 ? -5.631 7.103 17.246 1.00 98.56 151 TYR A N 1
ATOM 1180 C CA . TYR A 1 151 ? -5.662 7.872 18.477 1.00 98.56 151 TYR A CA 1
ATOM 1181 C C . TYR A 1 151 ? -4.232 8.210 18.897 1.00 98.56 151 TYR A C 1
ATOM 1183 O O . TYR A 1 151 ? -3.344 7.358 18.845 1.00 98.56 151 TYR A O 1
ATOM 1191 N N . THR A 1 152 ? -4.012 9.430 19.378 1.00 98.31 152 THR A N 1
ATOM 1192 C CA . THR A 1 152 ? -2.827 9.720 20.196 1.00 98.31 152 THR A CA 1
ATOM 1193 C C . THR A 1 152 ? -2.994 9.093 21.587 1.00 98.31 152 THR A C 1
ATOM 1195 O O . THR A 1 152 ? -4.125 8.869 22.034 1.00 98.31 152 THR A O 1
ATOM 1198 N N . PRO A 1 153 ? -1.911 8.888 22.359 1.00 98.38 153 PRO A N 1
ATOM 1199 C CA . PRO A 1 153 ? -2.026 8.427 23.746 1.00 98.38 153 PRO A CA 1
ATOM 1200 C C . PRO A 1 153 ? -2.893 9.332 24.637 1.00 98.38 153 PRO A C 1
ATOM 1202 O O . PRO A 1 153 ? -3.509 8.874 25.599 1.00 98.38 153 PRO A O 1
ATOM 1205 N N . ALA A 1 154 ? -2.954 10.637 24.351 1.00 98.12 154 ALA A N 1
ATOM 1206 C CA . ALA A 1 154 ? -3.826 11.559 25.075 1.00 98.12 154 ALA A CA 1
ATOM 1207 C C . ALA A 1 154 ? -5.308 11.315 24.753 1.00 98.12 154 ALA A C 1
ATOM 1209 O O . ALA A 1 154 ? -6.118 11.229 25.673 1.00 98.12 154 ALA A O 1
ATOM 1210 N N . GLU A 1 155 ? -5.646 11.137 23.476 1.00 98.25 155 GLU A N 1
ATOM 1211 C CA . GLU A 1 155 ? -7.011 10.834 23.036 1.00 98.25 155 GLU A CA 1
ATOM 1212 C C . GLU A 1 155 ? -7.476 9.467 23.546 1.00 98.25 155 GLU A C 1
ATOM 1214 O O . GLU A 1 155 ? -8.568 9.358 24.099 1.00 98.25 155 GLU A O 1
ATOM 1219 N N . ALA A 1 156 ? -6.637 8.434 23.448 1.00 98.25 156 ALA A N 1
ATOM 1220 C CA . ALA A 1 156 ? -6.977 7.086 23.900 1.00 98.25 156 ALA A CA 1
ATOM 1221 C C . ALA A 1 156 ? -7.288 7.026 25.405 1.00 98.25 156 ALA A C 1
ATOM 1223 O O . ALA A 1 156 ? -8.211 6.327 25.822 1.00 98.25 156 ALA A O 1
ATOM 1224 N N . ARG A 1 157 ? -6.583 7.811 26.234 1.00 98.12 157 ARG A N 1
ATOM 1225 C CA . ARG A 1 157 ? -6.857 7.915 27.682 1.00 98.12 157 ARG A CA 1
ATOM 1226 C C . ARG A 1 157 ? -8.253 8.448 28.006 1.00 98.12 157 ARG A C 1
ATOM 1228 O O . ARG A 1 157 ? -8.747 8.176 29.096 1.00 98.12 157 ARG A O 1
ATOM 1235 N N . SER A 1 158 ? -8.891 9.167 27.083 1.00 98.12 158 SER A N 1
ATOM 1236 C CA . SER A 1 158 ? -10.273 9.634 27.249 1.00 98.12 158 SER A CA 1
ATOM 1237 C C . SER A 1 158 ? -11.327 8.562 26.939 1.00 98.12 158 SER A C 1
ATOM 1239 O O . SER A 1 158 ? -12.485 8.720 27.316 1.00 98.12 158 SER A O 1
ATOM 1241 N N . LEU A 1 159 ? -10.938 7.458 26.289 1.00 97.88 159 LEU A N 1
ATOM 1242 C CA . LEU A 1 159 ? -11.832 6.340 25.993 1.00 97.88 159 LEU A CA 1
ATOM 1243 C C . LEU A 1 159 ? -12.026 5.446 27.231 1.00 97.88 159 LEU A C 1
ATOM 1245 O O . LEU A 1 159 ? -11.063 5.251 27.982 1.00 97.88 159 LEU A O 1
ATOM 1249 N N . PRO A 1 160 ? -13.217 4.848 27.427 1.00 98.25 160 PRO A N 1
ATOM 1250 C CA . PRO A 1 160 ? -13.414 3.738 28.356 1.00 98.25 160 PRO A CA 1
ATOM 1251 C C . PRO A 1 160 ? -12.419 2.598 28.110 1.00 98.25 160 PRO A C 1
ATOM 1253 O O . PRO A 1 160 ? -12.097 2.283 26.966 1.00 98.25 160 PRO A O 1
ATOM 1256 N N . GLU A 1 161 ? -11.940 1.968 29.183 1.00 97.44 161 GLU A N 1
ATOM 1257 C CA . GLU A 1 161 ? -10.907 0.923 29.120 1.00 97.44 161 GLU A CA 1
ATOM 1258 C C . GLU A 1 161 ? -11.305 -0.251 28.215 1.00 97.44 161 GLU A C 1
ATOM 1260 O O . GLU A 1 161 ? -10.502 -0.713 27.415 1.00 97.44 161 GLU A O 1
ATOM 1265 N N . ASN A 1 162 ? -12.576 -0.653 28.247 1.00 96.94 162 ASN A N 1
ATOM 1266 C CA . ASN A 1 162 ? -13.107 -1.762 27.454 1.00 96.94 162 ASN A CA 1
ATOM 1267 C C . ASN A 1 162 ? -13.223 -1.483 25.942 1.00 96.94 162 ASN A C 1
ATOM 1269 O O . ASN A 1 162 ? -13.570 -2.395 25.197 1.00 96.94 162 ASN A O 1
ATOM 1273 N N . ILE A 1 163 ? -12.966 -0.253 25.482 1.00 97.81 163 ILE A N 1
ATOM 1274 C CA . ILE A 1 163 ? -12.930 0.094 24.048 1.00 97.81 163 ILE A CA 1
ATOM 1275 C C . ILE A 1 163 ? -11.599 0.730 23.619 1.00 97.81 163 ILE A C 1
ATOM 1277 O O . ILE A 1 163 ? -11.398 1.019 22.436 1.00 97.81 163 ILE A O 1
ATOM 1281 N N . ARG A 1 164 ? -10.701 0.984 24.578 1.00 98.44 164 ARG A N 1
ATOM 1282 C CA . ARG A 1 164 ? -9.434 1.687 24.377 1.00 98.44 164 ARG A CA 1
ATOM 1283 C C . ARG A 1 164 ? -8.428 0.760 23.682 1.00 98.44 164 ARG A C 1
ATOM 1285 O O . ARG A 1 164 ? -8.060 -0.250 24.274 1.00 98.44 164 ARG A O 1
ATOM 1292 N N . PRO A 1 165 ? -7.931 1.093 22.475 1.00 98.19 165 PRO A N 1
ATOM 1293 C CA . PRO A 1 165 ? -6.862 0.317 21.859 1.00 98.19 165 PRO A CA 1
ATOM 1294 C C . PRO A 1 165 ? -5.566 0.396 22.683 1.00 98.19 165 PRO A C 1
ATOM 1296 O O . PRO A 1 165 ? -5.262 1.481 23.202 1.00 98.19 165 PRO A O 1
ATOM 1299 N N . PRO A 1 166 ? -4.762 -0.681 22.746 1.00 98.06 166 PRO A N 1
ATOM 1300 C CA . PRO A 1 166 ? -3.446 -0.647 23.377 1.00 98.06 166 PRO A CA 1
ATOM 1301 C C . PRO A 1 166 ? -2.516 0.349 22.685 1.00 98.06 166 PRO A C 1
ATOM 1303 O O . PRO A 1 166 ? -2.617 0.570 21.475 1.00 98.06 166 PRO A O 1
ATOM 1306 N N . THR A 1 167 ? -1.604 0.945 23.453 1.00 98.00 167 THR A N 1
ATOM 1307 C CA . THR A 1 167 ? -0.591 1.858 22.912 1.00 98.00 167 THR A CA 1
ATOM 1308 C C . THR A 1 167 ? 0.505 1.071 22.206 1.00 98.00 167 THR A C 1
ATOM 1310 O O . THR A 1 167 ? 1.083 0.155 22.784 1.00 98.00 167 THR A O 1
ATOM 1313 N N . VAL A 1 168 ? 0.825 1.471 20.979 1.00 97.56 168 VAL A N 1
ATOM 1314 C CA . VAL A 1 168 ? 1.970 0.974 20.217 1.00 97.56 168 VAL A CA 1
ATOM 1315 C C . VAL A 1 168 ? 2.970 2.108 20.060 1.00 97.56 168 VAL A C 1
ATOM 1317 O O . VAL A 1 168 ? 2.664 3.136 19.453 1.00 97.56 168 VAL A O 1
ATOM 1320 N N . ASP A 1 169 ? 4.161 1.917 20.615 1.00 97.62 169 ASP A N 1
ATOM 1321 C CA . ASP A 1 169 ? 5.271 2.845 20.441 1.00 97.62 169 ASP A CA 1
ATOM 1322 C C . ASP A 1 169 ? 5.934 2.612 19.080 1.00 97.62 169 ASP A C 1
ATOM 1324 O O . ASP A 1 169 ? 6.341 1.496 18.755 1.00 97.62 169 ASP A O 1
ATOM 1328 N N . ILE A 1 170 ? 6.043 3.677 18.287 1.00 97.31 170 ILE A N 1
ATOM 1329 C CA . ILE A 1 170 ? 6.672 3.660 16.966 1.00 97.31 170 ILE A CA 1
ATOM 1330 C C . ILE A 1 170 ? 7.829 4.648 16.982 1.00 97.31 170 ILE A C 1
ATOM 1332 O O . ILE A 1 170 ? 7.633 5.856 17.126 1.00 97.31 170 ILE A O 1
ATOM 1336 N N . THR A 1 171 ? 9.046 4.146 16.814 1.00 97.00 171 THR A N 1
ATOM 1337 C CA . THR A 1 171 ? 10.228 5.005 16.700 1.00 97.00 171 THR A CA 1
ATOM 1338 C C . THR A 1 171 ? 10.268 5.640 15.312 1.00 97.00 171 THR A C 1
ATOM 1340 O O . THR A 1 171 ? 10.001 4.967 14.319 1.00 97.00 171 THR A O 1
ATOM 1343 N N . LEU A 1 172 ? 10.575 6.937 15.225 1.00 95.75 172 LEU A N 1
ATOM 1344 C CA . LEU A 1 172 ? 10.803 7.620 13.950 1.00 95.75 172 LEU A CA 1
ATOM 1345 C C . LEU A 1 172 ? 12.304 7.710 13.680 1.00 95.75 172 LEU A C 1
ATOM 1347 O O . LEU A 1 172 ? 12.974 8.592 14.221 1.00 95.75 172 LEU A O 1
ATOM 1351 N N . ASN A 1 173 ? 12.831 6.796 12.866 1.00 91.94 173 ASN A N 1
ATOM 1352 C CA . ASN A 1 173 ? 14.257 6.728 12.568 1.00 91.94 173 ASN A CA 1
ATOM 1353 C C . ASN A 1 173 ? 14.517 6.367 11.097 1.00 91.94 173 ASN A C 1
ATOM 1355 O O . ASN A 1 173 ? 14.235 5.253 10.649 1.00 91.94 173 ASN A O 1
ATOM 1359 N N . ASP A 1 174 ? 15.105 7.317 10.367 1.00 86.25 174 ASP A N 1
ATOM 1360 C CA . ASP A 1 174 ? 15.411 7.193 8.939 1.00 86.25 174 ASP A CA 1
ATOM 13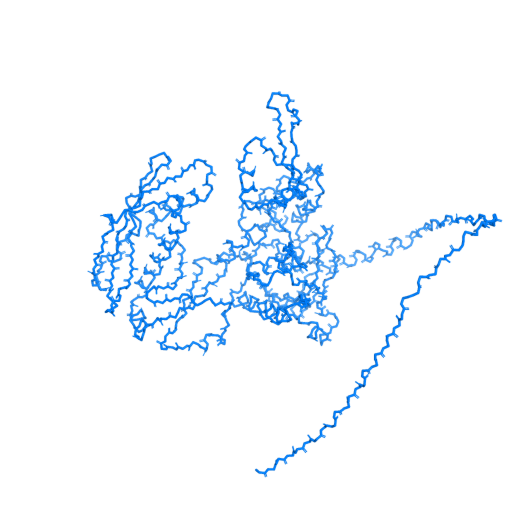61 C C . ASP A 1 174 ? 16.608 6.268 8.647 1.00 86.25 174 ASP A C 1
ATOM 1363 O O . ASP A 1 174 ? 16.683 5.684 7.555 1.00 86.25 174 ASP A O 1
ATOM 1367 N N . ASP A 1 175 ? 17.482 6.071 9.639 1.00 83.75 175 ASP A N 1
ATOM 1368 C CA . ASP A 1 175 ? 18.695 5.248 9.563 1.00 83.75 175 ASP A CA 1
ATOM 1369 C C . ASP A 1 175 ? 18.427 3.769 9.879 1.00 83.75 175 ASP A C 1
ATOM 1371 O O . ASP A 1 175 ? 19.223 2.894 9.536 1.00 83.75 175 ASP A O 1
ATOM 1375 N N . MET A 1 176 ? 17.305 3.465 10.535 1.00 81.94 176 MET A N 1
ATOM 1376 C CA . MET A 1 176 ? 16.938 2.100 10.907 1.00 81.94 176 MET A CA 1
ATOM 1377 C C . MET A 1 176 ? 16.096 1.403 9.834 1.00 81.94 176 MET A C 1
ATOM 1379 O O . MET A 1 176 ? 15.463 2.024 8.972 1.00 81.94 176 MET A O 1
ATOM 1383 N N . GLU A 1 177 ? 16.084 0.068 9.893 1.00 78.44 177 GLU A N 1
ATOM 1384 C CA . GLU A 1 177 ? 15.263 -0.740 8.998 1.00 78.44 177 GLU A CA 1
ATOM 1385 C C . GLU A 1 177 ? 13.767 -0.472 9.261 1.00 78.44 177 GLU A C 1
ATOM 1387 O O . GLU A 1 177 ? 13.328 -0.515 10.415 1.00 78.44 177 GLU A O 1
ATOM 1392 N N . PRO A 1 178 ? 12.977 -0.192 8.213 1.00 84.69 178 PRO A N 1
ATOM 1393 C CA . PRO A 1 178 ? 11.551 0.071 8.350 1.00 84.69 178 PRO A CA 1
ATOM 1394 C C . PRO A 1 178 ? 10.772 -1.182 8.773 1.00 84.69 178 PRO A C 1
ATOM 1396 O O . PRO A 1 178 ? 11.004 -2.251 8.205 1.00 84.69 178 PRO A O 1
ATOM 1399 N N . ASN A 1 179 ? 9.877 -1.048 9.760 1.00 88.31 179 ASN A N 1
ATOM 1400 C CA . ASN A 1 179 ? 8.946 -2.088 10.226 1.00 88.31 179 ASN A CA 1
ATOM 1401 C C . ASN A 1 179 ? 7.824 -1.497 11.111 1.00 88.31 179 ASN A C 1
ATOM 1403 O O . ASN A 1 179 ? 7.821 -0.303 11.411 1.00 88.31 179 ASN A O 1
ATOM 1407 N N . ALA A 1 180 ? 6.919 -2.344 11.613 1.00 88.94 180 ALA A N 1
ATOM 1408 C CA . ALA A 1 180 ? 5.757 -1.934 12.404 1.00 88.94 180 ALA A CA 1
ATOM 1409 C C . ALA A 1 180 ? 6.073 -1.149 13.695 1.00 88.94 180 ALA A C 1
ATOM 1411 O O . ALA A 1 180 ? 5.213 -0.418 14.180 1.00 88.94 180 ALA A O 1
ATOM 1412 N N . GLY A 1 181 ? 7.288 -1.269 14.244 1.00 92.50 181 GLY A N 1
ATOM 1413 C CA . GLY A 1 181 ? 7.767 -0.495 15.397 1.00 92.50 181 GLY A CA 1
ATOM 1414 C C . GLY A 1 181 ? 8.755 0.626 15.046 1.00 92.50 181 GLY A C 1
ATOM 1415 O O . GLY A 1 181 ? 9.163 1.376 15.935 1.00 92.50 181 GLY A O 1
ATOM 1416 N N . ASN A 1 182 ? 9.157 0.755 13.778 1.00 92.94 182 ASN A N 1
ATOM 1417 C CA . ASN A 1 182 ? 10.117 1.758 13.328 1.00 92.94 182 ASN A CA 1
ATOM 1418 C C . ASN A 1 182 ? 9.741 2.338 11.959 1.00 92.94 182 ASN A C 1
ATOM 1420 O O . ASN A 1 182 ? 9.882 1.678 10.926 1.00 92.94 182 ASN A O 1
ATOM 1424 N N . TYR A 1 183 ? 9.287 3.589 11.948 1.00 95.25 183 TYR A N 1
ATOM 1425 C CA . TYR A 1 183 ? 8.857 4.280 10.736 1.00 95.25 183 TYR A CA 1
ATOM 1426 C C . TYR A 1 183 ? 9.931 5.252 10.267 1.00 95.25 183 TYR A C 1
ATOM 1428 O O . TYR A 1 183 ? 10.534 5.974 11.062 1.00 95.25 183 TYR A O 1
ATOM 1436 N N . LYS A 1 184 ? 10.112 5.331 8.948 1.00 91.00 184 LYS A N 1
ATOM 1437 C CA . LYS A 1 184 ? 10.852 6.441 8.345 1.00 91.00 184 LYS A CA 1
ATOM 1438 C C . LYS A 1 184 ? 9.936 7.645 8.194 1.00 91.00 184 LYS A C 1
ATOM 1440 O O . LYS A 1 184 ? 8.739 7.499 7.939 1.00 91.00 184 LYS A O 1
ATOM 1445 N N . SER A 1 185 ? 10.500 8.840 8.298 1.00 87.31 185 SER A N 1
ATOM 1446 C CA . SER A 1 185 ? 9.789 10.111 8.151 1.00 87.31 185 SER A CA 1
ATOM 1447 C C . SER A 1 185 ? 9.087 10.240 6.791 1.00 87.31 185 SER A C 1
ATOM 1449 O O . SER A 1 185 ? 8.058 10.909 6.678 1.00 87.31 185 SER A O 1
ATOM 1451 N N . ASN A 1 186 ? 9.593 9.541 5.771 1.00 83.94 186 ASN A N 1
ATOM 1452 C CA . ASN A 1 186 ? 9.086 9.561 4.404 1.00 83.94 186 ASN A CA 1
ATOM 1453 C C . ASN A 1 186 ? 8.170 8.381 4.019 1.00 83.94 186 ASN A C 1
ATOM 1455 O O . ASN A 1 186 ? 7.848 8.264 2.839 1.00 83.94 186 ASN A O 1
ATOM 1459 N N . PHE A 1 187 ? 7.721 7.529 4.952 1.00 89.38 187 PHE A N 1
ATOM 1460 C CA . PHE A 1 187 ? 6.794 6.428 4.626 1.00 89.38 187 PHE A CA 1
ATOM 1461 C C . PHE A 1 187 ? 5.571 6.909 3.855 1.00 89.38 187 PHE A C 1
ATOM 1463 O O . PHE A 1 187 ? 4.867 7.795 4.324 1.00 89.38 187 PHE A O 1
ATOM 1470 N N . ASP A 1 188 ? 5.291 6.326 2.694 1.00 87.50 188 ASP A N 1
ATOM 1471 C CA . ASP A 1 188 ? 4.048 6.578 1.966 1.00 87.50 188 ASP A CA 1
ATOM 1472 C C . ASP A 1 188 ? 2.838 5.910 2.654 1.00 87.50 188 ASP A C 1
ATOM 1474 O O . ASP A 1 188 ? 2.984 5.086 3.562 1.00 87.50 188 ASP A O 1
ATOM 1478 N N . CYS A 1 189 ? 1.620 6.269 2.233 1.00 90.19 189 CYS A N 1
ATOM 1479 C CA . CYS A 1 189 ? 0.408 5.674 2.801 1.00 90.19 189 CYS A CA 1
ATOM 1480 C C . CYS A 1 189 ? 0.335 4.158 2.596 1.00 90.19 189 CYS A C 1
ATOM 1482 O O . CYS A 1 189 ? -0.175 3.462 3.468 1.00 90.19 189 CYS A O 1
ATOM 1484 N N . ALA A 1 190 ? 0.857 3.637 1.482 1.00 89.69 190 ALA A N 1
ATOM 1485 C CA . ALA A 1 190 ? 0.859 2.202 1.222 1.00 89.69 190 ALA A CA 1
ATOM 1486 C C . ALA A 1 190 ? 1.676 1.449 2.284 1.00 89.69 190 ALA A C 1
ATOM 1488 O O . ALA A 1 190 ? 1.223 0.435 2.810 1.00 89.69 190 ALA A O 1
ATOM 1489 N N . THR A 1 191 ? 2.846 1.986 2.634 1.00 92.12 191 THR A N 1
ATOM 1490 C CA . THR A 1 191 ? 3.736 1.457 3.670 1.00 92.12 191 THR A CA 1
ATOM 1491 C C . THR A 1 191 ? 3.095 1.602 5.050 1.00 92.12 191 THR A C 1
ATOM 1493 O O . THR A 1 191 ? 3.023 0.625 5.782 1.00 92.12 191 THR A O 1
ATOM 1496 N N . ILE A 1 192 ? 2.544 2.774 5.395 1.00 95.44 192 ILE A N 1
ATOM 1497 C CA . ILE A 1 192 ? 1.853 2.983 6.685 1.00 95.44 192 ILE A CA 1
ATOM 1498 C C . ILE A 1 192 ? 0.730 1.957 6.878 1.00 95.44 192 ILE A C 1
ATOM 1500 O O . ILE A 1 192 ? 0.625 1.337 7.932 1.00 95.44 192 ILE A O 1
ATOM 1504 N N . VAL A 1 193 ? -0.105 1.756 5.857 1.00 96.31 193 VAL A N 1
ATOM 1505 C CA . VAL A 1 193 ? -1.229 0.814 5.917 1.00 96.31 193 VAL A CA 1
ATOM 1506 C C . VAL A 1 193 ? -0.736 -0.626 6.041 1.00 96.31 193 VAL A C 1
ATOM 1508 O O . VAL A 1 193 ? -1.280 -1.374 6.849 1.00 96.31 193 VAL A O 1
ATOM 1511 N N . HIS A 1 194 ? 0.315 -0.997 5.309 1.00 96.19 194 HIS A N 1
ATOM 1512 C CA . HIS A 1 194 ? 0.965 -2.303 5.427 1.00 96.19 194 HIS A CA 1
ATOM 1513 C C . HIS A 1 194 ? 1.477 -2.566 6.853 1.00 96.19 194 HIS A C 1
ATOM 1515 O O . HIS A 1 194 ? 1.144 -3.584 7.457 1.00 96.19 194 HIS A O 1
ATOM 1521 N N . GLU A 1 195 ? 2.203 -1.614 7.441 1.00 95.88 195 GLU A N 1
ATOM 1522 C CA . GLU A 1 195 ? 2.725 -1.756 8.802 1.00 95.88 195 GLU A CA 1
ATOM 1523 C C . GLU A 1 195 ? 1.611 -1.810 9.860 1.00 95.88 195 GLU A C 1
ATOM 1525 O O . GLU A 1 195 ? 1.691 -2.566 10.828 1.00 95.88 195 GLU A O 1
ATOM 1530 N N . VAL A 1 196 ? 0.529 -1.051 9.674 1.00 96.88 196 VAL A N 1
ATOM 1531 C CA . VAL A 1 196 ? -0.650 -1.101 10.554 1.00 96.88 196 VAL A CA 1
ATOM 1532 C C . VAL A 1 196 ? -1.378 -2.442 10.439 1.00 96.88 196 VAL A C 1
ATOM 1534 O O . VAL A 1 196 ? -1.858 -2.965 11.444 1.00 96.88 196 VAL A O 1
ATOM 1537 N N . MET A 1 197 ? -1.423 -3.051 9.252 1.00 97.00 197 MET A N 1
ATOM 1538 C CA . MET A 1 197 ? -1.999 -4.386 9.061 1.00 97.00 197 MET A CA 1
ATOM 1539 C C . MET A 1 197 ? -1.238 -5.463 9.850 1.00 97.00 197 MET A C 1
ATOM 1541 O O . MET A 1 197 ? -1.867 -6.399 10.357 1.00 97.00 197 MET A O 1
ATOM 1545 N N . HIS A 1 198 ? 0.075 -5.308 10.065 1.00 96.25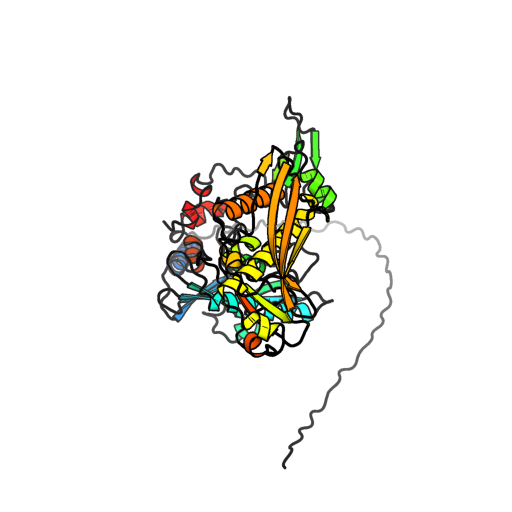 198 HIS A N 1
ATOM 1546 C CA . HIS A 1 198 ? 0.801 -6.168 11.004 1.00 96.25 198 HIS A CA 1
ATOM 1547 C C . HIS A 1 198 ? 0.287 -6.030 12.435 1.00 96.25 198 HIS A C 1
ATOM 1549 O O . HIS A 1 198 ? 0.133 -7.046 13.099 1.00 96.25 198 HIS A O 1
ATOM 1555 N N . LEU A 1 199 ? -0.083 -4.830 12.896 1.00 96.19 199 LEU A N 1
ATOM 1556 C CA . LEU A 1 199 ? -0.680 -4.633 14.228 1.00 96.19 199 LEU A CA 1
ATOM 1557 C C . LEU A 1 199 ? -2.050 -5.309 14.387 1.00 96.19 199 LEU A C 1
ATOM 1559 O O . LEU A 1 199 ? -2.561 -5.393 15.503 1.00 96.19 199 LEU A O 1
ATOM 1563 N N . MET A 1 200 ? -2.645 -5.794 13.293 1.00 96.69 200 MET A N 1
ATOM 1564 C CA . MET A 1 200 ? -3.879 -6.582 13.290 1.00 96.69 200 MET A CA 1
ATOM 1565 C C . MET A 1 200 ? -3.624 -8.100 13.237 1.00 96.69 200 MET A C 1
ATOM 1567 O O . MET A 1 200 ? -4.563 -8.899 13.299 1.00 96.69 200 MET A O 1
ATOM 1571 N N . GLY A 1 201 ? -2.360 -8.527 13.177 1.00 94.75 201 GLY A N 1
ATOM 1572 C CA . GLY A 1 201 ? -1.958 -9.930 13.064 1.00 94.75 201 GLY A CA 1
ATOM 1573 C C . GLY A 1 201 ? -1.798 -10.429 11.627 1.00 94.75 201 GLY A C 1
ATOM 1574 O O . GLY A 1 201 ? -1.781 -11.646 11.407 1.00 94.75 201 GLY A O 1
ATOM 1575 N N . LEU A 1 202 ? -1.711 -9.530 10.640 1.00 95.69 202 LEU A N 1
ATOM 1576 C CA . LEU A 1 202 ? -1.444 -9.923 9.258 1.00 95.69 202 LEU A CA 1
ATOM 1577 C C . LEU A 1 202 ? 0.049 -10.121 9.003 1.00 95.69 202 LEU A C 1
ATOM 1579 O O . LEU A 1 202 ? 0.890 -9.522 9.668 1.00 95.69 202 LEU A O 1
ATOM 1583 N N . HIS A 1 203 ? 0.373 -11.017 8.076 1.00 94.75 203 HIS A N 1
ATOM 1584 C CA . HIS A 1 203 ? 1.742 -11.456 7.806 1.00 94.75 203 HIS A CA 1
ATOM 1585 C C . HIS A 1 203 ? 2.191 -10.979 6.439 1.00 94.75 203 HIS A C 1
ATOM 1587 O O . HIS A 1 203 ? 1.373 -10.879 5.536 1.00 94.75 203 HIS A O 1
ATOM 1593 N N . ASP A 1 204 ? 3.490 -10.744 6.287 1.00 93.81 204 ASP A N 1
ATOM 1594 C CA . ASP A 1 204 ? 4.093 -10.530 4.975 1.00 93.81 204 ASP A CA 1
ATOM 1595 C C . ASP A 1 204 ? 3.892 -11.749 4.071 1.00 93.81 204 ASP A C 1
ATOM 1597 O O . ASP A 1 204 ? 4.115 -12.889 4.489 1.00 93.81 204 ASP A O 1
ATOM 1601 N N . GLU A 1 205 ? 3.595 -11.493 2.801 1.00 93.25 205 GLU A N 1
ATOM 1602 C CA . GLU A 1 205 ? 3.384 -12.513 1.764 1.00 93.25 205 GLU A CA 1
ATOM 1603 C C . GLU A 1 205 ? 4.468 -12.451 0.682 1.00 93.25 205 GLU A C 1
ATOM 1605 O O . GLU A 1 205 ? 4.236 -12.720 -0.497 1.00 93.25 205 GLU A O 1
ATOM 1610 N N . TYR A 1 206 ? 5.674 -12.063 1.088 1.00 88.06 206 TYR A N 1
ATOM 1611 C CA . TYR A 1 206 ? 6.865 -12.031 0.250 1.00 88.06 206 TYR A CA 1
ATOM 1612 C C . TYR A 1 206 ? 8.048 -12.685 0.968 1.00 88.06 206 TYR A C 1
ATOM 1614 O O . TYR A 1 206 ? 8.149 -12.671 2.204 1.00 88.06 206 TYR A O 1
ATOM 1622 N N . HIS A 1 207 ? 8.971 -13.240 0.179 1.00 80.38 207 HIS A N 1
ATOM 1623 C CA . HIS A 1 207 ? 10.238 -13.751 0.690 1.00 80.38 207 HIS A CA 1
ATOM 1624 C C . HIS A 1 207 ? 11.013 -12.612 1.344 1.00 80.38 207 HIS A C 1
ATOM 1626 O O . HIS A 1 207 ? 11.244 -11.575 0.718 1.00 80.38 207 HIS A O 1
ATOM 1632 N N . ASN A 1 208 ? 11.461 -12.806 2.585 1.00 73.25 208 ASN A N 1
ATOM 1633 C CA . ASN A 1 208 ? 12.347 -11.840 3.216 1.00 73.25 208 ASN A CA 1
ATOM 1634 C C . ASN A 1 208 ? 13.760 -11.971 2.631 1.00 73.25 208 ASN A C 1
ATOM 1636 O O . ASN A 1 208 ? 14.664 -12.539 3.237 1.00 73.25 208 ASN A O 1
ATOM 1640 N N . MET A 1 209 ? 13.955 -11.411 1.439 1.00 65.75 209 MET A N 1
ATOM 1641 C CA . MET A 1 209 ? 15.241 -11.464 0.744 1.00 65.75 209 MET A CA 1
ATOM 1642 C C . MET A 1 209 ? 16.336 -10.637 1.429 1.00 65.75 209 MET A C 1
ATOM 1644 O O . MET A 1 209 ? 17.483 -10.674 1.000 1.00 65.75 209 MET A O 1
ATOM 1648 N N . ARG A 1 210 ? 16.007 -9.882 2.486 1.00 64.56 210 ARG A N 1
ATOM 1649 C CA . ARG A 1 210 ? 16.946 -8.970 3.154 1.00 64.56 210 ARG A CA 1
ATOM 1650 C C . ARG A 1 210 ? 17.937 -9.680 4.074 1.00 64.56 210 ARG A C 1
ATOM 1652 O O . ARG A 1 210 ? 18.923 -9.074 4.476 1.00 64.56 210 ARG A O 1
ATOM 1659 N N . ARG A 1 211 ? 17.675 -10.938 4.435 1.00 72.50 211 ARG A N 1
ATOM 1660 C CA . ARG A 1 211 ? 18.527 -11.735 5.328 1.00 72.50 211 ARG A CA 1
ATOM 1661 C C . ARG A 1 211 ? 18.867 -13.064 4.668 1.00 72.50 211 ARG A C 1
ATOM 1663 O O . ARG A 1 211 ? 18.430 -14.104 5.140 1.00 72.50 211 ARG A O 1
ATOM 1670 N N . ALA A 1 212 ? 19.595 -13.018 3.560 1.00 78.62 212 ALA A N 1
ATOM 1671 C CA . ALA A 1 212 ? 20.112 -14.208 2.895 1.00 78.62 212 ALA A CA 1
ATOM 1672 C C . ALA A 1 212 ? 21.639 -14.198 2.913 1.00 78.62 212 ALA A C 1
ATOM 1674 O O . ALA A 1 212 ? 22.245 -13.152 2.679 1.00 78.62 212 ALA A O 1
ATOM 1675 N N . ASP A 1 213 ? 22.234 -15.356 3.180 1.00 86.19 213 ASP A N 1
ATOM 1676 C CA . ASP A 1 213 ? 23.604 -15.615 2.757 1.00 86.19 213 ASP A CA 1
ATOM 1677 C C . ASP A 1 213 ? 23.624 -15.850 1.253 1.00 86.19 213 ASP A C 1
ATOM 1679 O O . ASP A 1 213 ? 22.668 -16.369 0.671 1.00 86.19 213 ASP A O 1
ATOM 1683 N N . LEU A 1 214 ? 24.747 -15.512 0.639 1.00 89.12 214 LEU A N 1
ATOM 1684 C CA . LEU A 1 214 ? 25.031 -15.826 -0.750 1.00 89.12 214 LEU A CA 1
ATOM 1685 C C . LEU A 1 214 ? 26.122 -16.882 -0.760 1.00 89.12 214 LEU A C 1
ATOM 1687 O O . LEU A 1 214 ? 27.208 -16.660 -0.227 1.00 89.12 214 LEU A O 1
ATOM 1691 N N . VAL A 1 215 ? 25.815 -18.051 -1.311 1.00 93.12 215 VAL A N 1
ATOM 1692 C CA . VAL A 1 215 ? 26.686 -19.222 -1.269 1.00 93.12 215 VAL A CA 1
ATOM 1693 C C . VAL A 1 215 ? 27.045 -19.653 -2.675 1.00 93.12 215 VAL A C 1
ATOM 1695 O O . VAL A 1 215 ? 26.188 -20.077 -3.441 1.00 93.12 215 VAL A O 1
ATOM 1698 N N . LYS A 1 216 ? 28.332 -19.598 -2.996 1.00 96.19 216 LYS A N 1
ATOM 1699 C CA . LYS A 1 216 ? 28.872 -20.150 -4.231 1.00 96.19 216 LYS A CA 1
ATOM 1700 C C . LYS A 1 216 ? 29.245 -21.606 -4.008 1.00 96.19 216 LYS A C 1
ATOM 1702 O O . LYS A 1 216 ? 29.992 -21.926 -3.079 1.00 96.19 216 LYS A O 1
ATOM 1707 N N . ARG A 1 217 ? 28.739 -22.497 -4.858 1.00 96.06 217 ARG A N 1
ATOM 1708 C CA . ARG A 1 217 ? 29.027 -23.937 -4.805 1.00 96.06 217 ARG A CA 1
ATOM 1709 C C . ARG A 1 217 ? 29.748 -24.391 -6.063 1.00 96.06 217 ARG A C 1
ATOM 1711 O O . ARG A 1 217 ? 29.533 -23.858 -7.145 1.00 96.06 217 ARG A O 1
ATOM 1718 N N . ASP A 1 218 ? 30.599 -25.394 -5.918 1.00 95.56 218 ASP A N 1
ATOM 1719 C CA . ASP A 1 218 ? 31.186 -26.092 -7.052 1.00 95.56 218 ASP A CA 1
ATOM 1720 C C . ASP A 1 218 ? 30.080 -26.870 -7.791 1.00 95.56 218 ASP A C 1
ATOM 1722 O O . ASP A 1 218 ? 29.391 -27.682 -7.166 1.00 95.56 218 ASP A O 1
ATOM 1726 N N . PRO A 1 219 ? 29.891 -26.662 -9.104 1.00 92.69 219 PRO A N 1
ATOM 1727 C CA . PRO A 1 219 ? 28.758 -27.232 -9.831 1.00 92.69 219 PRO A CA 1
ATOM 1728 C C . PRO A 1 219 ? 28.838 -28.757 -10.004 1.00 92.69 219 PRO A C 1
ATOM 1730 O O . PRO A 1 219 ? 27.833 -29.384 -10.332 1.00 92.69 219 PRO A O 1
ATOM 1733 N N . VAL A 1 220 ? 30.011 -29.371 -9.808 1.00 95.25 220 VAL A N 1
ATOM 1734 C CA . VAL A 1 220 ? 30.218 -30.819 -9.980 1.00 95.25 220 VAL A CA 1
ATOM 1735 C C . VAL A 1 220 ? 30.082 -31.554 -8.650 1.00 95.25 220 VAL A C 1
ATOM 1737 O O . VAL A 1 220 ? 29.470 -32.617 -8.577 1.00 95.25 220 VAL A O 1
ATOM 1740 N N . THR A 1 221 ? 30.667 -31.001 -7.591 1.00 96.31 221 THR A N 1
ATOM 1741 C CA . THR A 1 221 ? 30.759 -31.641 -6.270 1.00 96.31 221 THR A CA 1
ATOM 1742 C C . THR A 1 221 ? 29.719 -31.131 -5.277 1.00 96.31 221 THR A C 1
ATOM 1744 O O . THR A 1 221 ? 29.541 -31.736 -4.221 1.00 96.31 221 THR A O 1
ATOM 1747 N N . ASN A 1 222 ? 29.036 -30.026 -5.597 1.00 90.94 222 ASN A N 1
ATOM 1748 C CA . ASN A 1 222 ? 28.148 -29.276 -4.706 1.00 90.94 222 ASN A CA 1
ATOM 1749 C C . ASN A 1 222 ? 28.835 -28.771 -3.419 1.00 90.94 222 ASN A C 1
ATOM 1751 O O . ASN A 1 222 ? 28.177 -28.402 -2.439 1.00 90.94 222 ASN A O 1
ATOM 1755 N N . GLN A 1 223 ? 30.170 -28.760 -3.399 1.00 95.81 223 GLN A N 1
ATOM 1756 C CA . GLN A 1 223 ? 30.942 -28.272 -2.268 1.00 95.81 223 GLN A CA 1
ATOM 1757 C C . GLN A 1 223 ? 30.829 -26.746 -2.186 1.00 95.81 223 GLN A C 1
ATOM 1759 O O . GLN A 1 223 ? 30.976 -26.052 -3.187 1.00 95.81 223 GLN A O 1
ATOM 1764 N N . GLU A 1 224 ? 30.575 -26.218 -0.989 1.00 96.25 224 GLU A N 1
ATOM 1765 C CA . GLU A 1 224 ? 30.605 -24.775 -0.732 1.00 96.25 224 GLU A CA 1
ATOM 1766 C C . GLU A 1 224 ? 32.021 -24.230 -0.960 1.00 96.25 224 GLU A C 1
ATOM 1768 O O . GLU A 1 224 ? 32.970 -24.670 -0.308 1.00 96.25 224 GLU A O 1
ATOM 1773 N N . LEU A 1 225 ? 32.149 -23.305 -1.911 1.00 96.50 225 LEU A N 1
ATOM 1774 C CA . LEU A 1 225 ? 33.399 -22.631 -2.260 1.00 96.50 225 LEU A CA 1
ATOM 1775 C C . LEU A 1 225 ? 33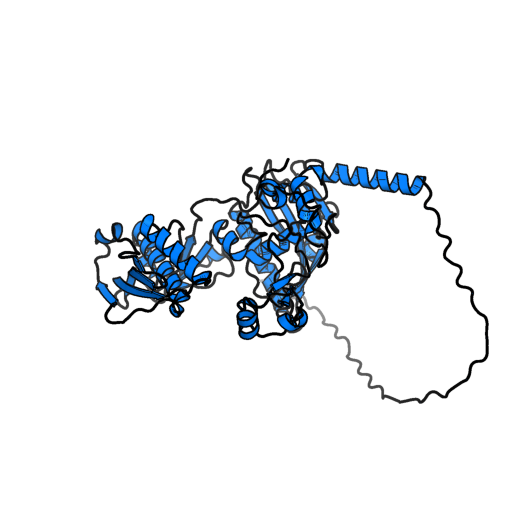.537 -21.310 -1.505 1.00 96.50 225 LEU A C 1
ATOM 1777 O O . LEU A 1 225 ? 34.616 -20.987 -1.014 1.00 96.50 225 LEU A O 1
ATOM 1781 N N . GLU A 1 226 ? 32.442 -20.559 -1.410 1.00 96.38 226 GLU A N 1
ATOM 1782 C CA . GLU A 1 226 ? 32.401 -19.242 -0.784 1.00 96.38 226 GLU A CA 1
ATOM 1783 C C . GLU A 1 226 ? 31.020 -18.991 -0.176 1.00 96.38 226 GLU A C 1
ATOM 1785 O O . GLU A 1 226 ? 30.001 -19.407 -0.729 1.00 96.38 226 GLU A O 1
ATOM 1790 N N . ARG A 1 227 ? 30.989 -18.293 0.960 1.00 94.38 227 ARG A N 1
ATOM 1791 C CA . ARG A 1 227 ? 29.768 -17.817 1.609 1.00 94.38 227 ARG A CA 1
ATOM 1792 C C . ARG A 1 227 ? 29.954 -16.369 2.019 1.00 94.38 227 ARG A C 1
ATOM 1794 O O . ARG A 1 227 ? 30.859 -16.054 2.789 1.00 94.38 227 ARG A O 1
ATOM 1801 N N . ILE A 1 228 ? 29.053 -15.517 1.555 1.00 91.06 228 ILE A N 1
ATOM 1802 C CA . ILE A 1 228 ? 28.957 -14.120 1.957 1.00 91.06 228 ILE A CA 1
ATOM 1803 C C . ILE A 1 228 ? 27.759 -14.015 2.881 1.00 91.06 228 ILE A C 1
ATOM 1805 O O . ILE A 1 228 ? 26.621 -14.248 2.469 1.00 91.06 228 ILE A O 1
ATOM 1809 N N . ASP A 1 229 ? 28.025 -13.702 4.145 1.00 87.62 229 ASP A N 1
ATOM 1810 C CA . ASP A 1 229 ? 26.964 -13.648 5.132 1.00 87.62 229 ASP A CA 1
ATOM 1811 C C . ASP A 1 229 ? 26.039 -12.438 4.920 1.00 87.62 229 ASP A C 1
ATOM 1813 O O . ASP A 1 229 ? 26.454 -11.387 4.418 1.00 87.62 229 ASP A O 1
ATOM 1817 N N . TYR A 1 230 ? 24.779 -12.556 5.341 1.00 81.50 230 TYR A N 1
ATOM 1818 C CA . TYR A 1 230 ? 23.813 -11.469 5.155 1.00 81.50 230 TYR A CA 1
ATOM 1819 C C . TYR A 1 230 ? 24.238 -10.150 5.827 1.00 81.50 230 TYR A C 1
ATOM 1821 O O . TYR A 1 230 ? 23.854 -9.079 5.358 1.00 81.50 230 TYR A O 1
ATOM 1829 N N . VAL A 1 231 ? 24.993 -10.187 6.937 1.00 79.88 231 VAL A N 1
ATOM 1830 C CA . VAL A 1 231 ? 25.453 -8.969 7.628 1.00 79.88 231 VAL A CA 1
ATOM 1831 C C . VAL A 1 231 ? 26.435 -8.233 6.728 1.00 79.88 231 VAL A C 1
ATOM 1833 O O . VAL A 1 231 ? 26.351 -7.012 6.594 1.00 79.88 231 VAL A O 1
ATOM 1836 N N . THR A 1 232 ? 27.311 -8.975 6.063 1.00 81.81 232 THR A N 1
ATOM 1837 C CA . THR A 1 232 ? 28.225 -8.475 5.046 1.00 81.81 232 THR A CA 1
ATOM 1838 C C . THR A 1 232 ? 27.445 -7.895 3.864 1.00 81.81 232 THR A C 1
ATOM 1840 O O . THR A 1 232 ? 27.665 -6.732 3.532 1.00 81.81 232 THR A O 1
ATOM 1843 N N . VAL A 1 233 ? 26.441 -8.604 3.325 1.00 78.56 233 VAL A N 1
ATOM 1844 C CA . VAL A 1 233 ? 25.568 -8.078 2.248 1.00 78.56 233 VAL A CA 1
ATOM 1845 C C . VAL A 1 233 ? 24.823 -6.807 2.677 1.00 78.56 233 VAL A C 1
ATOM 1847 O O . VAL A 1 233 ? 24.690 -5.863 1.904 1.00 78.56 233 VAL A O 1
ATOM 1850 N N . SER A 1 234 ? 24.351 -6.732 3.923 1.00 74.75 234 SER A N 1
ATOM 1851 C CA . SER A 1 234 ? 23.598 -5.575 4.431 1.00 74.75 234 SER A CA 1
ATOM 1852 C C . SER A 1 234 ? 24.434 -4.297 4.560 1.00 74.75 234 SER A C 1
ATOM 1854 O O . SER A 1 234 ? 23.872 -3.204 4.625 1.00 74.75 234 SER A O 1
ATOM 1856 N N . ARG A 1 235 ? 25.765 -4.434 4.599 1.00 80.00 235 ARG A N 1
ATOM 1857 C CA . ARG A 1 235 ? 26.727 -3.326 4.661 1.00 80.00 235 ARG A CA 1
ATOM 1858 C C . ARG A 1 235 ? 27.217 -2.879 3.285 1.00 80.00 235 ARG A C 1
ATOM 1860 O O . ARG A 1 235 ? 27.869 -1.841 3.208 1.00 80.00 235 ARG A O 1
ATOM 1867 N N . MET A 1 236 ? 26.923 -3.645 2.235 1.00 82.12 236 MET A N 1
ATOM 1868 C CA . MET A 1 236 ? 27.255 -3.284 0.860 1.00 82.12 236 MET A CA 1
ATOM 1869 C C . MET A 1 236 ? 26.445 -2.074 0.407 1.00 82.12 236 MET A C 1
ATOM 1871 O O . MET A 1 236 ? 25.299 -1.863 0.824 1.00 82.12 236 MET A O 1
ATOM 1875 N N . ASN A 1 237 ? 27.033 -1.289 -0.489 1.00 84.31 237 ASN A N 1
ATOM 1876 C CA . ASN A 1 237 ? 26.281 -0.257 -1.187 1.00 84.31 237 ASN A CA 1
ATOM 1877 C C . ASN A 1 237 ? 25.295 -0.890 -2.200 1.00 84.31 237 ASN A C 1
ATOM 1879 O O . ASN A 1 237 ? 25.285 -2.103 -2.425 1.00 84.31 237 ASN A O 1
ATOM 1883 N N . ASN A 1 238 ? 24.410 -0.080 -2.791 1.00 68.81 238 ASN A N 1
ATOM 1884 C CA . ASN A 1 238 ? 23.386 -0.587 -3.714 1.00 68.81 238 ASN A CA 1
ATOM 1885 C C . ASN A 1 238 ? 23.975 -1.276 -4.951 1.00 68.81 238 ASN A C 1
ATOM 1887 O O . ASN A 1 238 ? 23.408 -2.272 -5.390 1.00 68.81 238 ASN A O 1
ATOM 1891 N N . GLU A 1 239 ? 25.077 -0.764 -5.493 1.00 78.94 239 GLU A N 1
ATOM 1892 C CA . GLU A 1 239 ? 25.718 -1.281 -6.704 1.00 78.94 239 GLU A CA 1
ATOM 1893 C C . GLU A 1 239 ? 26.367 -2.644 -6.437 1.00 78.94 239 GLU A C 1
ATOM 1895 O O . GLU A 1 239 ? 26.037 -3.618 -7.106 1.00 78.94 239 GLU A O 1
ATOM 1900 N N . GLU A 1 240 ? 27.186 -2.746 -5.384 1.00 84.38 240 GLU A N 1
ATOM 1901 C CA . GLU A 1 240 ? 27.811 -4.000 -4.932 1.00 84.38 240 GLU A CA 1
ATOM 1902 C C . GLU A 1 240 ? 26.769 -5.086 -4.675 1.00 84.38 240 GLU A C 1
ATOM 1904 O O . GLU A 1 240 ? 26.894 -6.219 -5.139 1.00 84.38 240 GLU A O 1
ATOM 1909 N N . ARG A 1 241 ? 25.710 -4.726 -3.946 1.00 78.19 241 ARG A N 1
ATOM 1910 C CA . ARG A 1 241 ? 24.627 -5.649 -3.636 1.00 78.19 241 ARG A CA 1
ATOM 1911 C C . ARG A 1 241 ? 23.897 -6.092 -4.898 1.00 78.19 241 ARG A C 1
ATOM 1913 O O . ARG A 1 241 ? 23.591 -7.269 -5.004 1.00 78.19 241 ARG A O 1
ATOM 1920 N N . THR A 1 242 ? 23.608 -5.187 -5.828 1.00 75.50 242 THR A N 1
ATOM 1921 C CA . THR A 1 242 ? 22.911 -5.533 -7.078 1.00 75.50 242 THR A CA 1
ATOM 1922 C C . THR A 1 242 ? 23.762 -6.481 -7.915 1.00 75.50 242 THR A C 1
ATOM 1924 O O . THR A 1 242 ? 23.308 -7.580 -8.213 1.00 75.50 242 THR A O 1
ATOM 1927 N N . ALA A 1 243 ? 25.033 -6.139 -8.142 1.00 85.00 243 ALA A N 1
ATOM 1928 C CA . ALA A 1 243 ? 25.971 -6.980 -8.882 1.00 85.00 243 ALA A CA 1
ATOM 1929 C C . ALA A 1 243 ? 26.131 -8.377 -8.262 1.00 85.00 243 ALA A C 1
ATOM 1931 O O . ALA A 1 243 ? 26.241 -9.374 -8.972 1.00 85.00 243 ALA A O 1
ATOM 1932 N N . LEU A 1 244 ? 26.132 -8.467 -6.930 1.00 85.00 244 LEU A N 1
ATOM 1933 C CA . LEU A 1 244 ? 26.221 -9.746 -6.236 1.00 85.00 244 LEU A CA 1
ATOM 1934 C C . LEU A 1 244 ? 24.911 -10.548 -6.308 1.00 85.00 244 LEU A C 1
ATOM 1936 O O . LEU A 1 244 ? 24.943 -11.768 -6.424 1.00 85.00 244 LEU A O 1
ATOM 1940 N N . LEU A 1 245 ? 23.761 -9.875 -6.240 1.00 81.00 245 LEU A N 1
ATOM 1941 C CA . LEU A 1 245 ? 22.436 -10.493 -6.319 1.00 81.00 245 LEU A CA 1
ATOM 1942 C C . LEU A 1 245 ? 22.067 -10.968 -7.733 1.00 81.00 245 LEU A C 1
ATOM 1944 O O . LEU A 1 245 ? 21.196 -11.835 -7.839 1.00 81.00 245 LEU A O 1
ATOM 1948 N N . GLU A 1 246 ? 22.691 -10.398 -8.762 1.00 85.12 246 GLU A N 1
ATOM 1949 C CA . GLU A 1 246 ? 22.581 -10.771 -10.181 1.00 85.12 246 GLU A CA 1
ATOM 1950 C C . GLU A 1 246 ? 23.614 -11.828 -10.605 1.00 85.12 246 GLU A C 1
ATOM 1952 O O . GLU A 1 246 ? 23.592 -12.299 -11.738 1.00 85.12 246 GLU A O 1
ATOM 1957 N N . ASN A 1 247 ? 24.536 -12.210 -9.715 1.00 88.94 247 ASN A N 1
ATOM 1958 C CA . ASN A 1 247 ? 25.546 -13.213 -10.017 1.00 88.94 247 ASN A CA 1
ATOM 1959 C C . ASN A 1 247 ? 24.997 -14.635 -9.812 1.00 88.94 247 ASN A C 1
ATOM 1961 O O . ASN A 1 247 ? 24.857 -15.096 -8.677 1.00 88.94 247 ASN A O 1
ATOM 1965 N N . ASP A 1 248 ? 24.771 -15.343 -10.919 1.00 91.62 248 ASP A N 1
ATOM 1966 C CA . ASP A 1 248 ? 24.253 -16.718 -10.944 1.00 91.62 248 ASP A CA 1
ATOM 1967 C C . ASP A 1 248 ? 25.182 -17.764 -10.296 1.00 91.62 248 ASP A C 1
ATOM 1969 O O . ASP A 1 248 ? 24.746 -18.882 -10.016 1.00 91.62 248 ASP A O 1
ATOM 1973 N N . ASP A 1 249 ? 26.448 -17.428 -10.012 1.00 93.69 249 ASP A N 1
ATOM 1974 C CA . ASP A 1 249 ? 27.345 -18.312 -9.257 1.00 93.69 249 ASP A CA 1
ATOM 1975 C C . ASP A 1 249 ? 26.899 -18.480 -7.794 1.00 93.69 249 ASP A C 1
ATOM 1977 O O . ASP A 1 249 ? 27.336 -19.422 -7.126 1.00 93.69 249 ASP A O 1
ATOM 1981 N N . TYR A 1 250 ? 26.088 -17.554 -7.272 1.00 91.75 250 TYR A N 1
ATOM 1982 C CA . TYR A 1 250 ? 25.671 -17.530 -5.875 1.00 91.75 250 TYR A CA 1
ATOM 1983 C C . TYR A 1 250 ? 24.220 -17.981 -5.697 1.00 91.75 250 TYR A C 1
ATOM 1985 O O . TYR A 1 250 ? 23.266 -17.345 -6.139 1.00 91.75 250 TYR A O 1
ATOM 1993 N N . GLU A 1 251 ? 24.044 -19.045 -4.923 1.00 89.75 251 GLU A N 1
ATOM 1994 C CA . GLU A 1 251 ? 22.758 -19.468 -4.384 1.00 89.75 251 GLU A CA 1
ATOM 1995 C C . GLU A 1 251 ? 22.376 -18.590 -3.181 1.00 89.75 251 GLU A C 1
ATOM 1997 O O . GLU A 1 251 ? 23.194 -18.326 -2.295 1.00 89.75 251 GLU A O 1
ATOM 2002 N N . ARG A 1 252 ? 21.110 -18.169 -3.097 1.00 84.50 252 ARG A N 1
ATOM 2003 C CA . ARG A 1 252 ? 20.581 -17.467 -1.919 1.00 84.50 252 ARG A CA 1
ATOM 2004 C C . ARG A 1 252 ? 20.141 -18.472 -0.864 1.00 84.50 252 ARG A C 1
ATOM 2006 O O . ARG A 1 252 ? 19.168 -19.193 -1.068 1.00 84.50 252 ARG A O 1
ATOM 2013 N N . ILE A 1 253 ? 20.798 -18.458 0.291 1.00 83.94 253 ILE A N 1
ATOM 2014 C CA . ILE A 1 253 ? 20.361 -19.204 1.473 1.00 83.94 253 ILE A CA 1
ATOM 2015 C C . ILE A 1 253 ? 19.712 -18.228 2.442 1.00 83.94 253 ILE A C 1
ATOM 2017 O O . ILE A 1 253 ? 20.383 -17.467 3.137 1.00 83.94 253 ILE A O 1
ATOM 2021 N N . TYR A 1 254 ? 18.388 -18.229 2.475 1.00 74.12 254 TYR A N 1
ATOM 2022 C CA . TYR A 1 254 ? 17.621 -17.333 3.324 1.00 74.12 254 TYR A CA 1
ATOM 2023 C C . TYR A 1 254 ? 17.696 -17.763 4.804 1.00 74.12 254 TYR A C 1
ATOM 2025 O O . TYR A 1 254 ? 17.749 -18.943 5.147 1.00 74.12 254 TYR A O 1
ATOM 2033 N N . HIS A 1 255 ? 17.771 -16.779 5.707 1.00 67.06 255 HIS A N 1
ATOM 2034 C CA . HIS A 1 255 ? 17.905 -17.020 7.150 1.00 67.06 255 HIS A CA 1
ATOM 2035 C C . HIS A 1 255 ? 16.606 -16.916 7.928 1.00 67.06 255 HIS A C 1
ATOM 2037 O O . HIS A 1 255 ? 16.541 -17.287 9.099 1.00 67.06 255 HIS A O 1
ATOM 2043 N N . TYR A 1 256 ? 15.588 -16.300 7.355 1.00 68.12 256 TYR A N 1
ATOM 2044 C CA . TYR A 1 256 ? 14.375 -16.007 8.092 1.00 68.12 256 TYR A CA 1
ATOM 2045 C C . TYR A 1 256 ? 13.201 -16.033 7.145 1.00 68.12 256 TYR A C 1
ATOM 2047 O O . TYR A 1 256 ? 13.195 -15.342 6.126 1.00 68.12 256 TYR A O 1
ATOM 2055 N N . ASN A 1 257 ? 12.152 -16.715 7.598 1.00 75.69 257 ASN A N 1
ATOM 2056 C CA . ASN A 1 257 ? 10.827 -16.636 7.010 1.00 75.69 257 ASN A CA 1
ATOM 2057 C C . ASN A 1 257 ? 10.691 -17.325 5.638 1.00 75.69 257 ASN A C 1
ATOM 2059 O O . ASN A 1 257 ? 9.779 -17.011 4.874 1.00 75.69 257 ASN A O 1
ATOM 2063 N N . ASP A 1 258 ? 11.559 -18.287 5.338 1.00 76.94 258 ASP A N 1
ATOM 2064 C CA . ASP A 1 258 ? 11.571 -19.057 4.083 1.00 76.94 258 ASP A CA 1
ATOM 2065 C C . ASP A 1 258 ? 10.280 -19.847 3.887 1.00 76.94 258 ASP A C 1
ATOM 2067 O O . ASP A 1 258 ? 9.792 -20.014 2.772 1.00 76.94 258 ASP A O 1
ATOM 2071 N N . CYS A 1 259 ? 9.685 -20.283 4.998 1.00 86.56 259 CYS A N 1
ATOM 2072 C CA . CYS A 1 259 ? 8.434 -21.023 4.999 1.00 86.56 259 CYS A CA 1
ATOM 2073 C C . CYS A 1 259 ? 7.189 -20.120 4.896 1.00 86.56 259 CYS A C 1
ATOM 2075 O O . CYS A 1 259 ? 6.071 -20.633 5.003 1.00 86.56 259 CYS A O 1
ATOM 2077 N N . ARG A 1 260 ? 7.334 -18.798 4.684 1.00 90.31 260 ARG A N 1
ATOM 2078 C CA . ARG A 1 260 ? 6.191 -17.892 4.466 1.00 90.31 260 ARG A CA 1
ATOM 2079 C C . ARG A 1 260 ? 5.293 -18.420 3.359 1.00 90.31 260 ARG A C 1
ATOM 2081 O O . ARG A 1 260 ? 5.758 -18.821 2.292 1.00 90.31 260 ARG A O 1
ATOM 2088 N N . ALA A 1 261 ? 3.992 -18.416 3.617 1.00 91.75 261 ALA A N 1
ATOM 2089 C CA . ALA A 1 261 ? 2.992 -18.645 2.589 1.00 91.75 261 ALA A CA 1
ATOM 2090 C C . ALA A 1 261 ? 3.018 -17.474 1.605 1.00 91.75 261 ALA A C 1
ATOM 2092 O O . ALA A 1 261 ? 2.777 -16.329 1.978 1.00 91.75 261 ALA A O 1
ATOM 2093 N N . ILE A 1 262 ? 3.376 -17.771 0.360 1.00 90.31 262 ILE A N 1
ATOM 2094 C CA . ILE A 1 262 ? 3.498 -16.790 -0.712 1.00 90.31 262 ILE A CA 1
ATOM 2095 C C . ILE A 1 262 ? 2.565 -17.247 -1.809 1.00 90.31 262 ILE A C 1
ATOM 2097 O O . ILE A 1 262 ? 2.548 -18.414 -2.196 1.00 90.31 262 ILE A O 1
ATOM 2101 N N . ILE A 1 263 ? 1.763 -16.304 -2.265 1.00 89.69 263 ILE A N 1
ATOM 2102 C CA . ILE A 1 263 ? 0.694 -16.515 -3.226 1.00 89.69 263 ILE A CA 1
ATOM 2103 C C . ILE A 1 263 ? 1.001 -15.736 -4.491 1.00 89.69 263 ILE A C 1
ATOM 2105 O O . ILE A 1 263 ? 1.687 -14.718 -4.436 1.00 89.69 263 ILE A O 1
ATOM 2109 N N . ASP A 1 264 ? 0.445 -16.147 -5.625 1.00 85.56 264 ASP A N 1
ATOM 2110 C CA . ASP A 1 264 ? 0.622 -15.410 -6.881 1.00 85.56 264 ASP A CA 1
ATOM 2111 C C . ASP A 1 264 ? -0.176 -14.101 -6.912 1.00 85.56 264 ASP A C 1
ATOM 2113 O O . ASP A 1 264 ? 0.283 -13.105 -7.481 1.00 85.56 264 ASP A O 1
ATOM 2117 N N . ALA A 1 265 ? -1.326 -14.071 -6.232 1.00 88.25 265 ALA A N 1
ATOM 2118 C CA . ALA A 1 265 ? -2.209 -12.913 -6.183 1.00 88.25 265 ALA A CA 1
ATOM 2119 C C . ALA A 1 265 ? -1.522 -11.675 -5.579 1.00 88.25 265 ALA A C 1
ATOM 2121 O O . ALA A 1 265 ? -0.724 -11.770 -4.650 1.00 88.25 265 ALA A O 1
ATOM 2122 N N . GLN A 1 266 ? -1.848 -10.495 -6.110 1.00 90.19 266 GLN A N 1
ATOM 2123 C CA . GLN A 1 266 ? -1.395 -9.224 -5.545 1.00 90.19 266 GLN A CA 1
ATOM 2124 C C . GLN A 1 266 ? -2.255 -8.856 -4.332 1.00 90.19 266 GLN A C 1
ATOM 2126 O O . GLN A 1 266 ? -3.486 -8.981 -4.367 1.00 90.19 266 GLN A O 1
ATOM 2131 N N . THR A 1 267 ? -1.588 -8.418 -3.268 1.00 94.88 267 THR A N 1
ATOM 2132 C CA . THR A 1 267 ? -2.179 -8.019 -1.986 1.00 94.88 267 THR A CA 1
ATOM 2133 C C . THR A 1 267 ? -1.341 -6.899 -1.371 1.00 94.88 267 THR A C 1
ATOM 2135 O O . THR A 1 267 ? -0.176 -6.702 -1.740 1.00 94.88 267 THR A O 1
ATOM 2138 N N . LEU A 1 268 ? -1.900 -6.183 -0.389 1.00 94.38 268 LEU A N 1
ATOM 2139 C CA . LEU A 1 268 ? -1.123 -5.226 0.406 1.00 94.38 268 LEU A CA 1
ATOM 2140 C C . LEU A 1 268 ? 0.012 -5.904 1.182 1.00 94.38 268 LEU A C 1
ATOM 2142 O O . LEU A 1 268 ? 1.056 -5.295 1.393 1.00 94.38 268 LEU A O 1
ATOM 2146 N N . MET A 1 269 ? -0.155 -7.168 1.567 1.00 96.06 269 MET A N 1
ATOM 2147 C CA . MET A 1 269 ? 0.860 -7.897 2.321 1.00 96.06 269 MET A CA 1
ATOM 2148 C C . MET A 1 269 ? 1.986 -8.459 1.446 1.00 96.06 269 MET A C 1
ATOM 2150 O O . MET A 1 269 ? 3.069 -8.727 1.960 1.00 96.06 269 MET A O 1
ATOM 2154 N N . LYS A 1 270 ? 1.771 -8.600 0.131 1.00 93.00 270 LYS A N 1
ATOM 2155 C CA . LYS A 1 270 ? 2.788 -9.027 -0.843 1.00 93.00 270 LYS A CA 1
ATOM 2156 C C . LYS A 1 270 ? 3.534 -7.851 -1.473 1.00 93.00 270 LYS A C 1
ATOM 2158 O O . LYS A 1 270 ? 4.757 -7.883 -1.574 1.00 93.00 270 LYS A O 1
ATOM 2163 N N . ASN A 1 271 ? 2.810 -6.831 -1.945 1.00 88.88 271 ASN A N 1
ATOM 2164 C CA . ASN A 1 271 ? 3.387 -5.709 -2.691 1.00 88.88 271 ASN A CA 1
ATOM 2165 C C . ASN A 1 271 ? 2.556 -4.426 -2.508 1.00 88.88 271 ASN A C 1
ATOM 2167 O O . ASN A 1 271 ? 1.912 -3.940 -3.441 1.00 88.88 271 ASN A O 1
ATOM 2171 N N . HIS A 1 272 ? 2.568 -3.863 -1.293 1.00 90.62 272 HIS A N 1
ATOM 2172 C CA . HIS A 1 272 ? 1.767 -2.682 -0.952 1.00 90.62 272 HIS A CA 1
ATOM 2173 C C . HIS A 1 272 ? 1.979 -1.504 -1.910 1.00 90.62 272 HIS A C 1
ATOM 2175 O O . HIS A 1 272 ? 1.003 -0.873 -2.302 1.00 90.62 272 HIS A O 1
ATOM 2181 N N . ARG A 1 273 ? 3.215 -1.220 -2.344 1.00 82.94 273 ARG A N 1
ATOM 2182 C CA . ARG A 1 273 ? 3.510 -0.043 -3.184 1.00 82.94 273 ARG A CA 1
ATOM 2183 C C . ARG A 1 273 ? 2.835 -0.090 -4.545 1.00 82.94 273 ARG A C 1
ATOM 2185 O O . ARG A 1 273 ? 2.336 0.932 -5.004 1.00 82.94 273 ARG A O 1
ATOM 2192 N N . SER A 1 274 ? 2.811 -1.256 -5.189 1.00 80.19 274 SER A N 1
ATOM 2193 C CA . SER A 1 274 ? 2.147 -1.399 -6.488 1.00 80.19 274 SER A CA 1
ATOM 2194 C C . SER A 1 274 ? 0.652 -1.681 -6.350 1.00 80.19 274 SER A C 1
ATOM 2196 O O . SER A 1 274 ? -0.123 -1.243 -7.198 1.00 80.19 274 SER A O 1
ATOM 2198 N N . PHE A 1 275 ? 0.228 -2.386 -5.296 1.00 87.75 275 PHE A N 1
ATOM 2199 C CA . PHE A 1 275 ? -1.164 -2.792 -5.115 1.00 87.75 275 PHE A CA 1
ATOM 2200 C C . PHE A 1 275 ? -2.043 -1.670 -4.548 1.00 87.75 275 PHE A C 1
ATOM 2202 O O . PHE A 1 275 ? -3.156 -1.466 -5.026 1.00 87.75 275 PHE A O 1
ATOM 2209 N N . PHE A 1 276 ? -1.547 -0.886 -3.587 1.00 88.75 276 PHE A N 1
ATOM 2210 C CA . PHE A 1 276 ? -2.325 0.176 -2.941 1.00 88.75 276 PHE A CA 1
ATOM 2211 C C . PHE A 1 276 ? -2.886 1.202 -3.948 1.00 88.75 276 PHE A C 1
ATOM 2213 O O . PHE A 1 276 ? -4.104 1.399 -3.939 1.00 88.75 276 PHE A O 1
ATOM 2220 N N . PRO A 1 277 ? -2.097 1.754 -4.900 1.00 81.44 277 PRO A N 1
ATOM 2221 C CA . PRO A 1 277 ? -2.603 2.597 -5.992 1.00 81.44 277 PRO A CA 1
ATOM 2222 C C . PRO A 1 277 ? -3.724 2.001 -6.847 1.00 81.44 277 PRO A C 1
ATOM 2224 O O . PRO A 1 277 ? -4.471 2.741 -7.475 1.00 81.44 277 PRO A O 1
ATOM 2227 N N . GLN A 1 278 ? -3.830 0.672 -6.918 1.00 83.31 278 GLN A N 1
ATOM 2228 C CA . GLN A 1 278 ? -4.866 -0.006 -7.704 1.00 83.31 278 GLN A CA 1
ATOM 2229 C C . GLN A 1 278 ? -6.188 -0.117 -6.936 1.00 83.31 278 GLN A C 1
ATOM 2231 O O . GLN A 1 278 ? -7.240 -0.296 -7.546 1.00 83.31 278 GLN A O 1
ATOM 2236 N N . THR A 1 279 ? -6.140 -0.004 -5.609 1.00 85.75 279 THR A N 1
ATOM 2237 C CA . THR A 1 279 ? -7.301 -0.143 -4.709 1.00 85.75 279 THR A CA 1
ATOM 2238 C C . THR A 1 279 ? -7.799 1.200 -4.175 1.00 85.75 279 THR A C 1
ATOM 2240 O O . THR A 1 279 ? -8.931 1.308 -3.709 1.00 85.75 279 THR A O 1
ATOM 2243 N N . MET A 1 280 ? -6.967 2.236 -4.279 1.00 83.25 280 MET A N 1
ATOM 2244 C CA . MET A 1 280 ? -7.229 3.585 -3.795 1.00 83.25 280 MET A CA 1
ATOM 2245 C C . MET A 1 280 ? -7.286 4.565 -4.964 1.00 83.25 280 MET A C 1
ATOM 2247 O O . MET A 1 280 ? -6.383 4.544 -5.801 1.00 83.25 280 MET A O 1
ATOM 2251 N N . PRO A 1 281 ? -8.275 5.473 -5.024 1.00 76.75 281 PRO A N 1
ATOM 2252 C CA . PRO A 1 281 ? -8.210 6.614 -5.907 1.00 76.75 281 PRO A CA 1
ATOM 2253 C C . PRO A 1 281 ? -6.957 7.416 -5.600 1.00 76.75 281 PRO A C 1
ATOM 2255 O O . PRO A 1 281 ? -6.652 7.724 -4.443 1.00 76.75 281 PRO A O 1
ATOM 2258 N N . GLN A 1 282 ? -6.231 7.749 -6.654 1.00 74.12 282 GLN A N 1
ATOM 2259 C CA . GLN A 1 282 ? -5.090 8.637 -6.550 1.00 74.12 282 GLN A CA 1
ATOM 2260 C C . GLN A 1 282 ? -5.548 10.041 -6.886 1.00 74.12 282 GLN A C 1
ATOM 2262 O O . GLN A 1 282 ? -6.303 10.251 -7.833 1.00 74.12 282 GLN A O 1
ATOM 2267 N N . PHE A 1 283 ? -5.074 11.013 -6.133 1.00 74.75 283 PHE A N 1
ATOM 2268 C CA . PHE A 1 283 ? -5.400 12.402 -6.377 1.00 74.75 283 PHE A CA 1
ATOM 2269 C C . PHE A 1 283 ? -4.119 13.147 -6.704 1.00 74.75 283 PHE A C 1
ATOM 2271 O O . PHE A 1 283 ? -3.125 13.035 -5.991 1.00 74.75 283 PHE A O 1
ATOM 2278 N N . PHE A 1 284 ? -4.163 13.931 -7.771 1.00 74.94 284 PHE A N 1
ATOM 2279 C CA . PHE A 1 284 ? -3.032 14.725 -8.221 1.00 74.94 284 PHE A CA 1
ATOM 2280 C C . PHE A 1 284 ? -3.438 16.190 -8.184 1.00 74.94 284 PHE A C 1
ATOM 2282 O O . PHE A 1 284 ? -4.356 16.587 -8.907 1.00 74.94 284 PHE A O 1
ATOM 2289 N N . ARG A 1 285 ? -2.767 17.002 -7.359 1.00 80.75 285 ARG A N 1
ATOM 2290 C CA . ARG A 1 285 ? -2.878 18.463 -7.447 1.00 80.75 285 ARG A CA 1
ATOM 2291 C C . ARG A 1 285 ? -1.935 18.953 -8.513 1.00 80.75 285 ARG A C 1
ATOM 2293 O O . ARG A 1 285 ? -0.726 18.736 -8.458 1.00 80.75 285 ARG A O 1
ATOM 2300 N N . CYS A 1 286 ? -2.516 19.652 -9.463 1.00 83.50 286 CYS A N 1
ATOM 2301 C CA . CYS A 1 286 ? -1.814 20.195 -10.597 1.00 83.50 286 CYS A CA 1
ATOM 2302 C C . CYS A 1 286 ? -1.838 21.707 -10.491 1.00 83.50 286 CYS A C 1
ATOM 2304 O O . CYS A 1 286 ? -2.912 22.309 -10.431 1.00 83.50 286 CYS A O 1
ATOM 2306 N N . LYS A 1 287 ? -0.652 22.312 -10.451 1.00 85.38 287 LYS A N 1
ATOM 2307 C CA . LYS A 1 287 ? -0.487 23.763 -10.430 1.00 85.38 287 LYS A CA 1
ATOM 2308 C C . LYS A 1 287 ? -0.023 24.230 -11.797 1.00 85.38 287 LYS A C 1
ATOM 2310 O O . LYS A 1 287 ? 1.043 23.837 -12.253 1.00 85.38 287 LYS A O 1
ATOM 2315 N N . CYS A 1 288 ? -0.827 25.055 -12.447 1.00 83.12 288 CYS A N 1
ATOM 2316 C CA . CYS A 1 288 ? -0.473 25.705 -13.699 1.00 83.12 288 CYS A CA 1
ATOM 2317 C C . CYS A 1 288 ? 0.562 26.813 -13.467 1.00 83.12 288 CYS A C 1
ATOM 2319 O O . CYS A 1 288 ? 0.435 27.597 -12.525 1.00 83.12 288 CYS A O 1
ATOM 2321 N N . GLU A 1 289 ? 1.552 26.900 -14.354 1.00 81.06 289 GLU A N 1
ATOM 2322 C CA . GLU A 1 289 ? 2.577 27.953 -14.314 1.00 81.06 289 GLU A CA 1
ATOM 2323 C C . GLU A 1 289 ? 2.054 29.311 -14.814 1.00 81.06 289 GLU A C 1
ATOM 2325 O O . GLU A 1 289 ? 2.490 30.350 -14.326 1.00 81.06 289 GLU A O 1
ATOM 2330 N N . ASN A 1 290 ? 1.070 29.305 -15.721 1.00 80.62 290 ASN A N 1
ATOM 2331 C CA . ASN A 1 290 ? 0.546 30.497 -16.391 1.00 80.62 290 ASN A CA 1
ATOM 2332 C C . ASN A 1 290 ? -0.972 30.677 -16.200 1.00 80.62 290 ASN A C 1
ATOM 2334 O O . ASN A 1 290 ? -1.737 29.703 -16.222 1.00 80.62 290 ASN A O 1
ATOM 2338 N N . GLU A 1 291 ? -1.419 31.936 -16.079 1.00 71.62 291 GLU A N 1
ATOM 2339 C CA . GLU A 1 291 ? -2.844 32.293 -16.054 1.00 71.62 291 GLU A CA 1
ATOM 2340 C C . GLU A 1 291 ? -3.524 31.821 -17.353 1.00 71.62 291 GLU A C 1
ATOM 2342 O O . GLU A 1 291 ? -3.078 32.112 -18.462 1.00 71.62 291 GLU A O 1
ATOM 2347 N N . GLY A 1 292 ? -4.600 31.040 -17.228 1.00 75.12 292 GLY A N 1
ATOM 2348 C CA . GLY A 1 292 ? -5.355 30.505 -18.370 1.00 75.12 292 GLY A CA 1
ATOM 2349 C C . GLY A 1 292 ? -5.032 29.060 -18.771 1.00 75.12 292 GLY A C 1
ATOM 2350 O O . GLY A 1 292 ? -5.770 28.473 -19.563 1.00 75.12 292 GLY A O 1
ATOM 2351 N N . CYS A 1 293 ? -4.007 28.431 -18.186 1.00 79.06 293 CYS A N 1
ATOM 2352 C CA . CYS A 1 293 ? -3.764 26.992 -18.362 1.00 79.06 293 CYS A CA 1
ATOM 2353 C C . CYS A 1 293 ? -4.959 26.154 -17.876 1.00 79.06 293 CYS A C 1
ATOM 2355 O O . CYS A 1 293 ? -5.426 25.276 -18.604 1.00 79.06 293 CYS A O 1
ATOM 2357 N N . ILE A 1 294 ? -5.534 26.493 -16.714 1.00 80.19 294 ILE A N 1
ATOM 2358 C CA . ILE A 1 294 ? -6.728 25.812 -16.191 1.00 80.19 294 ILE A CA 1
ATOM 2359 C C . ILE A 1 294 ? -7.929 26.033 -17.084 1.00 80.19 294 ILE A C 1
ATOM 2361 O O . ILE A 1 294 ? -8.566 25.062 -17.477 1.00 80.19 294 ILE A O 1
ATOM 2365 N N . SER A 1 295 ? -8.253 27.285 -17.412 1.00 80.00 295 SER A N 1
ATOM 2366 C CA . SER A 1 295 ? -9.446 27.574 -18.212 1.00 80.00 295 SER A CA 1
ATOM 2367 C C . SER A 1 295 ? -9.380 26.849 -19.555 1.00 80.00 295 SER A C 1
ATOM 2369 O O . SER A 1 295 ? -10.368 26.255 -19.982 1.00 80.00 295 SER A O 1
ATOM 2371 N N . LYS A 1 296 ? -8.195 26.788 -20.170 1.00 80.50 296 LYS A N 1
ATOM 2372 C CA . LYS A 1 296 ? -7.981 26.082 -21.429 1.00 80.50 296 LYS A CA 1
ATOM 2373 C C . LYS A 1 296 ? -8.039 24.563 -21.280 1.00 80.50 296 LYS A C 1
ATOM 2375 O O . LYS A 1 296 ? -8.760 23.930 -22.047 1.00 80.50 296 LYS A O 1
ATOM 2380 N N . PHE A 1 297 ? -7.366 23.975 -20.290 1.00 80.69 297 PHE A N 1
ATOM 2381 C CA . PHE A 1 297 ? -7.424 22.530 -20.045 1.00 80.69 297 PHE A CA 1
ATOM 2382 C C . PHE A 1 297 ? -8.838 22.068 -19.669 1.00 80.69 297 PHE A C 1
ATOM 2384 O O . PHE A 1 297 ? -9.354 21.104 -20.232 1.00 80.69 297 PHE A O 1
ATOM 2391 N N . MET A 1 298 ? -9.507 22.794 -18.775 1.00 80.88 298 MET A N 1
ATOM 2392 C CA . MET A 1 298 ? -10.859 22.478 -18.315 1.00 80.88 298 MET A CA 1
ATOM 2393 C C . MET A 1 298 ? -11.921 22.724 -19.392 1.00 80.88 298 MET A C 1
ATOM 2395 O O . MET A 1 298 ? -12.935 22.028 -19.392 1.00 80.88 298 MET A O 1
ATOM 2399 N N . SER A 1 299 ? -11.677 23.628 -20.352 1.00 81.94 299 SER A N 1
ATOM 2400 C CA . SER A 1 299 ? -12.563 23.818 -21.514 1.00 81.94 299 SER A CA 1
ATOM 2401 C C . SER A 1 299 ? -12.595 22.623 -22.473 1.00 81.94 299 SER A C 1
ATOM 2403 O O . SER A 1 299 ? -13.485 22.536 -23.319 1.00 81.94 299 SER A O 1
ATOM 2405 N N . LEU A 1 300 ? -11.645 21.687 -22.360 1.00 79.69 300 LEU A N 1
ATOM 2406 C CA . LEU A 1 300 ? -11.604 20.518 -23.231 1.00 79.69 300 LEU A CA 1
ATOM 2407 C C . LEU A 1 300 ? -12.682 19.500 -22.865 1.00 79.69 300 LEU A C 1
ATOM 2409 O O . LEU A 1 300 ? -12.932 19.289 -21.682 1.00 79.69 300 LEU A O 1
ATOM 2413 N N . PRO A 1 301 ? -13.247 18.768 -23.838 1.00 81.88 301 PRO A N 1
ATOM 2414 C CA . PRO A 1 301 ? -14.012 17.558 -23.555 1.00 81.88 301 PRO A CA 1
ATOM 2415 C C . PRO A 1 301 ? -13.214 16.569 -22.689 1.00 81.88 301 PRO A C 1
ATOM 2417 O O . PRO A 1 301 ? -12.002 16.422 -22.869 1.00 81.88 301 PRO A O 1
ATOM 2420 N N . ALA A 1 302 ? -13.893 15.853 -21.786 1.00 79.25 302 ALA A N 1
ATOM 2421 C CA . ALA A 1 302 ? -13.262 14.902 -20.862 1.00 79.25 302 ALA A CA 1
ATOM 2422 C C . ALA A 1 302 ? -12.399 13.850 -21.583 1.00 79.25 302 ALA A C 1
ATOM 2424 O O . ALA A 1 302 ? -11.288 13.569 -21.146 1.00 79.25 302 ALA A O 1
ATOM 2425 N N . GLU A 1 303 ? -12.862 13.346 -22.732 1.00 76.31 303 GLU A N 1
ATOM 2426 C CA . GLU A 1 303 ? -12.107 12.407 -23.575 1.00 76.31 303 GLU A CA 1
ATOM 2427 C C . GLU A 1 303 ? -10.726 12.955 -23.972 1.00 76.31 303 GLU A C 1
ATOM 2429 O O . GLU A 1 303 ? -9.728 12.240 -23.898 1.00 76.31 303 GLU A O 1
ATOM 2434 N N . LYS A 1 304 ? -10.645 14.244 -24.335 1.00 78.88 304 LYS A N 1
ATOM 2435 C CA . LYS A 1 304 ? -9.388 14.889 -24.744 1.00 78.88 304 LYS A CA 1
ATOM 2436 C C . LYS A 1 304 ? -8.479 15.144 -23.549 1.00 78.88 304 LYS A C 1
ATOM 2438 O O . LYS A 1 304 ? -7.288 14.880 -23.651 1.00 78.88 304 LYS A O 1
ATOM 2443 N N . ARG A 1 305 ? -9.022 15.586 -22.408 1.00 80.56 305 ARG A N 1
ATOM 2444 C CA . ARG A 1 305 ? -8.236 15.717 -21.164 1.00 80.56 305 ARG A CA 1
ATOM 2445 C C . ARG A 1 305 ? -7.598 14.387 -20.775 1.00 80.56 305 ARG A C 1
ATOM 2447 O O . ARG A 1 305 ? -6.391 14.338 -20.555 1.00 80.56 305 ARG A O 1
ATOM 2454 N N . ASN A 1 306 ? -8.391 13.316 -20.793 1.00 76.25 306 ASN A N 1
ATOM 2455 C CA . ASN A 1 306 ? -7.930 11.969 -20.476 1.00 76.25 306 ASN A CA 1
ATOM 2456 C C . ASN A 1 306 ? -6.838 11.502 -21.444 1.00 76.25 306 ASN A C 1
ATOM 2458 O O . ASN A 1 306 ? -5.876 10.874 -21.015 1.00 76.25 306 ASN A O 1
ATOM 2462 N N . LEU A 1 307 ? -6.957 11.810 -22.739 1.00 77.12 307 LEU A N 1
ATOM 2463 C CA . LEU A 1 307 ? -5.924 11.467 -23.714 1.00 77.12 307 LEU A CA 1
ATOM 2464 C C . LEU A 1 307 ? -4.600 12.185 -23.425 1.00 77.12 307 LEU A C 1
ATOM 2466 O O . LEU A 1 307 ? -3.561 11.534 -23.433 1.00 77.12 307 LEU A O 1
ATOM 2470 N N . ILE A 1 308 ? -4.637 13.489 -23.130 1.00 78.88 308 ILE A N 1
ATOM 2471 C CA . ILE A 1 308 ? -3.436 14.281 -22.806 1.00 78.88 308 ILE A CA 1
ATOM 2472 C C . ILE A 1 308 ? -2.760 13.734 -21.547 1.00 78.88 308 ILE A C 1
ATOM 2474 O O . ILE A 1 308 ? -1.548 13.518 -21.532 1.00 78.88 308 ILE A O 1
ATOM 2478 N N . GLN A 1 309 ? -3.549 13.462 -20.505 1.00 77.69 309 GLN A N 1
ATOM 2479 C CA . GLN A 1 309 ? -3.065 12.867 -19.257 1.00 77.69 309 GLN A CA 1
ATOM 2480 C C . GLN A 1 309 ? -2.408 11.507 -19.512 1.00 77.69 309 GLN A C 1
ATOM 2482 O O . GLN A 1 309 ? -1.267 11.286 -19.108 1.00 77.69 309 GLN A O 1
ATOM 2487 N N . LYS A 1 310 ? -3.073 10.629 -20.271 1.00 75.94 310 LYS A N 1
ATOM 2488 C CA . LYS A 1 310 ? -2.535 9.313 -20.640 1.00 75.94 310 LYS A CA 1
ATOM 2489 C C . LYS A 1 310 ? -1.251 9.415 -21.459 1.00 75.94 310 LYS A C 1
ATOM 2491 O O . LYS A 1 310 ? -0.308 8.679 -21.183 1.00 75.94 310 LYS A O 1
ATOM 2496 N N . SER A 1 311 ? -1.183 10.315 -22.442 1.00 76.94 311 SER A N 1
ATOM 2497 C CA . SER A 1 311 ? 0.032 10.480 -23.244 1.00 76.94 311 SER A CA 1
ATOM 2498 C C . SER A 1 311 ? 1.202 11.018 -22.430 1.00 76.94 311 SER A C 1
ATOM 2500 O O . SER A 1 311 ? 2.327 10.567 -22.626 1.00 76.94 311 SER A O 1
ATOM 2502 N N . GLN A 1 312 ? 0.943 11.940 -21.499 1.00 76.56 312 GLN A N 1
ATOM 2503 C CA . GLN A 1 312 ? 1.978 12.465 -20.613 1.00 76.56 312 GLN A CA 1
ATOM 2504 C C . GLN A 1 312 ? 2.487 11.375 -19.665 1.00 76.56 312 GLN A C 1
ATOM 2506 O O . GLN A 1 312 ? 3.695 11.213 -19.523 1.00 76.56 312 GLN A O 1
ATOM 2511 N N . PHE A 1 313 ? 1.584 10.590 -19.069 1.00 75.50 313 PHE A N 1
ATOM 2512 C CA . PHE A 1 313 ? 1.970 9.472 -18.210 1.00 75.50 313 PHE A CA 1
ATOM 2513 C C . PHE A 1 313 ? 2.803 8.432 -18.960 1.00 75.50 313 PHE A C 1
ATOM 2515 O O . PHE A 1 313 ? 3.825 7.982 -18.446 1.00 75.50 313 PHE A O 1
ATOM 2522 N N . LEU A 1 314 ? 2.394 8.067 -20.179 1.00 75.25 314 LEU A N 1
ATOM 2523 C CA . LEU A 1 314 ? 3.153 7.147 -21.023 1.00 75.25 314 LEU A CA 1
ATOM 2524 C C . LEU A 1 314 ? 4.553 7.684 -21.309 1.00 75.25 314 LEU A C 1
ATOM 2526 O O . LEU A 1 314 ? 5.514 6.929 -21.233 1.00 75.25 314 LEU A O 1
ATOM 2530 N N . LEU A 1 315 ? 4.666 8.975 -21.627 1.00 78.69 315 LEU A N 1
ATOM 2531 C CA . LEU A 1 315 ? 5.953 9.604 -21.888 1.00 78.69 315 LEU A CA 1
ATOM 2532 C C . LEU A 1 315 ? 6.855 9.537 -20.652 1.00 78.69 315 LEU A C 1
ATOM 2534 O O . LEU A 1 315 ? 7.984 9.084 -20.774 1.00 78.69 315 LEU A O 1
ATOM 2538 N N . THR A 1 316 ? 6.343 9.895 -19.471 1.00 73.56 316 THR A N 1
ATOM 2539 C CA . THR A 1 316 ? 7.087 9.776 -18.207 1.00 73.56 316 THR A CA 1
ATOM 2540 C C . THR A 1 316 ? 7.452 8.325 -17.889 1.00 73.56 316 THR A C 1
ATOM 2542 O O . THR A 1 316 ? 8.566 8.054 -17.460 1.00 73.56 316 THR A O 1
ATOM 2545 N N . SER A 1 317 ? 6.543 7.381 -18.145 1.00 72.50 317 SER A N 1
ATOM 2546 C CA . SER A 1 317 ? 6.809 5.955 -17.949 1.00 72.50 317 SER A CA 1
ATOM 2547 C C . SER A 1 317 ? 7.940 5.489 -18.858 1.00 72.50 317 SER A C 1
ATOM 2549 O O . SER A 1 317 ? 8.871 4.876 -18.367 1.00 72.50 317 SER A O 1
ATOM 2551 N N . ILE A 1 318 ? 7.908 5.822 -20.153 1.00 78.06 318 ILE A N 1
ATOM 2552 C CA . ILE A 1 318 ? 8.987 5.497 -21.101 1.00 78.06 318 ILE A CA 1
ATOM 2553 C C . ILE A 1 318 ? 10.287 6.210 -20.714 1.00 78.06 318 ILE A C 1
ATOM 2555 O O . ILE A 1 318 ? 11.360 5.633 -20.854 1.00 78.06 318 ILE A O 1
ATOM 2559 N N . ASP A 1 319 ? 10.204 7.444 -20.214 1.00 74.38 319 ASP A N 1
ATOM 2560 C CA . ASP A 1 319 ? 11.371 8.203 -19.768 1.00 74.38 319 ASP A CA 1
ATOM 2561 C C . ASP A 1 319 ? 12.096 7.525 -18.596 1.00 74.38 319 ASP A C 1
ATOM 2563 O O . ASP A 1 319 ? 13.324 7.577 -18.539 1.00 74.38 319 ASP A O 1
ATOM 2567 N N . ASN A 1 320 ? 11.368 6.818 -17.724 1.00 72.00 320 ASN A N 1
ATOM 2568 C CA . ASN A 1 320 ? 11.965 5.988 -16.672 1.00 72.00 320 ASN A CA 1
ATOM 2569 C C . ASN A 1 320 ? 12.745 4.782 -17.228 1.00 72.00 320 ASN A C 1
ATOM 2571 O O . ASN A 1 320 ? 13.543 4.199 -16.510 1.00 72.00 320 ASN A O 1
ATOM 2575 N N . PHE A 1 321 ? 12.549 4.429 -18.502 1.00 77.00 321 PHE A N 1
ATOM 2576 C CA . PHE A 1 321 ? 13.249 3.345 -19.194 1.00 77.00 321 PHE A CA 1
ATOM 2577 C C . PHE A 1 321 ? 14.239 3.861 -20.250 1.00 77.00 321 PHE A C 1
ATOM 2579 O O . PHE A 1 321 ? 14.574 3.147 -21.198 1.00 77.00 321 PHE A O 1
ATOM 2586 N N . ARG A 1 322 ? 14.721 5.106 -20.123 1.00 80.88 322 ARG A N 1
ATOM 2587 C CA . ARG A 1 322 ? 15.731 5.687 -21.035 1.00 80.88 322 ARG A CA 1
ATOM 2588 C C . ARG A 1 322 ? 17.038 4.899 -21.095 1.00 80.88 322 ARG A C 1
ATOM 2590 O O . ARG A 1 322 ? 17.762 5.026 -22.075 1.00 80.88 322 ARG A O 1
ATOM 2597 N N . GLU A 1 323 ? 17.323 4.091 -20.081 1.00 80.69 323 GLU A N 1
ATOM 2598 C CA . GLU A 1 323 ? 18.474 3.183 -20.067 1.00 80.69 323 GLU A CA 1
ATOM 2599 C C . GLU A 1 323 ? 18.331 2.069 -21.116 1.00 80.69 323 GLU A C 1
ATOM 2601 O O . GLU A 1 323 ? 19.309 1.688 -21.753 1.00 80.69 323 GLU A O 1
ATOM 2606 N N . TYR A 1 324 ? 17.097 1.631 -21.380 1.00 87.00 324 TYR A N 1
ATOM 2607 C CA . TYR A 1 324 ? 16.784 0.593 -22.364 1.00 87.00 324 TYR A CA 1
ATOM 2608 C C . TYR A 1 324 ? 16.397 1.158 -23.725 1.00 87.00 324 TYR A C 1
ATOM 2610 O O . TYR A 1 324 ? 16.522 0.470 -24.736 1.00 87.00 324 TYR A O 1
ATOM 2618 N N . CYS A 1 325 ? 15.885 2.388 -23.765 1.00 91.44 325 CYS A N 1
ATOM 2619 C CA . CYS A 1 325 ? 15.255 2.982 -24.935 1.00 91.44 325 CYS A CA 1
ATOM 2620 C C . CYS A 1 325 ? 15.923 4.290 -25.358 1.00 91.44 325 CYS A C 1
ATOM 2622 O O . CYS A 1 325 ? 15.986 5.257 -24.604 1.00 91.44 325 CYS A O 1
ATOM 2624 N N . SER A 1 326 ? 16.304 4.367 -26.632 1.00 90.50 326 SER A N 1
ATOM 2625 C CA . SER A 1 326 ? 16.841 5.572 -27.263 1.00 90.50 326 SER A CA 1
ATOM 2626 C C . SER A 1 326 ? 15.850 6.184 -28.258 1.00 90.50 326 SER A C 1
ATOM 2628 O O . SER A 1 326 ? 15.078 5.484 -28.919 1.00 90.50 326 SER A O 1
ATOM 2630 N N . VAL A 1 327 ? 15.880 7.513 -28.377 1.00 91.56 327 VAL A N 1
ATOM 2631 C CA . VAL A 1 327 ? 15.150 8.282 -29.394 1.00 91.56 327 VAL A CA 1
ATOM 2632 C C . VAL A 1 327 ? 16.129 9.232 -30.077 1.00 91.56 327 VAL A C 1
ATOM 2634 O O . VAL A 1 327 ? 16.817 10.000 -29.408 1.00 91.56 327 VAL A O 1
ATOM 2637 N N . SER A 1 328 ? 16.218 9.192 -31.407 1.00 85.88 328 SER A N 1
ATOM 2638 C CA . SER A 1 328 ? 17.003 10.180 -32.156 1.00 85.88 328 SER A CA 1
ATOM 2639 C C . SER A 1 328 ? 16.161 11.426 -32.429 1.00 85.88 328 SER A C 1
ATOM 2641 O O . SER A 1 328 ? 14.969 11.323 -32.718 1.00 85.88 328 SER A O 1
ATOM 2643 N N . GLU A 1 329 ? 16.770 12.615 -32.394 1.00 85.62 329 GLU A N 1
ATOM 2644 C CA . GLU A 1 329 ? 16.060 13.873 -32.685 1.00 85.62 329 GLU A CA 1
ATOM 2645 C C . GLU A 1 329 ? 15.422 13.878 -34.081 1.00 85.62 329 GLU A C 1
ATOM 2647 O O . GLU A 1 329 ? 14.311 14.377 -34.259 1.00 85.62 329 GLU A O 1
ATOM 2652 N N . SER A 1 330 ? 16.077 13.243 -35.060 1.00 85.75 330 SER A N 1
ATOM 2653 C CA . SER A 1 330 ? 15.554 13.055 -36.420 1.00 85.75 330 SER A CA 1
ATOM 2654 C C . SER A 1 330 ? 14.236 12.273 -36.473 1.00 85.75 330 SER A C 1
ATOM 2656 O O . SER A 1 330 ? 13.480 12.410 -37.433 1.00 85.75 330 SER A O 1
ATOM 2658 N N . ASN A 1 331 ? 13.942 11.486 -35.437 1.00 88.44 331 ASN A N 1
ATOM 2659 C CA . ASN A 1 331 ? 12.746 10.661 -35.321 1.00 88.44 331 ASN A CA 1
ATOM 2660 C C . ASN A 1 331 ? 11.646 11.319 -34.476 1.00 88.44 331 ASN A C 1
ATOM 2662 O O . ASN A 1 331 ? 10.640 10.678 -34.152 1.00 88.44 331 ASN A O 1
ATOM 2666 N N . ILE A 1 332 ? 11.821 12.594 -34.113 1.00 91.06 332 ILE A N 1
ATOM 2667 C CA . ILE A 1 332 ? 10.819 13.382 -33.405 1.00 91.06 332 ILE A CA 1
ATOM 2668 C C . ILE A 1 332 ? 10.119 14.291 -34.409 1.00 91.06 332 ILE A C 1
ATOM 2670 O O . ILE A 1 332 ? 10.689 15.250 -34.921 1.00 91.06 332 ILE A O 1
ATOM 2674 N N . THR A 1 333 ? 8.837 14.034 -34.663 1.00 91.69 333 THR A N 1
ATOM 2675 C CA . THR A 1 333 ? 8.015 14.928 -35.489 1.00 91.69 333 THR A CA 1
ATOM 2676 C C . THR A 1 333 ? 6.968 15.611 -34.633 1.00 91.69 333 THR A C 1
ATOM 2678 O O . THR A 1 333 ? 6.225 14.973 -33.898 1.00 91.69 333 THR A O 1
ATOM 2681 N N . SER A 1 334 ? 6.913 16.937 -34.711 1.00 90.94 334 SER A N 1
ATOM 2682 C CA . SER A 1 334 ? 5.986 17.767 -33.945 1.00 90.94 334 SER A CA 1
ATOM 2683 C C . SER A 1 334 ? 5.078 18.534 -34.891 1.00 90.94 334 SER A C 1
ATOM 2685 O O . SER A 1 334 ? 5.562 19.178 -35.820 1.00 90.94 334 SER A O 1
ATOM 2687 N N . ARG A 1 335 ? 3.766 18.500 -34.658 1.00 91.25 335 ARG A N 1
ATOM 2688 C CA . ARG A 1 335 ? 2.803 19.313 -35.409 1.00 91.25 335 ARG A CA 1
ATOM 2689 C C . ARG A 1 335 ? 1.775 19.927 -34.474 1.00 91.25 335 ARG A C 1
ATOM 2691 O O . ARG A 1 335 ? 1.249 19.253 -33.590 1.00 91.25 335 ARG A O 1
ATOM 2698 N N . PHE A 1 336 ? 1.469 21.199 -34.706 1.00 89.06 336 PHE A N 1
ATOM 2699 C CA . PHE A 1 336 ? 0.290 21.823 -34.120 1.00 89.06 336 PHE A CA 1
ATOM 2700 C C . PHE A 1 336 ? -0.942 21.285 -34.825 1.00 89.06 336 PHE A C 1
ATOM 2702 O O . PHE A 1 336 ? -0.992 21.251 -36.054 1.00 89.06 336 PHE A O 1
ATOM 2709 N N . ILE A 1 337 ? -1.910 20.844 -34.038 1.00 85.75 337 ILE A N 1
ATOM 2710 C CA . ILE A 1 337 ? -3.175 20.323 -34.538 1.00 85.75 337 ILE A CA 1
ATOM 2711 C C . ILE A 1 337 ? -4.317 21.113 -33.913 1.00 85.75 337 ILE A C 1
ATOM 2713 O O . ILE A 1 337 ? -4.184 21.683 -32.827 1.00 85.75 337 ILE A O 1
ATOM 2717 N N . SER A 1 338 ? -5.440 21.183 -34.625 1.00 82.19 338 SER A N 1
ATOM 2718 C CA . SER A 1 338 ? -6.646 21.766 -34.049 1.00 82.19 338 SER A CA 1
ATOM 2719 C C . SER A 1 338 ? -7.076 20.918 -32.865 1.00 82.19 338 SER A C 1
ATOM 2721 O O . SER A 1 338 ? -7.049 19.690 -32.918 1.00 82.19 338 SER A O 1
ATOM 2723 N N . ILE A 1 339 ? -7.529 21.566 -31.799 1.00 71.50 339 ILE A N 1
ATOM 2724 C CA . ILE A 1 339 ? -8.061 20.834 -30.656 1.00 71.50 339 ILE A CA 1
ATOM 2725 C C . ILE A 1 339 ? -9.320 20.053 -31.019 1.00 71.50 339 ILE A C 1
ATOM 2727 O O . ILE A 1 339 ? -9.631 19.076 -30.354 1.00 71.50 339 ILE A O 1
ATOM 2731 N N . ASN A 1 340 ? -10.017 20.470 -32.081 1.00 77.00 340 ASN A N 1
ATOM 2732 C CA . ASN A 1 340 ? -11.205 19.832 -32.643 1.00 77.00 340 ASN A CA 1
ATOM 2733 C C . ASN A 1 340 ? -10.883 18.831 -33.759 1.00 77.00 340 ASN A C 1
ATOM 2735 O O . ASN A 1 340 ? -11.793 18.396 -34.447 1.00 77.00 340 ASN A O 1
ATOM 2739 N N . ASP A 1 341 ? -9.614 18.487 -33.961 1.00 79.44 341 ASP A N 1
ATOM 2740 C CA . ASP A 1 341 ? -9.224 17.478 -34.939 1.00 79.44 341 ASP A CA 1
ATOM 2741 C C . ASP A 1 341 ? -9.698 16.090 -34.470 1.00 79.44 341 ASP A C 1
ATOM 2743 O O . ASP A 1 341 ? -9.237 15.576 -33.448 1.00 79.44 341 ASP A O 1
ATOM 2747 N N . ASP A 1 342 ? -10.641 15.492 -35.198 1.00 72.62 342 ASP A N 1
ATOM 2748 C CA . ASP A 1 342 ? -11.204 14.178 -34.869 1.00 72.62 342 ASP A CA 1
ATOM 2749 C C . ASP A 1 342 ? -10.163 13.054 -34.956 1.00 72.62 342 ASP A C 1
ATOM 2751 O O . ASP A 1 342 ? -10.305 12.042 -34.268 1.00 72.62 342 ASP A O 1
ATOM 2755 N N . SER A 1 343 ? -9.046 13.262 -35.673 1.00 69.94 343 SER A N 1
ATOM 2756 C CA . SER A 1 343 ? -7.940 12.293 -35.711 1.00 69.94 343 SER A CA 1
ATOM 2757 C C . SER A 1 343 ? -7.321 12.042 -34.334 1.00 69.94 343 SER A C 1
ATOM 2759 O O . SER A 1 343 ? -6.585 11.078 -34.148 1.00 69.94 343 SER A O 1
ATOM 2761 N N . VAL A 1 344 ? -7.609 12.886 -33.343 1.00 69.62 344 VAL A N 1
ATOM 2762 C CA . VAL A 1 344 ? -7.186 12.708 -31.952 1.00 69.62 344 VAL A CA 1
ATOM 2763 C C . VAL A 1 344 ? -7.855 11.489 -31.301 1.00 69.62 344 VAL A C 1
ATOM 2765 O O . VAL A 1 344 ? -7.210 10.840 -30.484 1.00 69.62 344 VAL A O 1
ATOM 2768 N N . ARG A 1 345 ? -9.096 11.138 -31.674 1.00 65.62 345 ARG A N 1
ATOM 2769 C CA . ARG A 1 345 ? -9.826 9.994 -31.085 1.00 65.62 345 ARG A CA 1
ATOM 2770 C C . ARG A 1 345 ? -9.291 8.642 -31.562 1.00 65.62 345 ARG A C 1
ATOM 2772 O O . ARG A 1 345 ? -9.258 7.702 -30.776 1.00 65.62 345 ARG A O 1
ATOM 2779 N N . ASP A 1 346 ? -8.816 8.578 -32.803 1.00 64.56 346 ASP A N 1
ATOM 2780 C CA . ASP A 1 346 ? -8.378 7.329 -33.443 1.00 64.56 346 ASP A CA 1
ATOM 2781 C C . ASP A 1 346 ? -6.867 7.068 -33.315 1.00 64.56 346 ASP A C 1
ATOM 2783 O O . ASP A 1 346 ? -6.360 6.039 -33.764 1.00 64.56 346 ASP A O 1
ATOM 2787 N N . ASN A 1 347 ? -6.106 7.995 -32.721 1.00 66.19 347 ASN A N 1
ATOM 2788 C CA . ASN A 1 347 ? -4.663 7.828 -32.578 1.00 66.19 347 ASN A CA 1
ATOM 2789 C C . ASN A 1 347 ? -4.341 6.906 -31.396 1.00 66.19 347 ASN A C 1
ATOM 2791 O O . ASN A 1 347 ? -4.351 7.325 -30.238 1.00 66.19 347 ASN A O 1
ATOM 2795 N N . GLN A 1 348 ? -3.962 5.668 -31.713 1.00 68.50 348 GLN A N 1
ATOM 2796 C CA . GLN A 1 348 ? -3.245 4.808 -30.779 1.00 68.50 348 GLN A CA 1
ATOM 2797 C C . GLN A 1 348 ? -1.969 5.519 -30.307 1.00 68.50 348 GLN A C 1
ATOM 2799 O O . GLN A 1 348 ? -1.172 6.009 -31.114 1.00 68.50 348 GLN A O 1
ATOM 2804 N N . THR A 1 349 ? -1.768 5.574 -28.990 1.00 79.25 349 THR A N 1
ATOM 2805 C CA . THR A 1 349 ? -0.562 6.154 -28.385 1.00 79.25 349 THR A CA 1
ATOM 2806 C C . THR A 1 349 ? 0.687 5.362 -28.754 1.00 79.25 349 THR A C 1
ATOM 2808 O O . THR A 1 349 ? 1.731 5.968 -28.946 1.00 79.25 349 THR A O 1
ATOM 2811 N N . ILE A 1 350 ? 0.590 4.040 -28.922 1.00 87.12 350 ILE A N 1
ATOM 2812 C CA . ILE A 1 350 ? 1.691 3.176 -29.366 1.00 87.12 350 ILE A CA 1
ATOM 2813 C C . ILE A 1 350 ? 1.331 2.547 -30.711 1.00 87.12 350 ILE A C 1
ATOM 2815 O O . ILE A 1 350 ? 0.285 1.924 -30.847 1.00 87.12 350 ILE A O 1
ATOM 2819 N N . THR A 1 351 ? 2.213 2.691 -31.696 1.00 89.69 351 THR A N 1
ATOM 2820 C CA . THR A 1 351 ? 2.086 2.095 -33.036 1.00 89.69 351 THR A CA 1
ATOM 2821 C C . THR A 1 351 ? 3.420 1.507 -33.484 1.00 89.69 351 THR A C 1
ATOM 2823 O O . THR A 1 351 ? 4.454 1.794 -32.882 1.00 89.69 351 THR A O 1
ATOM 2826 N N . ASN A 1 352 ? 3.418 0.690 -34.543 1.00 92.25 352 ASN A N 1
ATOM 2827 C CA . ASN A 1 352 ? 4.627 0.069 -35.105 1.00 92.25 352 ASN A CA 1
ATOM 2828 C C . ASN A 1 352 ? 5.469 -0.699 -34.066 1.00 92.25 352 ASN A C 1
ATOM 2830 O O . ASN A 1 352 ? 6.694 -0.699 -34.160 1.00 92.25 352 ASN A O 1
ATOM 2834 N N . LEU A 1 353 ? 4.826 -1.306 -33.059 1.00 94.12 353 LEU A N 1
ATOM 2835 C CA . LEU A 1 353 ? 5.513 -2.127 -32.065 1.00 94.12 353 LEU A CA 1
ATOM 2836 C C . LEU A 1 353 ? 6.030 -3.402 -32.740 1.00 94.12 353 LEU A C 1
ATOM 2838 O O . LEU A 1 353 ? 5.250 -4.173 -33.296 1.00 94.12 353 LEU A O 1
ATOM 2842 N N . SER A 1 354 ? 7.341 -3.609 -32.698 1.00 95.38 354 SER A N 1
ATOM 2843 C CA . SER A 1 354 ? 8.014 -4.749 -33.318 1.00 95.38 354 SER A CA 1
ATOM 2844 C C . SER A 1 354 ? 9.101 -5.275 -32.393 1.00 95.38 354 SER A C 1
ATOM 2846 O O . SER A 1 354 ? 9.897 -4.487 -31.886 1.00 95.38 354 SER A O 1
ATOM 2848 N N . PHE A 1 355 ? 9.142 -6.594 -32.201 1.00 93.56 355 PHE A N 1
ATOM 2849 C CA . PHE A 1 355 ? 10.143 -7.292 -31.395 1.00 93.56 355 PHE A CA 1
ATOM 2850 C C . PHE A 1 355 ? 11.066 -8.111 -32.304 1.00 93.56 355 PHE A C 1
ATOM 2852 O O . PHE A 1 355 ? 10.595 -8.870 -33.150 1.00 93.56 355 PHE A O 1
ATOM 2859 N N . GLN A 1 356 ? 12.376 -7.973 -32.114 1.00 94.62 356 GLN A N 1
ATOM 2860 C CA . GLN A 1 356 ? 13.433 -8.705 -32.812 1.00 94.62 356 GLN A CA 1
ATOM 2861 C C . GLN A 1 356 ? 14.489 -9.153 -31.792 1.00 94.62 356 GLN A C 1
ATOM 2863 O O . GLN A 1 356 ? 15.486 -8.474 -31.567 1.00 94.62 356 GLN A O 1
ATOM 2868 N N . GLY A 1 357 ? 14.250 -10.302 -31.152 1.00 91.12 357 GLY A N 1
ATOM 2869 C CA . GLY A 1 357 ? 15.136 -10.832 -30.112 1.00 91.12 357 GLY A CA 1
ATOM 2870 C C . GLY A 1 357 ? 15.171 -9.946 -28.862 1.00 91.12 357 GLY A C 1
ATOM 2871 O O . GLY A 1 357 ? 14.132 -9.713 -28.237 1.00 91.12 357 GLY A O 1
ATOM 2872 N N . ASP A 1 358 ? 16.372 -9.474 -28.523 1.00 92.06 358 ASP A N 1
ATOM 2873 C CA . ASP A 1 358 ? 16.654 -8.527 -27.438 1.00 92.06 358 ASP A CA 1
ATOM 2874 C C . ASP A 1 358 ? 16.306 -7.079 -27.820 1.00 92.06 358 ASP A C 1
ATOM 2876 O O . ASP A 1 358 ? 16.243 -6.210 -26.959 1.00 92.06 358 ASP A O 1
ATOM 2880 N N . GLN A 1 359 ? 16.042 -6.795 -29.097 1.00 94.62 359 GLN A N 1
ATOM 2881 C CA . GLN A 1 359 ? 15.689 -5.462 -29.575 1.00 94.62 359 GLN A CA 1
ATOM 2882 C C . GLN A 1 359 ? 14.192 -5.327 -29.826 1.00 94.62 359 GLN A C 1
ATOM 2884 O O . GLN A 1 359 ? 13.509 -6.261 -30.250 1.00 94.62 359 GLN A O 1
ATOM 2889 N N . PHE A 1 360 ? 13.663 -4.130 -29.609 1.00 94.25 360 PHE A N 1
ATOM 2890 C CA . PHE A 1 360 ? 12.307 -3.794 -30.016 1.00 94.25 360 PHE A CA 1
ATOM 2891 C C . PHE A 1 360 ? 12.187 -2.315 -30.350 1.00 94.25 360 PHE A C 1
ATOM 2893 O O . PHE A 1 360 ? 12.926 -1.472 -29.852 1.00 94.25 360 PHE A O 1
ATOM 2900 N N . SER A 1 361 ? 11.242 -1.996 -31.223 1.00 94.88 361 SER A N 1
ATOM 2901 C CA . SER A 1 361 ? 10.997 -0.627 -31.664 1.00 94.88 361 SER A CA 1
ATOM 2902 C C . SER A 1 361 ? 9.516 -0.319 -31.627 1.00 94.88 361 SER A C 1
ATOM 2904 O O . SER A 1 361 ? 8.687 -1.217 -31.771 1.00 94.88 361 SER A O 1
ATOM 2906 N N . PHE A 1 362 ? 9.184 0.946 -31.403 1.00 94.56 362 PHE A N 1
ATOM 2907 C CA . PHE A 1 362 ? 7.807 1.417 -31.433 1.00 94.56 362 PHE A CA 1
ATOM 2908 C C . PHE A 1 362 ? 7.750 2.915 -31.710 1.00 94.56 362 PHE A C 1
ATOM 2910 O O . PHE A 1 362 ? 8.723 3.649 -31.557 1.00 94.56 362 PHE A O 1
ATOM 2917 N N . THR A 1 363 ? 6.585 3.391 -32.130 1.00 92.38 363 THR A N 1
ATOM 2918 C CA . THR A 1 363 ? 6.282 4.812 -32.282 1.00 92.38 363 THR A CA 1
ATOM 2919 C C . THR A 1 363 ? 5.301 5.231 -31.198 1.00 92.38 363 THR A C 1
ATOM 2921 O O . THR A 1 363 ? 4.176 4.735 -31.163 1.00 92.38 363 THR A O 1
ATOM 2924 N N . ASN A 1 364 ? 5.714 6.162 -30.341 1.00 91.06 364 ASN A N 1
ATOM 2925 C CA . ASN A 1 364 ? 4.838 6.823 -29.382 1.00 91.06 364 ASN A CA 1
ATOM 2926 C C . ASN A 1 364 ? 4.262 8.102 -30.003 1.00 91.06 364 ASN A C 1
ATOM 2928 O O . ASN A 1 364 ? 5.015 8.909 -30.550 1.00 91.06 364 ASN A O 1
ATOM 2932 N N . THR A 1 365 ? 2.953 8.297 -29.901 1.00 88.25 365 THR A N 1
ATOM 2933 C CA . THR A 1 365 ? 2.283 9.561 -30.212 1.00 88.25 365 THR A CA 1
ATOM 2934 C C . THR A 1 365 ? 1.814 10.204 -28.916 1.00 88.25 365 THR A C 1
ATOM 2936 O O . THR A 1 365 ? 0.884 9.713 -28.280 1.00 88.25 365 THR A O 1
ATOM 2939 N N . ASP A 1 366 ? 2.413 11.332 -28.557 1.00 87.62 366 ASP A N 1
ATOM 2940 C CA . ASP A 1 366 ? 2.036 12.122 -27.393 1.00 87.62 366 ASP A CA 1
ATOM 2941 C C . ASP A 1 366 ? 1.303 13.407 -27.763 1.00 87.62 366 ASP A C 1
ATOM 2943 O O . ASP A 1 366 ? 1.485 13.999 -28.835 1.00 87.62 366 ASP A O 1
ATOM 2947 N N . PHE A 1 367 ? 0.470 13.842 -26.825 1.00 85.00 367 PHE A N 1
ATOM 2948 C CA . PHE A 1 367 ? -0.344 15.031 -26.932 1.00 85.00 367 PHE A CA 1
ATOM 2949 C C . PHE A 1 367 ? -0.051 15.952 -25.757 1.00 85.00 367 PHE A C 1
ATOM 2951 O O . PHE A 1 367 ? -0.023 15.529 -24.604 1.00 85.00 367 PHE A O 1
ATOM 2958 N N . GLY A 1 368 ? 0.138 17.232 -26.048 1.00 84.00 368 GLY A N 1
ATOM 2959 C CA . GLY A 1 368 ? 0.407 18.230 -25.025 1.00 84.00 368 GLY A CA 1
ATOM 2960 C C . GLY A 1 368 ? 0.082 19.633 -25.499 1.00 84.00 368 GLY A C 1
ATOM 2961 O O . GLY A 1 368 ? -0.448 19.844 -26.594 1.00 84.00 368 GLY A O 1
ATOM 2962 N N . PHE A 1 369 ? 0.426 20.606 -24.668 1.00 81.94 369 PHE A N 1
ATOM 2963 C CA . PHE A 1 369 ? 0.347 22.015 -25.020 1.00 81.94 369 PHE A CA 1
ATOM 2964 C C . PHE A 1 369 ? 1.745 22.580 -25.256 1.00 81.94 369 PHE A C 1
ATOM 2966 O O . PHE A 1 369 ? 2.702 22.176 -24.604 1.00 81.94 369 PHE A O 1
ATOM 2973 N N . SER A 1 370 ? 1.869 23.518 -26.192 1.00 80.19 370 SER A N 1
ATOM 2974 C CA . SER A 1 370 ? 3.079 24.332 -26.338 1.00 80.19 370 SER A CA 1
ATOM 2975 C C . SER A 1 370 ? 2.861 25.740 -25.809 1.00 80.19 370 SER A C 1
ATOM 2977 O O . SER A 1 370 ? 1.842 26.357 -26.130 1.00 80.19 370 SER A O 1
ATOM 2979 N N . GLU A 1 371 ? 3.860 26.299 -25.147 1.00 72.38 371 GLU A N 1
ATOM 2980 C CA . GLU A 1 371 ? 3.909 27.729 -24.846 1.00 72.38 371 GLU A CA 1
ATOM 2981 C C . GLU A 1 371 ? 4.399 28.569 -26.038 1.00 72.38 371 GLU A C 1
ATOM 2983 O O . GLU A 1 371 ? 5.044 28.025 -26.944 1.00 72.38 371 GLU A O 1
ATOM 2988 N N . PRO A 1 372 ? 4.079 29.880 -26.079 1.00 67.06 372 PRO A N 1
ATOM 2989 C CA . PRO A 1 372 ? 3.223 30.636 -25.142 1.00 67.06 372 PRO A CA 1
ATOM 2990 C C . PRO A 1 372 ? 1.715 30.547 -25.449 1.00 67.06 372 PRO A C 1
ATOM 2992 O O . PRO A 1 372 ? 0.885 30.772 -24.578 1.00 67.06 372 PRO A O 1
ATOM 2995 N N . ASP A 1 373 ? 1.330 30.150 -26.663 1.00 65.44 373 ASP A N 1
ATOM 2996 C CA . ASP A 1 373 ? -0.068 30.235 -27.127 1.00 65.44 373 ASP A CA 1
ATOM 2997 C C . ASP A 1 373 ? -0.978 29.081 -26.640 1.00 65.44 373 ASP A C 1
ATOM 2999 O O . ASP A 1 373 ? -2.146 28.971 -27.038 1.00 65.44 373 ASP A O 1
ATOM 3003 N N . ILE A 1 374 ? -0.449 28.166 -25.815 1.00 67.69 374 ILE A N 1
ATOM 3004 C CA . ILE A 1 374 ? -1.100 26.929 -25.342 1.00 67.69 374 ILE A CA 1
ATOM 3005 C C . ILE A 1 374 ? -1.734 26.185 -26.536 1.00 67.69 374 ILE A C 1
ATOM 3007 O O . ILE A 1 374 ? -2.918 25.851 -26.552 1.00 67.69 374 ILE A O 1
ATOM 3011 N N . ARG A 1 375 ? -0.993 26.006 -27.632 1.00 78.25 375 ARG A N 1
ATOM 3012 C CA . ARG A 1 375 ? -1.521 25.296 -28.811 1.00 78.25 375 ARG A CA 1
ATOM 3013 C C . ARG A 1 375 ? -1.431 23.798 -28.599 1.00 78.25 375 ARG A C 1
ATOM 3015 O O . ARG A 1 375 ? -0.451 23.309 -28.043 1.00 78.25 375 ARG A O 1
ATOM 3022 N N . PHE A 1 376 ? -2.455 23.083 -29.059 1.00 81.44 376 PHE A N 1
ATOM 3023 C CA . PHE A 1 376 ? -2.461 21.633 -28.983 1.00 81.44 376 PHE A CA 1
ATOM 3024 C C . PHE A 1 376 ? -1.409 21.074 -29.942 1.00 81.44 376 PHE A C 1
ATOM 3026 O O . PHE A 1 376 ? -1.403 21.373 -31.141 1.00 81.44 376 PHE A O 1
ATOM 3033 N N . LYS A 1 377 ? -0.467 20.319 -29.390 1.00 87.81 377 LYS A N 1
ATOM 3034 C CA . LYS A 1 377 ? 0.696 19.793 -30.089 1.00 87.81 377 LYS A CA 1
ATOM 3035 C C . LYS A 1 377 ? 0.629 18.276 -30.049 1.00 87.81 377 LYS A C 1
ATOM 3037 O O . LYS A 1 377 ? 0.522 17.686 -28.978 1.00 87.81 377 LYS A O 1
ATOM 3042 N N . ARG A 1 378 ? 0.731 17.661 -31.224 1.00 89.62 378 ARG A N 1
ATOM 3043 C CA . ARG A 1 378 ? 0.984 16.230 -31.368 1.00 89.62 378 ARG A CA 1
ATOM 3044 C C . ARG A 1 378 ? 2.460 16.039 -31.660 1.00 89.62 378 ARG A C 1
ATOM 3046 O O . ARG A 1 378 ? 2.963 16.595 -32.643 1.00 89.62 378 ARG A O 1
ATOM 3053 N N . THR A 1 379 ? 3.128 15.240 -30.847 1.00 90.44 379 THR A N 1
ATOM 3054 C CA . THR A 1 379 ? 4.499 14.812 -31.106 1.00 90.44 379 THR A CA 1
ATOM 3055 C C . THR A 1 379 ? 4.492 13.310 -31.374 1.00 90.44 379 THR A C 1
ATOM 3057 O O . THR A 1 379 ? 3.692 12.568 -30.817 1.00 90.44 379 THR A O 1
ATOM 3060 N N . ARG A 1 380 ? 5.313 12.859 -32.318 1.00 92.12 380 ARG A N 1
ATOM 3061 C CA . ARG A 1 380 ? 5.573 11.442 -32.564 1.00 92.12 380 ARG A CA 1
ATOM 3062 C C . ARG A 1 380 ? 7.048 11.187 -32.351 1.00 92.12 380 ARG A C 1
ATOM 3064 O O . ARG A 1 380 ? 7.862 11.938 -32.886 1.00 92.12 380 ARG A O 1
ATOM 3071 N N . ARG A 1 381 ? 7.363 10.146 -31.592 1.00 93.19 381 ARG A N 1
ATOM 3072 C CA . ARG A 1 381 ? 8.721 9.718 -31.257 1.00 93.19 381 ARG A CA 1
ATOM 3073 C C . ARG A 1 381 ? 8.879 8.256 -31.635 1.00 93.19 381 ARG A C 1
ATOM 3075 O O . ARG A 1 381 ? 8.082 7.430 -31.193 1.00 93.19 381 ARG A O 1
ATOM 3082 N N . GLN A 1 382 ? 9.885 7.936 -32.439 1.00 94.62 382 GLN A N 1
ATOM 3083 C CA . GLN A 1 382 ? 10.249 6.546 -32.703 1.00 94.62 382 GLN A CA 1
ATOM 3084 C C . GLN A 1 382 ? 11.347 6.117 -31.734 1.00 94.62 382 GLN A C 1
ATOM 3086 O O . GLN A 1 382 ? 12.443 6.679 -31.746 1.00 94.62 382 GLN A O 1
ATOM 3091 N N . TYR A 1 383 ? 11.030 5.124 -30.914 1.00 94.19 383 TYR A N 1
ATOM 3092 C CA . TYR A 1 383 ? 11.938 4.537 -29.945 1.00 94.19 383 TYR A CA 1
ATOM 3093 C C . TYR A 1 383 ? 12.585 3.282 -30.517 1.00 94.19 383 TYR A C 1
ATOM 3095 O O . TYR A 1 383 ? 11.939 2.488 -31.210 1.00 94.19 383 TYR A O 1
ATOM 3103 N N . GLN A 1 384 ? 13.867 3.126 -30.206 1.00 95.25 384 GLN A N 1
ATOM 3104 C CA . GLN A 1 384 ? 14.653 1.921 -30.432 1.00 95.25 384 GLN A CA 1
ATOM 3105 C C . GLN A 1 384 ? 15.168 1.463 -29.076 1.00 95.25 384 GLN A C 1
ATOM 3107 O O . GLN A 1 384 ? 15.893 2.208 -28.412 1.00 95.25 384 GLN A O 1
ATOM 3112 N N . CYS A 1 385 ? 14.761 0.272 -28.664 1.00 94.44 385 CYS A N 1
ATOM 3113 C CA . CYS A 1 385 ? 15.025 -0.252 -27.340 1.00 94.44 385 CYS A CA 1
ATOM 3114 C C . CYS A 1 385 ? 15.739 -1.600 -27.396 1.00 94.44 385 CYS A C 1
ATOM 3116 O O . CYS A 1 385 ? 15.612 -2.342 -28.374 1.00 94.44 385 CYS A O 1
ATOM 3118 N N . ARG A 1 386 ? 16.461 -1.921 -26.324 1.00 93.94 386 ARG A N 1
ATOM 3119 C CA . ARG A 1 386 ? 17.152 -3.193 -26.136 1.00 93.94 386 ARG A CA 1
ATOM 3120 C C . ARG A 1 386 ? 16.963 -3.677 -24.695 1.00 93.94 386 ARG A C 1
ATOM 3122 O O . ARG A 1 386 ? 17.273 -2.929 -23.779 1.00 93.94 386 ARG A O 1
ATOM 3129 N N . CYS A 1 387 ? 16.458 -4.897 -24.521 1.00 88.00 387 CYS A N 1
ATOM 3130 C CA . CYS A 1 387 ? 16.362 -5.609 -23.244 1.00 88.00 387 CYS A CA 1
ATOM 3131 C C . CYS A 1 387 ? 17.276 -6.827 -23.293 1.00 88.00 387 CYS A C 1
ATOM 3133 O O . CYS A 1 387 ? 17.084 -7.679 -24.163 1.00 88.00 387 CYS A O 1
ATOM 3135 N N . THR A 1 388 ? 18.208 -6.960 -22.359 1.00 87.44 388 THR A N 1
ATOM 3136 C CA . THR A 1 388 ? 18.894 -8.242 -22.172 1.00 87.44 388 THR A CA 1
ATOM 3137 C C . THR A 1 388 ? 18.000 -9.239 -21.433 1.00 87.44 388 THR A C 1
ATOM 3139 O O . THR A 1 388 ? 17.054 -8.870 -20.738 1.00 87.44 388 THR A O 1
ATOM 3142 N N . GLU A 1 389 ? 18.235 -10.530 -21.663 1.00 78.69 389 GLU A N 1
ATOM 3143 C CA . GLU A 1 389 ? 17.470 -11.600 -21.021 1.00 78.69 389 GLU A CA 1
ATOM 3144 C C . GLU A 1 389 ? 17.673 -11.561 -19.496 1.00 78.69 389 GLU A C 1
ATOM 3146 O O . GLU A 1 389 ? 18.801 -11.424 -19.032 1.00 78.69 389 GLU A O 1
ATOM 3151 N N . GLY A 1 390 ? 16.583 -11.659 -18.726 1.00 73.81 390 GLY A N 1
ATOM 3152 C CA . GLY A 1 390 ? 16.607 -11.623 -17.255 1.00 73.81 390 GLY A CA 1
ATOM 3153 C C . GLY A 1 390 ? 16.332 -10.250 -16.623 1.00 73.81 390 GLY A C 1
ATOM 3154 O O . GLY A 1 390 ? 16.078 -10.174 -15.419 1.00 73.81 390 GLY A O 1
ATOM 3155 N N . GLU A 1 391 ? 16.295 -9.168 -17.405 1.00 76.81 391 GLU A N 1
ATOM 3156 C CA . GLU A 1 391 ? 15.999 -7.825 -16.892 1.00 76.81 391 GLU A CA 1
ATOM 3157 C C . GLU A 1 391 ? 14.500 -7.628 -16.635 1.00 76.81 391 GLU A C 1
ATOM 3159 O O . GLU A 1 391 ? 13.733 -7.205 -17.507 1.00 76.81 391 GLU A O 1
ATOM 3164 N N . THR A 1 392 ? 14.085 -7.905 -15.398 1.00 75.88 392 THR A N 1
ATOM 3165 C CA . THR A 1 392 ? 12.674 -7.840 -14.975 1.00 75.88 392 THR A CA 1
ATOM 3166 C C . THR A 1 392 ? 11.983 -6.513 -15.310 1.00 75.88 392 THR A C 1
ATOM 3168 O O . THR A 1 392 ? 10.845 -6.524 -15.781 1.00 75.88 392 THR A O 1
ATOM 3171 N N . ASP A 1 393 ? 12.660 -5.373 -15.153 1.00 73.69 393 ASP A N 1
ATOM 3172 C CA . ASP A 1 393 ? 12.097 -4.052 -15.460 1.00 73.69 393 ASP A CA 1
ATOM 3173 C C . ASP A 1 393 ? 11.859 -3.848 -16.965 1.00 73.69 393 ASP A C 1
ATOM 3175 O O . ASP A 1 393 ? 10.828 -3.301 -17.378 1.00 73.69 393 ASP A O 1
ATOM 3179 N N . CYS A 1 394 ? 12.767 -4.347 -17.805 1.00 80.81 394 CYS A N 1
ATOM 3180 C CA . CYS A 1 394 ? 12.629 -4.261 -19.253 1.00 80.81 394 CYS A CA 1
ATOM 3181 C C . CYS A 1 394 ? 11.515 -5.192 -19.759 1.00 80.81 394 CYS A C 1
ATOM 3183 O O . CYS A 1 394 ? 10.713 -4.807 -20.615 1.00 80.81 394 CYS A O 1
ATOM 3185 N N . ASP A 1 395 ? 11.365 -6.374 -19.158 1.00 79.12 395 ASP A N 1
ATOM 3186 C CA . ASP A 1 395 ? 10.237 -7.267 -19.430 1.00 79.12 395 ASP A CA 1
ATOM 3187 C C . ASP A 1 395 ? 8.893 -6.654 -19.018 1.00 79.12 395 ASP A C 1
ATOM 3189 O O . ASP A 1 395 ? 7.911 -6.744 -19.767 1.00 79.12 395 ASP A O 1
ATOM 3193 N N . VAL A 1 396 ? 8.839 -5.959 -17.876 1.00 77.56 396 VAL A N 1
ATOM 3194 C CA . VAL A 1 396 ? 7.655 -5.194 -17.454 1.00 77.56 396 VAL A CA 1
ATOM 3195 C C . VAL A 1 396 ? 7.307 -4.119 -18.486 1.00 77.56 396 VAL A C 1
ATOM 3197 O O . VAL A 1 396 ? 6.127 -3.966 -18.833 1.00 77.56 396 VAL A O 1
ATOM 3200 N N . LEU A 1 397 ? 8.299 -3.406 -19.030 1.00 82.69 397 LEU A N 1
ATOM 3201 C CA . LEU A 1 397 ? 8.084 -2.447 -20.115 1.00 82.69 397 LEU A CA 1
ATOM 3202 C C . LEU A 1 397 ? 7.535 -3.135 -21.371 1.00 82.69 397 LEU A C 1
ATOM 3204 O O . LEU A 1 397 ? 6.510 -2.692 -21.897 1.00 82.69 397 LEU A O 1
ATOM 3208 N N . ARG A 1 398 ? 8.158 -4.228 -21.836 1.00 87.12 398 ARG A N 1
ATOM 3209 C CA . ARG A 1 398 ? 7.710 -4.984 -23.022 1.00 87.12 398 ARG A CA 1
ATOM 3210 C C . ARG A 1 398 ? 6.257 -5.424 -22.880 1.00 87.12 398 ARG A C 1
ATOM 3212 O O . ARG A 1 398 ? 5.438 -5.144 -23.754 1.00 87.12 398 ARG A O 1
ATOM 3219 N N . GLN A 1 399 ? 5.914 -6.052 -21.756 1.00 83.25 399 GLN A N 1
ATOM 3220 C CA . GLN A 1 399 ? 4.549 -6.495 -21.467 1.00 83.25 399 GLN A CA 1
ATOM 3221 C C . GLN A 1 399 ? 3.570 -5.319 -21.392 1.00 83.25 399 GLN A C 1
ATOM 3223 O O . GLN A 1 399 ? 2.418 -5.423 -21.815 1.00 83.25 399 GLN A O 1
ATOM 3228 N N . THR A 1 400 ? 4.003 -4.178 -20.859 1.00 80.88 400 THR A N 1
ATOM 3229 C CA . THR A 1 400 ? 3.176 -2.969 -20.787 1.00 80.88 400 THR A CA 1
ATOM 3230 C C . THR A 1 400 ? 2.909 -2.385 -22.171 1.00 80.88 400 THR A C 1
ATOM 3232 O O . THR A 1 400 ? 1.753 -2.107 -22.488 1.00 80.88 400 THR A O 1
ATOM 3235 N N . LEU A 1 401 ? 3.927 -2.278 -23.028 1.00 85.62 401 LEU A N 1
ATOM 3236 C CA . LEU A 1 401 ? 3.779 -1.797 -24.403 1.00 85.62 401 LEU A CA 1
ATOM 3237 C C . LEU A 1 401 ? 2.902 -2.725 -25.246 1.00 85.62 401 LEU A C 1
ATOM 3239 O O . LEU A 1 401 ? 2.016 -2.227 -25.939 1.00 85.62 401 LEU A O 1
ATOM 3243 N N . SER A 1 402 ? 3.079 -4.046 -25.140 1.00 85.31 402 SER A N 1
ATOM 3244 C CA . SER A 1 402 ? 2.220 -5.019 -25.831 1.00 85.31 402 SER A CA 1
ATOM 3245 C C . SER A 1 402 ? 0.761 -4.874 -25.406 1.00 85.31 402 SER A C 1
ATOM 3247 O O . SER A 1 402 ? -0.116 -4.743 -26.257 1.00 85.31 402 SER A O 1
ATOM 3249 N N . ARG A 1 403 ? 0.489 -4.774 -24.095 1.00 80.25 403 ARG A N 1
ATOM 3250 C CA . ARG A 1 403 ? -0.877 -4.554 -23.588 1.00 80.25 403 ARG A CA 1
ATOM 3251 C C . ARG A 1 403 ? -1.498 -3.263 -24.124 1.00 80.25 403 ARG A C 1
ATOM 3253 O O . ARG A 1 403 ? -2.684 -3.260 -24.447 1.00 80.25 403 ARG A O 1
ATOM 3260 N N . ILE A 1 404 ? -0.724 -2.178 -24.208 1.00 79.00 404 ILE A N 1
ATOM 3261 C CA . ILE A 1 404 ? -1.200 -0.889 -24.735 1.00 79.00 404 ILE A CA 1
ATOM 3262 C C . ILE A 1 404 ? -1.480 -0.988 -26.239 1.00 79.00 404 ILE A C 1
ATOM 3264 O O . ILE A 1 404 ? -2.530 -0.524 -26.685 1.00 79.00 404 ILE A O 1
ATOM 3268 N N . ALA A 1 405 ? -0.572 -1.599 -27.004 1.00 82.62 405 ALA A N 1
ATOM 3269 C CA . ALA A 1 405 ? -0.699 -1.755 -28.451 1.00 82.62 405 ALA A CA 1
ATOM 3270 C C . ALA A 1 405 ? -1.898 -2.638 -28.836 1.00 82.62 405 ALA A C 1
ATOM 3272 O O . ALA A 1 405 ? -2.670 -2.275 -29.719 1.00 82.62 405 ALA A O 1
ATOM 3273 N N . GLU A 1 406 ? -2.099 -3.762 -28.143 1.00 79.19 406 GLU A N 1
ATOM 3274 C CA . GLU A 1 406 ? -3.192 -4.705 -28.416 1.00 79.19 406 GLU A CA 1
ATOM 3275 C C . GLU A 1 406 ? -4.565 -4.148 -28.041 1.00 79.19 406 GLU A C 1
ATOM 3277 O O . GLU A 1 406 ? -5.537 -4.316 -28.776 1.00 79.19 406 GLU A O 1
ATOM 3282 N N . ARG A 1 407 ? -4.668 -3.494 -26.879 1.00 72.31 407 ARG A N 1
ATOM 3283 C CA . ARG A 1 407 ? -5.961 -3.036 -26.350 1.00 72.31 407 ARG A CA 1
ATOM 3284 C C . ARG A 1 407 ? -6.338 -1.642 -26.836 1.00 72.31 407 ARG A C 1
ATOM 3286 O O . ARG A 1 407 ? -7.451 -1.204 -26.561 1.00 72.31 407 ARG A O 1
ATOM 3293 N N . GLY A 1 408 ? -5.419 -0.925 -27.492 1.00 62.53 408 GLY A N 1
ATOM 3294 C CA . GLY A 1 408 ? -5.600 0.455 -27.960 1.00 62.53 408 GLY A CA 1
ATOM 3295 C C . GLY A 1 408 ? -5.892 1.467 -26.846 1.00 62.53 408 GLY A C 1
ATOM 3296 O O . GLY A 1 408 ? -6.194 2.627 -27.116 1.00 62.53 408 GLY A O 1
ATOM 3297 N N . VAL A 1 409 ? -5.842 1.036 -25.585 1.00 55.12 409 VAL A N 1
ATOM 3298 C CA . VAL A 1 409 ? -6.314 1.784 -24.428 1.00 55.12 409 VAL A CA 1
ATOM 3299 C C . VAL A 1 409 ? -5.402 1.449 -23.255 1.00 55.12 409 VAL A C 1
ATOM 3301 O O . VAL A 1 409 ? -5.245 0.285 -22.887 1.00 55.12 409 VAL A O 1
ATOM 3304 N N . PHE A 1 410 ? -4.846 2.482 -22.617 1.00 59.09 410 PHE A N 1
ATOM 3305 C CA . PHE A 1 410 ? -4.395 2.384 -21.229 1.00 59.09 410 PHE A CA 1
ATOM 3306 C C . PHE A 1 410 ? -5.576 1.895 -20.392 1.00 59.09 410 PHE A C 1
ATOM 3308 O O . PHE A 1 410 ? -6.501 2.670 -20.128 1.00 59.09 410 PHE A O 1
ATOM 3315 N N . SER A 1 411 ? -5.578 0.607 -20.037 1.00 49.97 411 SER A N 1
ATOM 3316 C CA . SER A 1 411 ? -6.651 0.000 -19.241 1.00 49.97 411 SER A CA 1
ATOM 3317 C C . SER A 1 411 ? -6.728 0.602 -17.842 1.00 49.97 411 SER A C 1
ATOM 3319 O O . SER A 1 411 ? -7.761 0.513 -17.190 1.00 49.97 411 SER A O 1
ATOM 3321 N N . GLN A 1 412 ? -5.644 1.232 -17.390 1.00 55.03 412 GLN A N 1
ATOM 3322 C CA . GLN A 1 412 ? -5.624 2.039 -16.186 1.00 55.03 412 GLN A CA 1
ATOM 3323 C C . GLN A 1 412 ? -5.926 3.486 -16.573 1.00 55.03 412 GLN A C 1
ATOM 3325 O O . GLN A 1 412 ? -5.295 4.060 -17.465 1.00 55.03 412 GLN A O 1
ATOM 3330 N N . GLN A 1 413 ? -6.924 4.080 -15.922 1.00 54.59 413 GLN A N 1
ATOM 3331 C CA . GLN A 1 413 ? -6.945 5.529 -15.830 1.00 54.59 413 GLN A CA 1
ATOM 3332 C C . GLN A 1 413 ? -5.624 5.910 -15.159 1.00 54.59 413 GLN A C 1
ATOM 3334 O O . GLN A 1 413 ? -5.230 5.304 -14.161 1.00 54.59 413 GLN A O 1
ATOM 3339 N N . VAL A 1 414 ? -4.873 6.807 -15.787 1.00 60.00 414 VAL A N 1
ATOM 3340 C CA . VAL A 1 414 ? -3.696 7.373 -15.151 1.00 60.00 414 VAL A CA 1
ATOM 3341 C C . VAL A 1 414 ? -3.871 8.867 -15.181 1.00 60.00 414 VAL A C 1
ATOM 3343 O O . VAL A 1 414 ? -3.727 9.516 -16.218 1.00 60.00 414 VAL A O 1
ATOM 3346 N N . ALA A 1 415 ? -4.285 9.388 -14.037 1.00 64.50 415 ALA A N 1
ATOM 3347 C CA . ALA A 1 415 ? -4.270 10.808 -13.795 1.00 64.50 415 ALA A CA 1
ATOM 3348 C C . ALA A 1 415 ? -2.818 11.219 -13.565 1.00 64.50 415 ALA A C 1
ATOM 3350 O O . ALA A 1 415 ? -2.149 10.703 -12.683 1.00 64.50 415 ALA A O 1
ATOM 3351 N N . THR A 1 416 ? -2.318 12.145 -14.363 1.00 73.94 416 THR A N 1
ATOM 3352 C CA . THR A 1 416 ? -1.080 12.857 -14.055 1.00 73.94 416 THR A CA 1
ATOM 3353 C C . THR A 1 416 ? -1.271 14.309 -14.443 1.00 73.94 416 THR A C 1
ATOM 3355 O O . THR A 1 416 ? -2.092 14.624 -15.312 1.00 73.94 416 THR A O 1
ATOM 3358 N N . CYS A 1 417 ? -0.529 15.202 -13.801 1.00 77.75 417 CYS A N 1
ATOM 3359 C CA . CYS A 1 417 ? -0.523 16.599 -14.193 1.00 77.75 417 CYS A CA 1
ATOM 3360 C C . CYS A 1 417 ? 0.074 16.737 -15.593 1.00 77.75 417 CYS A C 1
ATOM 3362 O O . CYS A 1 417 ? 1.135 16.200 -15.904 1.00 77.75 417 CYS A O 1
ATOM 3364 N N . THR A 1 418 ? -0.647 17.429 -16.468 1.00 75.44 418 THR A N 1
ATOM 3365 C CA . THR A 1 418 ? -0.231 17.652 -17.853 1.00 75.44 418 THR A CA 1
ATOM 3366 C C . THR A 1 418 ? 0.483 18.983 -17.955 1.00 75.44 418 THR A C 1
ATOM 3368 O O . THR A 1 418 ? -0.022 19.971 -17.423 1.00 75.44 418 THR A O 1
ATOM 3371 N N . TYR A 1 419 ? 1.587 19.064 -18.691 1.00 69.62 419 TYR A N 1
ATOM 3372 C CA . TYR A 1 419 ? 2.233 20.347 -18.981 1.00 69.62 419 TYR A CA 1
ATOM 3373 C C . TYR A 1 419 ? 1.227 21.357 -19.593 1.00 69.62 419 TYR A C 1
ATOM 3375 O O . TYR A 1 419 ? 0.444 20.948 -20.458 1.00 69.62 419 TYR A O 1
ATOM 3383 N N . PRO A 1 420 ? 1.199 22.643 -19.174 1.00 67.25 420 PRO A N 1
ATOM 3384 C CA . PRO A 1 420 ? 2.150 23.354 -18.305 1.00 67.25 420 PRO A CA 1
ATOM 3385 C C . PRO A 1 420 ? 1.757 23.361 -16.817 1.00 67.25 420 PRO A C 1
ATOM 3387 O O . PRO A 1 420 ? 1.988 24.333 -16.101 1.00 67.25 420 PRO A O 1
ATOM 3390 N N . SER A 1 421 ? 1.104 22.299 -16.340 1.00 73.31 421 SER A N 1
ATOM 3391 C CA . SER A 1 421 ? 0.904 22.085 -14.909 1.00 73.31 421 SER A CA 1
ATOM 3392 C C . SER A 1 421 ? 1.970 21.161 -14.338 1.00 73.31 421 SER A C 1
ATOM 3394 O O . SER A 1 421 ? 2.311 20.138 -14.936 1.00 73.31 421 SER A O 1
ATOM 3396 N N . THR A 1 422 ? 2.486 21.525 -13.170 1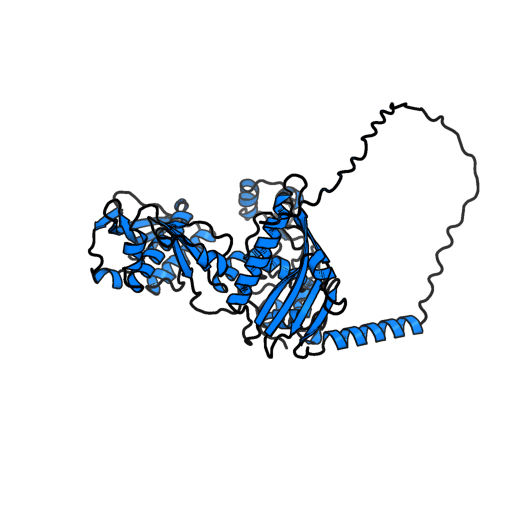.00 76.56 422 THR A N 1
ATOM 3397 C CA . THR A 1 422 ? 3.406 20.700 -12.394 1.00 76.56 422 THR A CA 1
ATOM 3398 C C . THR A 1 422 ? 2.636 19.941 -11.327 1.00 76.56 422 THR A C 1
ATOM 3400 O O . THR A 1 422 ? 1.653 20.437 -10.763 1.00 76.56 422 THR A O 1
ATOM 3403 N N . HIS A 1 423 ? 3.073 18.707 -11.076 1.00 76.25 423 HIS A N 1
ATOM 3404 C CA . HIS A 1 423 ? 2.597 17.950 -9.933 1.00 76.25 423 HIS A CA 1
ATOM 3405 C C . HIS A 1 423 ? 3.063 18.657 -8.666 1.00 76.25 423 HIS A C 1
ATOM 3407 O O . HIS A 1 423 ? 4.260 18.796 -8.419 1.00 76.25 423 HIS A O 1
ATOM 3413 N N . VAL A 1 424 ? 2.100 19.114 -7.877 1.00 69.50 424 VAL A N 1
ATOM 3414 C CA . VAL A 1 424 ? 2.349 19.499 -6.498 1.00 69.50 424 VAL A CA 1
ATOM 3415 C C . VAL A 1 424 ? 2.068 18.255 -5.691 1.00 69.50 424 VAL A C 1
ATOM 3417 O O . VAL A 1 424 ? 0.921 17.811 -5.654 1.00 69.50 424 VAL A O 1
ATOM 3420 N N . GLU A 1 425 ? 3.114 17.695 -5.088 1.00 60.69 425 GLU A N 1
ATOM 3421 C CA . GLU A 1 425 ? 2.996 16.528 -4.224 1.00 60.69 425 GLU A CA 1
ATOM 3422 C C . GLU A 1 425 ? 1.913 16.801 -3.179 1.00 60.69 425 GLU A C 1
ATOM 3424 O O . GLU A 1 425 ? 2.064 17.624 -2.271 1.00 60.69 425 GLU A O 1
ATOM 3429 N N . MET A 1 426 ? 0.760 16.160 -3.361 1.00 59.25 426 MET A N 1
ATOM 3430 C CA . MET A 1 426 ? -0.246 16.132 -2.323 1.00 59.25 426 MET A CA 1
ATOM 3431 C C . MET A 1 426 ? 0.197 15.045 -1.385 1.00 59.25 426 MET A C 1
ATOM 3433 O O . MET A 1 426 ? -0.004 13.866 -1.663 1.00 59.25 426 MET A O 1
ATOM 3437 N N . ASN A 1 427 ? 0.779 15.451 -0.263 1.00 50.72 427 ASN A N 1
ATOM 3438 C CA . ASN A 1 427 ? 1.013 14.487 0.790 1.00 50.72 427 ASN A CA 1
ATOM 3439 C C . ASN A 1 427 ? -0.299 13.819 1.198 1.00 50.72 427 ASN A C 1
ATOM 3441 O O . ASN A 1 427 ? -0.218 12.653 1.544 1.00 50.72 427 ASN A O 1
ATOM 3445 N N . ASN A 1 428 ? -1.460 14.495 1.058 1.00 52.81 428 ASN A N 1
ATOM 3446 C CA . ASN A 1 428 ? -2.800 13.944 1.271 1.00 52.81 428 ASN A CA 1
ATOM 3447 C C . ASN A 1 428 ? -3.929 14.809 0.676 1.00 52.81 428 ASN A C 1
ATOM 3449 O O . ASN A 1 428 ? -3.782 16.023 0.535 1.00 52.81 428 ASN A O 1
ATOM 3453 N N . VAL A 1 429 ? -5.079 14.194 0.363 1.00 57.62 429 VAL A N 1
ATOM 3454 C CA . VAL A 1 429 ? -6.288 14.888 -0.130 1.00 57.62 429 VAL A CA 1
ATOM 3455 C C . VAL A 1 429 ? -7.411 14.743 0.877 1.00 57.62 429 VAL A C 1
ATOM 3457 O O . VAL A 1 429 ? -8.186 13.789 0.851 1.00 57.62 429 VAL A O 1
ATOM 3460 N N . SER A 1 430 ? -7.499 15.697 1.796 1.00 59.69 430 SER A N 1
ATOM 3461 C CA . SER A 1 430 ? -8.678 15.870 2.641 1.00 59.69 430 SER A CA 1
ATOM 3462 C C . SER A 1 430 ? -9.744 16.706 1.917 1.00 59.69 430 SER A C 1
ATOM 3464 O O . SER A 1 430 ? -9.437 17.488 1.012 1.00 59.69 430 SER A O 1
ATOM 3466 N N . ALA A 1 431 ? -11.005 16.600 2.345 1.00 56.06 431 ALA A N 1
ATOM 3467 C CA . ALA A 1 431 ? -12.071 17.497 1.883 1.00 56.06 431 ALA A CA 1
ATOM 3468 C C . ALA A 1 431 ? -11.729 18.982 2.128 1.00 56.06 431 ALA A C 1
ATOM 3470 O O . ALA A 1 431 ? -12.106 19.853 1.348 1.00 56.06 431 ALA A O 1
ATOM 3471 N N . GLU A 1 432 ? -10.957 19.266 3.176 1.00 57.16 432 GLU A N 1
ATOM 3472 C CA . GLU A 1 432 ? -10.460 20.605 3.495 1.00 57.16 432 GLU A CA 1
ATOM 3473 C C . GLU A 1 432 ? -9.368 21.053 2.515 1.00 57.16 432 GLU A C 1
ATOM 3475 O O . GLU A 1 432 ? -9.392 22.196 2.065 1.00 57.16 432 GLU A O 1
ATOM 3480 N N . SER A 1 433 ? -8.465 20.154 2.104 1.00 62.72 433 SER A N 1
ATOM 3481 C CA . SER A 1 433 ? -7.438 20.450 1.094 1.00 62.72 433 SER A CA 1
ATOM 3482 C C . SER A 1 433 ? -8.040 20.745 -0.286 1.00 62.72 433 SER A C 1
ATOM 3484 O O . SER A 1 433 ? -7.552 21.623 -0.996 1.00 62.72 433 SER A O 1
ATOM 3486 N N . LEU A 1 434 ? -9.160 20.093 -0.630 1.00 61.12 434 LEU A N 1
ATOM 3487 C CA . LEU A 1 434 ? -9.962 20.424 -1.814 1.00 61.12 434 LEU A CA 1
ATOM 3488 C C . LEU A 1 434 ? -10.527 21.854 -1.730 1.00 61.12 434 LEU A C 1
ATOM 3490 O O . LEU A 1 434 ? -10.609 22.541 -2.745 1.00 61.12 434 LEU A O 1
ATOM 3494 N N . GLY A 1 435 ? -10.874 22.322 -0.526 1.00 59.22 435 GLY A N 1
ATOM 3495 C CA . GLY A 1 435 ? -11.354 23.684 -0.274 1.00 59.22 435 GLY A CA 1
ATOM 3496 C C . GLY A 1 435 ? -10.265 24.766 -0.277 1.00 59.22 435 GLY A C 1
ATOM 3497 O O . GLY A 1 435 ? -10.594 25.947 -0.360 1.00 59.22 435 GLY A O 1
ATOM 3498 N N . GLN A 1 436 ? -8.985 24.386 -0.204 1.00 61.44 436 GLN A N 1
ATOM 3499 C CA . GLN A 1 436 ? -7.834 25.303 -0.219 1.00 61.44 436 GLN A CA 1
ATOM 3500 C C . GLN A 1 436 ? -7.229 25.518 -1.612 1.00 61.44 436 GLN A C 1
ATOM 3502 O O . GLN A 1 436 ? -6.246 26.250 -1.746 1.00 61.44 436 GLN A O 1
ATOM 3507 N N . LEU A 1 437 ? -7.777 24.886 -2.652 1.00 64.69 437 LEU A N 1
ATOM 3508 C CA . LEU A 1 437 ? -7.300 25.093 -4.015 1.00 64.69 437 LEU A CA 1
ATOM 3509 C C . LEU A 1 437 ? -7.416 26.567 -4.394 1.00 64.69 437 LEU A C 1
ATOM 3511 O O . LEU A 1 437 ? -8.463 27.178 -4.188 1.00 64.69 437 LEU A O 1
ATOM 3515 N N . ASN A 1 438 ? -6.368 27.124 -5.004 1.00 71.19 438 ASN A N 1
ATOM 3516 C CA . ASN A 1 438 ? -6.526 28.374 -5.735 1.00 71.19 438 ASN A CA 1
ATOM 3517 C C . ASN A 1 438 ? -7.211 28.048 -7.073 1.00 71.19 438 ASN A C 1
ATOM 3519 O O . ASN A 1 438 ? -6.527 27.575 -7.983 1.00 71.19 438 ASN A O 1
ATOM 3523 N N . PRO A 1 439 ? -8.517 28.324 -7.249 1.00 68.06 439 PRO A N 1
ATOM 3524 C CA . PRO A 1 439 ? -9.248 27.902 -8.442 1.00 68.06 439 PRO A CA 1
ATOM 3525 C C . PRO A 1 439 ? -8.750 28.584 -9.725 1.00 68.06 439 PRO A C 1
ATOM 3527 O O . PRO A 1 439 ? -9.127 28.178 -10.821 1.00 68.06 439 PRO A O 1
ATOM 3530 N N . GLN A 1 440 ? -7.920 29.627 -9.606 1.00 70.56 440 GLN A N 1
ATOM 3531 C CA . GLN A 1 440 ? -7.338 30.325 -10.749 1.00 70.56 440 GLN A CA 1
ATOM 3532 C C . GLN A 1 440 ? -6.193 29.519 -11.380 1.00 70.56 440 GLN A C 1
ATOM 3534 O O . GLN A 1 440 ? -6.103 29.470 -12.606 1.00 70.56 440 GLN A O 1
ATOM 3539 N N . ASN A 1 441 ? -5.367 28.846 -10.563 1.00 81.50 441 ASN A N 1
ATOM 3540 C CA . ASN A 1 441 ? -4.117 28.213 -11.010 1.00 81.50 4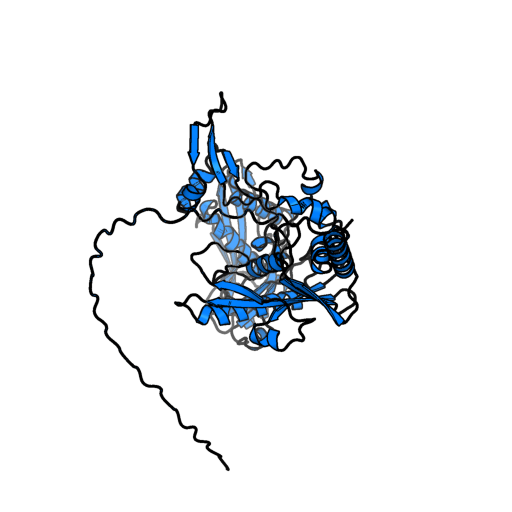41 ASN A CA 1
ATOM 3541 C C . ASN A 1 441 ? -3.921 26.764 -10.536 1.00 81.50 441 ASN A C 1
ATOM 3543 O O . ASN A 1 441 ? -2.943 26.136 -10.936 1.00 81.50 441 ASN A O 1
ATOM 3547 N N . GLU A 1 442 ? -4.828 26.200 -9.737 1.00 82.50 442 GLU A N 1
ATOM 3548 C CA . GLU A 1 442 ? -4.759 24.804 -9.300 1.00 82.50 442 GLU A CA 1
ATOM 3549 C C . GLU A 1 442 ? -6.028 24.001 -9.611 1.00 82.50 442 GLU A C 1
ATOM 3551 O O . GLU A 1 442 ? -7.149 24.494 -9.493 1.00 82.50 442 GLU A O 1
ATOM 3556 N N . PHE A 1 443 ? -5.847 22.734 -9.981 1.00 80.00 443 PHE A N 1
ATOM 3557 C CA . PHE A 1 443 ? -6.931 21.767 -10.137 1.00 80.00 443 PHE A CA 1
ATOM 3558 C C . PHE A 1 443 ? -6.521 20.405 -9.580 1.00 80.00 443 PHE A C 1
ATOM 3560 O O . PHE A 1 443 ? -5.332 20.111 -9.443 1.00 80.00 443 PHE A O 1
ATOM 3567 N N . ILE A 1 444 ? -7.511 19.572 -9.257 1.00 78.31 444 ILE A N 1
ATOM 3568 C CA . ILE A 1 444 ? -7.289 18.192 -8.822 1.00 78.31 444 ILE A CA 1
ATOM 3569 C C . ILE A 1 444 ? -7.758 17.241 -9.910 1.00 78.31 444 ILE A C 1
ATOM 3571 O O . ILE A 1 444 ? -8.864 17.371 -10.437 1.00 78.31 444 ILE A O 1
ATOM 3575 N N . ILE A 1 445 ? -6.904 16.277 -10.234 1.00 75.06 445 ILE A N 1
ATOM 3576 C CA . ILE A 1 445 ? -7.276 15.128 -11.045 1.00 75.06 445 ILE A CA 1
ATOM 3577 C C . ILE A 1 445 ? -7.498 13.960 -10.098 1.00 75.06 445 ILE A C 1
ATOM 3579 O O . ILE A 1 445 ? -6.610 13.613 -9.319 1.00 75.06 445 ILE A O 1
ATOM 3583 N N . VAL A 1 446 ? -8.681 13.361 -10.181 1.00 73.12 446 VAL A N 1
ATOM 3584 C CA . VAL A 1 446 ? -8.994 12.114 -9.490 1.00 73.12 446 VAL A CA 1
ATOM 3585 C C . VAL A 1 446 ? -8.747 10.974 -10.464 1.00 73.12 446 VAL A C 1
ATOM 3587 O O . VAL A 1 446 ? -9.313 10.953 -11.557 1.00 73.12 446 VAL A O 1
ATOM 3590 N N . ASN A 1 447 ? -7.877 10.054 -10.076 1.00 70.94 447 ASN A N 1
ATOM 3591 C CA . ASN A 1 447 ? -7.718 8.776 -10.735 1.00 70.94 447 ASN A CA 1
ATOM 3592 C C . ASN A 1 447 ? -8.658 7.776 -10.078 1.00 70.94 447 ASN A C 1
ATOM 3594 O O . ASN A 1 447 ? -8.292 7.146 -9.084 1.00 70.94 447 ASN A O 1
ATOM 3598 N N . ASP A 1 448 ? -9.871 7.643 -10.599 1.00 66.06 448 ASP A N 1
ATOM 3599 C CA . ASP A 1 448 ? -10.748 6.575 -10.140 1.00 66.06 448 ASP A CA 1
ATOM 3600 C C . ASP A 1 448 ? -10.215 5.257 -10.705 1.00 66.06 448 ASP A C 1
ATOM 3602 O O . ASP A 1 448 ? -10.180 5.051 -11.921 1.00 66.06 448 ASP A O 1
ATOM 3606 N N . SER A 1 449 ? -9.765 4.357 -9.824 1.00 61.16 449 SER A N 1
ATOM 3607 C CA . SER A 1 449 ? -9.304 3.040 -10.260 1.00 61.16 449 SER A CA 1
ATOM 3608 C C . SER A 1 449 ? -10.465 2.328 -10.981 1.00 61.16 449 SER A C 1
ATOM 3610 O O . SER A 1 449 ? -11.519 2.118 -10.372 1.00 61.16 449 SER A O 1
ATOM 3612 N N . PRO A 1 450 ? -10.331 1.990 -12.283 1.00 49.62 450 PRO A N 1
ATOM 3613 C CA . PRO A 1 450 ? -11.458 1.598 -13.139 1.00 49.62 450 PRO A CA 1
ATOM 3614 C C . PRO A 1 450 ? -12.075 0.230 -12.802 1.00 49.62 450 PRO A C 1
ATOM 3616 O O . PRO A 1 450 ? -13.053 -0.178 -13.424 1.00 49.62 450 PRO A O 1
ATOM 3619 N N . GLY A 1 451 ? -11.550 -0.465 -11.795 1.00 59.50 451 GLY A N 1
ATOM 3620 C CA . GLY A 1 451 ? -12.220 -1.562 -11.115 1.00 59.50 451 GLY A CA 1
ATOM 3621 C C . GLY A 1 451 ? -11.911 -1.442 -9.632 1.00 59.50 451 GLY A C 1
ATOM 3622 O O . GLY A 1 451 ? -10.743 -1.339 -9.265 1.00 59.50 451 GLY A O 1
ATOM 3623 N N . ARG A 1 452 ? -12.935 -1.437 -8.772 1.00 68.44 452 ARG A N 1
ATOM 3624 C CA . ARG A 1 452 ? -12.738 -1.547 -7.321 1.00 68.44 452 ARG A CA 1
ATOM 3625 C C . ARG A 1 452 ? -12.241 -2.958 -7.015 1.00 68.44 452 ARG A C 1
ATOM 3627 O O . ARG A 1 452 ? -13.031 -3.820 -6.652 1.00 68.44 452 ARG A O 1
ATOM 3634 N N . ILE A 1 453 ? -10.953 -3.202 -7.239 1.00 88.00 453 ILE A N 1
ATOM 3635 C CA . ILE A 1 453 ? -10.279 -4.385 -6.716 1.00 88.00 453 ILE A CA 1
ATOM 3636 C C . ILE A 1 453 ? -10.370 -4.264 -5.195 1.00 88.00 453 ILE A C 1
ATOM 3638 O O . ILE A 1 453 ? -9.972 -3.219 -4.664 1.00 88.00 453 ILE A O 1
ATOM 3642 N N . PRO A 1 454 ? -10.912 -5.268 -4.493 1.00 92.44 454 PRO A N 1
ATOM 3643 C CA . PRO A 1 454 ? -10.980 -5.206 -3.047 1.00 92.44 454 PRO A CA 1
ATOM 3644 C C . PRO A 1 454 ? -9.590 -5.050 -2.442 1.00 92.44 454 PRO A C 1
ATOM 3646 O O . PRO A 1 454 ? -8.625 -5.697 -2.851 1.00 92.44 454 PRO A O 1
ATOM 3649 N N . MET A 1 455 ? -9.486 -4.125 -1.491 1.00 93.75 455 MET A N 1
ATOM 3650 C CA . MET A 1 455 ? -8.229 -3.834 -0.809 1.00 93.75 455 MET A CA 1
ATOM 3651 C C . MET A 1 455 ? -7.808 -5.004 0.077 1.00 93.75 455 MET A C 1
ATOM 3653 O O . MET A 1 455 ? -6.618 -5.302 0.208 1.00 93.75 455 MET A O 1
ATOM 3657 N N . PHE A 1 456 ? -8.792 -5.654 0.694 1.00 96.19 456 PHE A N 1
ATOM 3658 C CA . PHE A 1 456 ? -8.577 -6.755 1.610 1.00 96.19 456 PHE A CA 1
ATOM 3659 C C . PHE A 1 456 ? -9.024 -8.075 1.000 1.00 96.19 456 PHE A C 1
ATOM 3661 O O . PHE A 1 456 ? -9.887 -8.135 0.130 1.00 96.19 456 PHE A O 1
ATOM 3668 N N . ARG A 1 457 ? -8.434 -9.152 1.504 1.00 95.88 457 ARG A N 1
ATOM 3669 C CA . ARG A 1 457 ? -8.846 -10.521 1.211 1.00 95.88 457 ARG A CA 1
ATOM 3670 C C . ARG A 1 457 ? -9.778 -11.006 2.309 1.00 95.88 457 ARG A C 1
ATOM 3672 O O . ARG A 1 457 ? -9.703 -10.520 3.441 1.00 95.88 457 ARG A O 1
ATOM 3679 N N . ASN A 1 458 ? -10.639 -11.971 2.001 1.00 96.94 458 ASN A N 1
ATOM 3680 C CA . ASN A 1 458 ? -11.673 -12.412 2.939 1.00 96.94 458 ASN A CA 1
ATOM 3681 C C . ASN A 1 458 ? -11.073 -12.933 4.254 1.00 96.94 458 ASN A C 1
ATOM 3683 O O . ASN A 1 458 ? -11.559 -12.581 5.333 1.00 96.94 458 ASN A O 1
ATOM 3687 N N . ALA A 1 459 ? -9.983 -13.703 4.180 1.00 96.75 459 ALA A N 1
ATOM 3688 C CA . ALA A 1 459 ? -9.289 -14.195 5.366 1.00 96.75 459 ALA A CA 1
ATOM 3689 C C . ALA A 1 459 ? -8.639 -13.071 6.188 1.00 96.75 459 ALA A C 1
ATOM 3691 O O . ALA A 1 459 ? -8.584 -13.168 7.413 1.00 96.75 459 ALA A O 1
ATOM 3692 N N . TYR A 1 460 ? -8.191 -11.981 5.550 1.00 97.00 460 TYR A N 1
ATOM 3693 C CA . TYR A 1 460 ? -7.650 -10.830 6.276 1.00 97.00 460 TYR A CA 1
ATOM 3694 C C . TYR A 1 460 ? -8.732 -10.196 7.135 1.00 97.00 460 TYR A C 1
ATOM 3696 O O . TYR A 1 460 ? -8.532 -10.000 8.329 1.00 97.00 460 TYR A O 1
ATOM 3704 N N . VAL A 1 461 ? -9.892 -9.914 6.539 1.00 97.75 461 VAL A N 1
ATOM 3705 C CA . VAL A 1 461 ? -11.006 -9.290 7.254 1.00 97.75 461 VAL A CA 1
ATOM 3706 C C . VAL A 1 461 ? -11.543 -10.220 8.346 1.00 97.75 461 VAL A C 1
ATOM 3708 O O . VAL A 1 461 ? -11.818 -9.749 9.447 1.00 97.75 461 VAL A O 1
ATOM 3711 N N . GLU A 1 462 ? -11.604 -11.537 8.116 1.00 97.31 462 GLU A N 1
ATOM 3712 C CA . GLU A 1 462 ? -11.905 -12.508 9.184 1.00 97.31 462 GLU A CA 1
ATOM 3713 C C . GLU A 1 462 ? -10.901 -12.414 10.341 1.00 97.31 462 GLU A C 1
ATOM 3715 O O . GLU A 1 462 ? -11.305 -12.280 11.496 1.00 97.31 462 GLU A O 1
ATOM 3720 N N . LYS A 1 463 ? -9.595 -12.402 10.049 1.00 95.56 463 LYS A N 1
ATOM 3721 C CA . LYS A 1 463 ? -8.541 -12.299 11.070 1.00 95.56 463 LYS A CA 1
ATOM 3722 C C . LYS A 1 463 ? -8.593 -10.980 11.849 1.00 95.56 463 LYS A C 1
ATOM 3724 O O . LYS A 1 463 ? -8.313 -10.973 13.049 1.00 95.56 463 LYS A O 1
ATOM 3729 N N . MET A 1 464 ? -8.963 -9.886 11.181 1.00 96.50 464 MET A N 1
ATOM 3730 C CA . MET A 1 464 ? -9.170 -8.568 11.789 1.00 96.50 464 MET A CA 1
ATOM 3731 C C . MET A 1 464 ? -10.418 -8.525 12.690 1.00 96.50 464 MET A C 1
ATOM 3733 O O . MET A 1 464 ? -10.408 -7.886 13.735 1.00 96.50 464 MET A O 1
ATOM 3737 N N . ILE A 1 465 ? -11.520 -9.172 12.298 1.00 97.38 465 ILE A N 1
ATOM 3738 C CA . ILE A 1 465 ? -12.774 -9.155 13.075 1.00 97.38 465 ILE A CA 1
ATOM 3739 C C . ILE A 1 465 ? -12.710 -10.125 14.253 1.00 97.38 465 ILE A C 1
ATOM 3741 O O . ILE A 1 465 ? -13.210 -9.809 15.335 1.00 97.38 465 ILE A O 1
ATOM 3745 N N . TYR A 1 466 ? -12.081 -11.284 14.063 1.00 96.12 466 TYR A N 1
ATOM 3746 C CA . TYR A 1 466 ? -11.956 -12.345 15.059 1.00 96.12 466 TYR A CA 1
ATOM 3747 C C . TYR A 1 466 ? -10.488 -12.569 15.442 1.00 96.12 466 TYR A C 1
ATOM 3749 O O . TYR A 1 466 ? -9.924 -13.643 15.191 1.00 96.12 466 TYR A O 1
ATOM 3757 N N . PRO A 1 467 ? -9.838 -11.568 16.062 1.00 91.88 467 PRO A N 1
ATOM 3758 C CA . PRO A 1 467 ? -8.470 -11.725 16.522 1.00 91.88 467 PRO A CA 1
ATOM 3759 C C . PRO A 1 467 ? -8.387 -12.935 17.448 1.00 91.88 467 PRO A C 1
ATOM 3761 O O . PRO A 1 467 ? -9.281 -13.161 18.254 1.00 91.88 467 PRO A O 1
ATOM 3764 N N . ARG A 1 468 ? -7.310 -13.717 17.333 1.00 88.88 468 ARG A N 1
ATOM 3765 C CA . ARG A 1 468 ? -7.064 -14.945 18.119 1.00 88.88 468 ARG A CA 1
ATOM 3766 C C . ARG A 1 468 ? -8.055 -16.097 17.925 1.00 88.88 468 ARG A C 1
ATOM 3768 O O . ARG A 1 468 ? -7.835 -17.157 18.503 1.00 88.88 468 ARG A O 1
ATOM 3775 N N . CYS A 1 469 ? -9.083 -15.955 17.093 1.00 92.38 469 CYS A N 1
ATOM 3776 C CA . CYS A 1 469 ? -9.972 -17.064 16.779 1.00 92.38 469 CYS A CA 1
ATOM 3777 C C . CYS A 1 469 ? -9.447 -17.872 15.587 1.00 92.38 469 CYS A C 1
ATOM 3779 O O . CYS A 1 469 ? -9.704 -17.536 14.431 1.00 92.38 469 CYS A O 1
ATOM 3781 N N . GLN A 1 470 ? -8.734 -18.965 15.855 1.00 90.56 470 GLN A N 1
ATOM 3782 C CA . GLN A 1 470 ? -8.153 -19.767 14.774 1.00 90.56 470 GLN A CA 1
ATOM 3783 C C . GLN A 1 470 ? -9.201 -20.432 13.873 1.00 90.56 470 GLN A C 1
ATOM 3785 O O . GLN A 1 470 ? -8.964 -20.624 12.686 1.00 90.56 470 GLN A O 1
ATOM 3790 N N . SER A 1 471 ? -10.379 -20.746 14.413 1.00 92.38 471 SER A N 1
ATOM 3791 C CA . SER A 1 471 ? -11.444 -21.435 13.677 1.00 92.38 471 SER A CA 1
ATOM 3792 C C . SER A 1 471 ? -12.175 -20.562 12.652 1.00 92.38 471 SER A C 1
ATOM 3794 O O . SER A 1 471 ? -12.945 -21.098 11.861 1.00 92.38 471 SER A O 1
ATOM 3796 N N . ARG A 1 472 ? -11.956 -19.239 12.646 1.00 94.44 472 ARG A N 1
ATOM 3797 C CA . ARG A 1 472 ? -12.584 -18.297 11.697 1.00 94.44 472 ARG A CA 1
ATOM 3798 C C . ARG A 1 472 ? -11.805 -18.114 10.397 1.00 94.44 472 ARG A C 1
ATOM 3800 O O . ARG A 1 472 ? -12.392 -17.730 9.395 1.00 94.44 472 ARG A O 1
ATOM 3807 N N . ALA A 1 473 ? -10.505 -18.394 10.423 1.00 94.19 473 ALA A N 1
ATOM 3808 C CA . ALA A 1 473 ? -9.641 -18.369 9.248 1.00 94.19 473 ALA A CA 1
ATOM 3809 C C . ALA A 1 473 ? -8.604 -19.511 9.328 1.00 94.19 473 ALA A C 1
ATOM 3811 O O . ALA A 1 473 ? -7.397 -19.257 9.342 1.00 94.19 473 ALA A O 1
ATOM 3812 N N . PRO A 1 474 ? -9.039 -20.782 9.423 1.00 93.94 474 PRO A N 1
ATOM 3813 C CA . PRO A 1 474 ? -8.161 -21.907 9.745 1.00 93.94 474 PRO A CA 1
ATOM 3814 C C . PRO A 1 474 ? -7.054 -22.111 8.709 1.00 93.94 474 PRO A C 1
ATOM 3816 O O . PRO A 1 474 ? -5.909 -22.362 9.085 1.00 93.94 474 PRO A O 1
ATOM 3819 N N . LYS A 1 475 ? -7.350 -21.946 7.412 1.00 95.19 475 LYS A N 1
ATOM 3820 C CA . LYS A 1 475 ? -6.329 -22.006 6.355 1.00 95.19 475 LYS A CA 1
ATOM 3821 C C . LYS A 1 475 ? -5.288 -20.899 6.506 1.00 95.19 475 LYS A C 1
ATOM 3823 O O . LYS A 1 475 ? -4.097 -21.177 6.383 1.00 95.19 475 LYS A O 1
ATOM 3828 N N . TYR A 1 476 ? -5.724 -19.682 6.828 1.00 95.00 476 TYR A N 1
ATOM 3829 C CA . TYR A 1 476 ? -4.836 -18.551 7.081 1.00 95.00 476 TYR A CA 1
ATOM 3830 C C . TYR A 1 476 ? -3.906 -18.806 8.263 1.00 95.00 476 TYR A C 1
ATOM 3832 O O . TYR A 1 476 ? -2.694 -18.636 8.135 1.00 95.00 476 TYR A O 1
ATOM 3840 N N . GLU A 1 477 ? -4.427 -19.294 9.387 1.00 93.69 477 GLU A N 1
ATOM 3841 C CA . GLU A 1 477 ? -3.589 -19.661 10.534 1.00 93.69 477 GLU A CA 1
ATOM 3842 C C . GLU A 1 477 ? -2.609 -20.785 10.189 1.00 93.69 477 GLU A C 1
ATOM 3844 O O . GLU A 1 477 ? -1.416 -20.681 10.479 1.00 93.69 477 GLU A O 1
ATOM 3849 N N . ALA A 1 478 ? -3.095 -21.834 9.521 1.00 93.88 478 ALA A N 1
ATOM 3850 C CA . ALA A 1 478 ? -2.282 -22.980 9.138 1.00 93.88 478 ALA A CA 1
ATOM 3851 C C . ALA A 1 478 ? -1.135 -22.591 8.195 1.00 93.88 478 ALA A C 1
ATOM 3853 O O . ALA A 1 478 ? -0.061 -23.181 8.274 1.00 93.88 478 ALA A O 1
ATOM 3854 N N . CYS A 1 479 ? -1.340 -21.600 7.327 1.00 93.94 479 CYS A N 1
ATOM 3855 C CA . CYS A 1 479 ? -0.313 -21.108 6.415 1.00 93.94 479 CYS A CA 1
ATOM 3856 C C . CYS A 1 479 ? 0.642 -20.101 7.069 1.00 93.94 479 CYS A C 1
ATOM 3858 O O . CYS A 1 479 ? 1.844 -20.141 6.805 1.00 93.94 479 CYS A O 1
ATOM 3860 N N . THR A 1 480 ? 0.144 -19.228 7.948 1.00 93.31 480 THR A N 1
ATOM 3861 C CA . THR A 1 480 ? 0.946 -18.143 8.544 1.00 93.31 480 THR A CA 1
ATOM 3862 C C . THR A 1 480 ? 1.720 -18.538 9.796 1.00 93.31 480 THR A C 1
ATOM 3864 O O . THR A 1 480 ? 2.678 -17.854 10.148 1.00 93.31 480 THR A O 1
ATOM 3867 N N . GLN A 1 481 ? 1.402 -19.664 10.445 1.00 91.81 481 GLN A N 1
ATOM 3868 C CA . GLN A 1 481 ? 2.203 -20.180 11.571 1.00 91.81 481 GLN A CA 1
ATOM 3869 C C . GLN A 1 481 ? 3.681 -20.438 11.209 1.00 91.81 481 GLN A C 1
ATOM 3871 O O . GLN A 1 481 ? 4.538 -20.484 12.086 1.00 91.81 481 GLN A O 1
ATOM 3876 N N . TYR A 1 482 ? 3.987 -20.567 9.915 1.00 90.12 482 TYR A N 1
ATOM 3877 C CA . TYR A 1 482 ? 5.330 -20.810 9.389 1.00 90.12 482 TYR A CA 1
ATOM 3878 C C . TYR A 1 482 ? 6.109 -19.529 9.042 1.00 90.12 482 TYR A C 1
ATOM 3880 O O . TYR A 1 482 ? 7.288 -19.590 8.693 1.00 90.12 482 TYR A O 1
ATOM 3888 N N . SER A 1 483 ? 5.476 -18.359 9.133 1.00 89.06 483 SER A N 1
ATOM 3889 C CA . SER A 1 483 ? 6.005 -17.103 8.590 1.00 89.06 483 SER A CA 1
ATOM 3890 C C . SER A 1 483 ? 7.194 -16.507 9.343 1.00 89.06 483 SER A C 1
ATOM 3892 O O . SER A 1 483 ? 7.831 -15.605 8.802 1.00 89.06 483 SER A O 1
ATOM 3894 N N . TYR A 1 484 ? 7.485 -16.987 10.556 1.00 85.25 484 TYR A N 1
ATOM 3895 C CA . TYR A 1 484 ? 8.616 -16.540 11.384 1.00 85.25 484 TYR A CA 1
ATOM 3896 C C . TYR A 1 484 ? 9.509 -17.686 11.860 1.00 85.25 484 TYR A C 1
ATOM 3898 O O . TYR A 1 484 ? 10.188 -17.582 12.885 1.00 85.25 484 TYR A O 1
ATOM 3906 N N . LEU A 1 485 ? 9.510 -18.802 11.127 1.00 82.94 485 LEU A N 1
ATOM 3907 C CA . LEU A 1 485 ? 10.473 -19.862 11.386 1.00 82.94 485 LEU A CA 1
ATOM 3908 C C . LEU A 1 485 ? 11.906 -19.394 11.094 1.00 82.94 485 LEU A C 1
ATOM 3910 O O . LEU A 1 485 ? 12.157 -18.555 10.223 1.00 82.94 485 LEU A O 1
ATOM 3914 N N . ARG A 1 486 ? 12.845 -19.948 11.868 1.00 76.38 486 ARG A N 1
ATOM 3915 C CA . ARG A 1 486 ? 14.285 -19.702 11.721 1.00 76.38 486 ARG A CA 1
ATOM 3916 C C . ARG A 1 486 ? 14.821 -20.326 10.430 1.00 76.38 486 ARG A C 1
ATOM 3918 O O . ARG A 1 486 ? 14.238 -21.282 9.924 1.00 76.38 486 ARG A O 1
ATOM 3925 N N . ALA A 1 487 ? 15.969 -19.826 9.977 1.00 65.69 487 ALA A N 1
ATOM 3926 C CA . ALA A 1 487 ? 16.778 -20.381 8.893 1.00 65.69 487 ALA A CA 1
ATOM 3927 C C . ALA A 1 487 ? 16.854 -21.905 8.963 1.00 65.69 487 ALA A C 1
ATOM 3929 O O . ALA A 1 487 ? 17.115 -22.457 10.037 1.00 65.69 487 ALA A O 1
ATOM 3930 N N . GLY A 1 488 ? 16.676 -22.573 7.824 1.00 67.00 488 GLY A N 1
ATOM 3931 C CA . GLY A 1 488 ? 16.831 -24.025 7.731 1.00 67.00 488 GLY A CA 1
ATOM 3932 C C . GLY A 1 488 ? 15.789 -24.831 8.512 1.00 67.00 488 GLY A C 1
ATOM 3933 O O . GLY A 1 488 ? 15.953 -26.041 8.664 1.00 67.00 488 GLY A O 1
ATOM 3934 N N . ALA A 1 489 ? 14.729 -24.193 9.019 1.00 78.19 489 ALA A N 1
ATOM 3935 C CA . ALA A 1 489 ? 13.583 -24.924 9.531 1.00 78.19 489 ALA A CA 1
ATOM 3936 C C . ALA A 1 489 ? 12.914 -25.705 8.395 1.00 78.19 489 ALA A C 1
ATOM 3938 O O . ALA A 1 489 ? 12.777 -25.221 7.272 1.00 78.19 489 ALA A O 1
ATOM 3939 N N . ASP A 1 490 ? 12.477 -26.920 8.708 1.00 80.94 490 ASP A N 1
ATOM 3940 C CA . ASP A 1 490 ? 11.794 -27.766 7.745 1.00 80.94 490 ASP A CA 1
ATOM 3941 C C . ASP A 1 490 ? 10.385 -27.227 7.446 1.00 80.94 490 ASP A C 1
ATOM 3943 O O . ASP A 1 490 ? 9.496 -27.235 8.304 1.00 80.94 490 ASP A O 1
ATOM 3947 N N . CYS A 1 491 ? 10.173 -26.778 6.207 1.00 85.50 491 CYS A N 1
ATOM 3948 C CA . CYS A 1 491 ? 8.868 -26.334 5.729 1.00 85.50 491 CYS A CA 1
ATOM 3949 C C . CYS A 1 491 ? 7.952 -27.500 5.307 1.00 85.50 491 CYS A C 1
ATOM 3951 O O . CYS A 1 491 ? 6.845 -27.238 4.841 1.00 85.50 491 CYS A O 1
ATOM 3953 N N . SER A 1 492 ? 8.372 -28.768 5.434 1.00 86.44 492 SER A N 1
ATOM 3954 C CA . SER A 1 492 ? 7.613 -29.946 4.972 1.00 86.44 492 SER A CA 1
ATOM 3955 C C . SER A 1 492 ? 6.235 -30.082 5.619 1.00 86.44 492 SER A C 1
ATOM 3957 O O . SER A 1 492 ? 5.311 -30.617 5.011 1.00 86.44 492 SER A O 1
ATOM 3959 N N . SER A 1 493 ? 6.080 -29.565 6.841 1.00 89.94 493 SER A N 1
ATOM 3960 C CA . SER A 1 493 ? 4.800 -29.562 7.551 1.00 89.94 493 SER A CA 1
ATOM 3961 C C . SER A 1 493 ? 3.837 -28.473 7.068 1.00 89.94 493 SER A C 1
ATOM 3963 O O . SER A 1 493 ? 2.652 -28.530 7.396 1.00 89.94 493 SER A O 1
ATOM 3965 N N . ARG A 1 494 ? 4.306 -27.507 6.263 1.00 93.06 494 ARG A N 1
ATOM 3966 C CA . ARG A 1 494 ? 3.448 -26.467 5.696 1.00 93.06 494 ARG A CA 1
ATOM 3967 C C . ARG A 1 494 ? 2.478 -27.088 4.687 1.00 93.06 494 ARG A C 1
ATOM 3969 O O . ARG A 1 494 ? 2.932 -27.723 3.733 1.00 93.06 494 ARG A O 1
ATOM 3976 N N . PRO A 1 495 ? 1.159 -26.868 4.830 1.00 94.31 495 PRO A N 1
ATOM 3977 C CA . PRO A 1 495 ? 0.194 -27.407 3.885 1.00 94.31 495 PRO A CA 1
ATOM 3978 C C . PRO A 1 495 ? 0.487 -26.978 2.443 1.00 94.31 495 PRO A C 1
ATOM 3980 O O . PRO A 1 495 ? 0.801 -25.818 2.173 1.00 94.31 495 PRO A O 1
ATOM 3983 N N . SER A 1 496 ? 0.337 -27.902 1.492 1.00 92.56 496 SER A N 1
ATOM 3984 C CA . SER A 1 496 ? 0.635 -27.646 0.075 1.00 92.56 496 SER A CA 1
ATOM 3985 C C . SER A 1 496 ? -0.243 -26.550 -0.541 1.00 92.56 496 SER A C 1
ATOM 3987 O O . SER A 1 496 ? 0.197 -25.844 -1.447 1.00 92.56 496 SER A O 1
ATOM 3989 N N . TYR A 1 497 ? -1.459 -26.347 -0.022 1.00 93.19 497 TYR A N 1
ATOM 3990 C CA . TYR A 1 497 ? -2.355 -25.278 -0.473 1.00 93.19 497 TYR A CA 1
ATOM 3991 C C . TYR A 1 497 ? -1.868 -23.866 -0.102 1.00 93.19 497 TYR A C 1
ATOM 3993 O O . TYR A 1 497 ? -2.368 -22.893 -0.658 1.00 93.19 497 TYR A O 1
ATOM 4001 N N . CYS A 1 498 ? -0.870 -23.724 0.779 1.00 93.62 498 CYS A N 1
ATOM 4002 C CA . CYS A 1 498 ? -0.306 -22.423 1.154 1.00 93.62 498 CYS A CA 1
ATOM 4003 C C . CYS A 1 498 ? 0.500 -21.741 0.034 1.00 93.62 498 CYS A C 1
ATOM 4005 O O . CYS A 1 498 ? 0.918 -20.596 0.200 1.00 93.62 498 CYS A O 1
ATOM 4007 N N . GLY A 1 499 ? 0.736 -22.432 -1.088 1.00 89.25 499 GLY A N 1
ATOM 4008 C CA . GLY A 1 499 ? 1.398 -21.881 -2.276 1.00 89.25 499 GLY A CA 1
ATOM 4009 C C . GLY A 1 499 ? 0.462 -21.220 -3.295 1.00 89.25 499 GLY A C 1
ATOM 4010 O O . GLY A 1 499 ? 0.932 -20.762 -4.328 1.00 89.25 499 GLY A O 1
ATOM 4011 N N . ASN A 1 500 ? -0.853 -21.188 -3.062 1.00 90.44 500 ASN A N 1
ATOM 4012 C CA . ASN A 1 500 ? -1.818 -20.531 -3.953 1.00 90.44 500 ASN A CA 1
ATOM 4013 C C . ASN A 1 500 ? -2.768 -19.622 -3.157 1.00 90.44 500 ASN A C 1
ATOM 4015 O O . ASN A 1 500 ? -2.777 -19.670 -1.934 1.00 90.44 500 ASN A O 1
ATOM 4019 N N . SER A 1 501 ? -3.579 -18.790 -3.817 1.00 90.50 501 SER A N 1
ATOM 4020 C CA . SER A 1 501 ? -4.424 -17.808 -3.114 1.00 90.50 501 SER A CA 1
ATOM 4021 C C . SER A 1 501 ? -5.622 -18.403 -2.361 1.00 90.50 501 SER A C 1
ATOM 4023 O O . SER A 1 501 ? -6.298 -17.682 -1.635 1.00 90.50 501 SER A O 1
ATOM 4025 N N . SER A 1 502 ? -5.892 -19.710 -2.450 1.00 90.19 502 SER A N 1
ATOM 4026 C CA . SER A 1 502 ? -7.084 -20.288 -1.811 1.00 90.19 502 SER A CA 1
ATOM 4027 C C . SER A 1 502 ? -7.139 -20.048 -0.300 1.00 90.19 502 SER A C 1
ATOM 4029 O O . SER A 1 502 ? -8.222 -19.837 0.222 1.00 90.19 502 SER A O 1
ATOM 4031 N N . TRP A 1 503 ? -6.007 -20.002 0.410 1.00 92.62 503 TRP A N 1
ATOM 4032 C CA . TRP A 1 503 ? -5.997 -19.799 1.866 1.00 92.62 503 TRP A CA 1
ATOM 4033 C C . TRP A 1 503 ? -6.290 -18.363 2.322 1.00 92.62 503 TRP A C 1
ATOM 4035 O O . TRP A 1 503 ? -6.548 -18.157 3.509 1.00 92.62 503 TRP A O 1
ATOM 4045 N N . ILE A 1 504 ? -6.232 -17.382 1.413 1.00 94.31 504 ILE A N 1
ATOM 4046 C CA . ILE A 1 504 ? -6.603 -15.986 1.697 1.00 94.31 504 ILE A CA 1
ATOM 4047 C C . ILE A 1 504 ? -7.994 -15.619 1.160 1.00 94.31 504 ILE A C 1
ATOM 4049 O O . ILE A 1 504 ? -8.660 -14.748 1.727 1.00 94.31 504 ILE A O 1
ATOM 4053 N N . ASP A 1 505 ? -8.425 -16.266 0.075 1.00 91.81 505 ASP A N 1
ATOM 4054 C CA . ASP A 1 505 ? -9.702 -15.997 -0.588 1.00 91.81 505 ASP A CA 1
ATOM 4055 C C . ASP A 1 505 ? -10.841 -16.823 0.043 1.00 91.81 505 ASP A C 1
ATOM 4057 O O . ASP A 1 505 ? -11.967 -16.331 0.171 1.00 91.81 505 ASP A O 1
ATOM 4061 N N . ASP A 1 506 ? -10.542 -18.054 0.479 1.00 87.81 506 ASP A N 1
ATOM 4062 C CA . ASP A 1 506 ? -11.466 -18.967 1.154 1.00 87.81 506 ASP A CA 1
ATOM 4063 C C . ASP A 1 506 ? -11.249 -18.943 2.672 1.00 87.81 506 ASP A C 1
ATOM 4065 O O . ASP A 1 506 ? -10.158 -19.214 3.179 1.00 87.81 506 ASP A O 1
ATOM 4069 N N . ILE A 1 507 ? -12.315 -18.615 3.398 1.00 84.50 507 ILE A N 1
ATOM 4070 C CA . ILE A 1 507 ? -12.314 -18.538 4.862 1.00 84.50 507 ILE A CA 1
ATOM 4071 C C . ILE A 1 507 ? -12.559 -19.901 5.528 1.00 84.50 507 ILE A C 1
ATOM 4073 O O . ILE A 1 507 ? -12.466 -19.981 6.751 1.00 84.50 507 ILE A O 1
ATOM 4077 N N . GLN A 1 508 ? -12.887 -20.951 4.759 1.00 75.50 508 GLN A N 1
ATOM 4078 C CA . GLN A 1 508 ? -13.176 -22.299 5.271 1.00 75.50 508 GLN A CA 1
ATOM 4079 C C . GLN A 1 508 ? -11.965 -23.223 5.292 1.00 75.50 508 GLN A C 1
ATOM 4081 O O . GLN A 1 508 ? -11.172 -23.213 4.323 1.00 75.50 508 GLN A O 1
#

Radius of gyration: 30.13 Å; chains: 1; bounding box: 68×80×91 Å

Sequence (508 aa):
MKLLVMVFLVYSPLVFSFGGRSRKQETPERSFETESRIQCVNPIREQSSPAISSLANNLQEVQSHEACRPLEIGETRVTEGQALNGVAQNYSITKTGSNRFEAGFTLNFIPNEQNPQAKPNMENKVRECFQGMRNVGASDDMGRIVDFKMYTPAEARSLPENIRPPTVDITLNDDMEPNAGNYKSNFDCATIVHEVMHLMGLHDEYHNMRRADLVKRDPVTNQELERIDYVTVSRMNNEERTALLENDDYERIYHYNDCRAIIDAQTLMKNHRSFFPQTMPQFFRCKCENEGCISKFMSLPAEKRNLIQKSQFLLTSIDNFREYCSVSESNITSRFISINDDSVRDNQTITNLSFQGDQFSFTNTDFGFSEPDIRFKRTRRQYQCRCTEGETDCDVLRQTLSRIAERGVFSQQVATCTYPSTHVEMNNVSAESLGQLNPQNEFIIVNDSPGRIPMFRNAYVEKMIYPRCQSRAPKYEACTQYSYLRAGADCSSRPSYCGNSSWIDDIQ

Foldseek 3Di:
DDDDDDDDDDDDDDDDDDDDDDDDDDDDDDDDDDDDDPPPDDPPPPPCPVVNVVVVVVVVVVVLVVLQDFADAQDKAEDADAFPQGQAAFWMWHRNDPQEIEIEAAEEEDEDPVCPVLRVLVVVLQQQLLVQLVVLQQFAPVSRGYGYYYDYPVRLVPDDPRRRTGYQAAYADQPDDDALRYDHSPDASLSSVLRVLSNLVDAAQEAPLQFWKWFAADPPPRHTPDIDGSVNLNPDDPVVNVVSVPDPRTDTFGWWQPLALHAPDDASRHCSVVVVCLQGKDKWKWFFPDFCPLVVLVPADPLLNLQQQVLVVVVVLVVVVCVFKDWDPVQKDKDFDQSPPPVSVVDQQWAPWDDDPQKTKIKGWHWAADPDVRTIMIMIIIMIGGHDPPPPSVVVVVVQSVVSHVVSDPLFRRGDHTPVIDTDDPSGDDPVVVVPDPSRTIDMDIRDNPDNNNNAAPLSVQSSSSPNNCLQQVLSCLNSSSRTDGRPPDSVSRDPCSHHCCSRNPRD

pLDDT: mean 81.39, std 16.8, range [25.05, 98.62]